Protein 5BU6 (pdb70)

Secondary structure (DSSP, 8-state):
----SSS-BEEEEEEETTS----SSS-PPP-TTPPPEEHHHHHHHHHHTT-EE--HHHHHHHHTTSSPPPSSEEEEEEES-BTHIIIIIHHHHHHHT--EEEEE-HHHHTPPTT-PEEEETTEEE-GGGB--HHHHHHHHHTSSEEEEE--SS-SSEEE-SSS--EEETTTS--EETTTTEE--HHHHHHHHHHHHHHHHHHHHHHH-----EEE-GGG---HHHHHHHHHTT--EEE-S--S-B-TTS-GGGB--EEEEEE--/----SSS-BEEEEEEETT-----TT-------S--PEEHHHHHHHHHHHT-EE--HHHHHHHHTTSSPPPSSEEEEEEES-BTHIIIIIHHHHHHHT--EEEEE-HHHHTPPTT--EESSSS-EE-GGGB--HHHHHHHHHTTSEEEEE--SS-SSEEE-STT--EEETTTSPPEETTTTEE--HHHHHHHHHHHHHHHHHHHHHHHS----EEE-GGG---HHHHHHHHHTT--EEE-S--S-B-TTS-GGGB--EEEEEE--

Sequence (528 aa):
PDPDDGLTFRVLSMHDVRDNLRASFADMPDQFAIETRTLTDLFEWIRVKGFNPISMQQIIDSRAGVRPLPPRPILLTFDDGYASTYTKVFPLLAAFNYPAVVAVVTSWTDAPAGTKIRLSPKIEVPHDFFMTWAQLREMAQSGLVELASHSHNLHRGVLANPQGNEQPAASSRQYLPASGRYENDAEYRARVRQDLKTSAHLIRHHTGVTIRSIVWPYGAHNRDTDQVAAEVGLNIGLTLQPGPNTPDVALTQIRRSLVDYEVNPDPDDGLTFRVLSMHDVRDNLRASFADMPDQFAIETRTLTDLFEWIRVKGFNPISMQQIIDSRAGVRPLPPRPILLTFDDGYASTYTKVFPLLAAFNYPAVVAVVTSWTDAPAGTKIRLSPKIEVPHDFFMTWAQLREMAQSGLVELASHSHNLHRGVLANPQGNEQPAASSRQYLPASGRYENDAEYRARVRQDLKTSAHLIRHHTGVTIRSIVWPYGAHNRDTDQVAAEVGLNIGLTLQPGPNTPDVALTQIRRSLVDYEVN

Radius of gyration: 25.49 Å; Cα contacts (8 Å, |Δi|>4): 1047; chains: 2; bounding box: 59×56×74 Å

Foldseek 3Di:
DDDFDLQKAAEEEEAACVVVDDDPQFDADDCPPPDAAAPLVVLVVCVVVPAAEDEVVSNVCVLVVNGGHDGNYYEYEYEAAFPCCQVPVLVVCVVSVHAYEYAYQACLQVPDPPDWDDQAPPDTHDSNRGDHLVSVLVSVVVVRYAYHHQWNPQQHWAAQDDPRRTHGSLAHQHADPVVRGTHDLVRNLVVLLVRRLVRQVSNCVRRVDRHQAYEYHSQHDDPSNLVSCVVSRNQAYEGDAADMCDSVHGRNYHYHHYGYYHYD/DPDFPLQKAAEEEEAAVVPVDDDPQFPPDDCPPVDFAAPVVVVVVCVVVPEAADDPVSNVCVLVVNGGHDGNYYEYEYEAAFPCCQVPVLVVCVVVVHAYEYAYQACLQVPDPPDWADQAPVDTHRSNRGDHLVSVLVSVVVVRYAYAYQWNPQLYWAAQAPVRDTHGLLQGQHQDVVVRGTHDLVSNLVVLLVRRLVRQVVNCVRRVDRHQAYEYRSLHHDPSNCVSSVVNRNQAYEGDAADMPDSVHGSNYHYHHYGYHHDD

CATH classification: 3.20.20.370

Solvent-accessible surface area: 24322 Å² total; per-residue (Å²): 189,61,75,105,63,15,55,6,2,26,2,2,1,8,52,12,61,81,37,122,64,78,23,117,47,11,137,71,41,47,55,39,25,44,121,48,25,47,5,72,82,18,0,80,34,0,132,119,114,23,37,50,19,0,28,0,75,71,0,42,38,4,72,77,66,106,175,108,10,41,60,123,14,0,0,0,0,3,30,18,0,23,35,26,9,47,80,83,0,27,68,33,1,56,79,30,110,20,20,2,0,0,0,0,0,0,29,15,10,51,14,94,96,82,59,119,8,130,15,28,107,95,71,83,18,43,62,113,101,8,3,73,34,76,52,0,101,86,0,20,118,53,72,31,13,31,2,0,0,6,0,43,58,3,24,78,20,8,55,15,31,78,142,34,89,65,81,16,0,1,32,12,112,32,44,42,102,108,63,53,114,107,12,60,86,74,63,1,50,48,48,1,66,107,14,0,104,39,0,25,110,22,0,152,130,57,3,54,37,100,8,78,0,1,0,1,1,27,17,11,49,48,187,36,1,32,68,0,4,46,91,34,39,6,82,11,3,0,4,18,95,58,7,37,0,32,70,127,10,52,31,49,60,1,56,9,16,35,17,29,7,90,48,152,184,57,67,93,63,15,52,4,3,37,2,0,2,7,55,11,48,184,33,139,58,95,26,123,39,21,143,90,59,43,43,36,28,35,118,52,34,39,5,80,73,13,0,82,52,0,130,122,109,33,24,53,19,0,29,1,78,61,1,45,28,6,75,73,68,96,143,100,13,40,76,119,11,0,0,0,0,4,27,15,1,26,27,33,9,51,70,100,1,22,67,36,2,55,79,35,110,19,20,2,0,0,0,0,0,0,30,10,7,49,13,95,98,84,57,129,7,169,15,31,117,193,72,82,16,42,51,118,100,7,2,73,32,75,48,0,100,85,1,18,123,53,68,32,9,34,2,0,0,6,0,42,61,3,20,87,12,5,58,20,36,87,146,36,87,68,83,12,0,1,40,16,104,34,31,43,93,113,69,47,106,105,11,80,53,61,62,4,61,45,46,1,49,109,14,0,108,37,0,24,113,22,0,153,132,59,3,59,37,98,9,76,0,1,0,2,1,37,16,13,44,50,196,26,1,30,85,1,3,51,100,32,36,5,85,10,3,0,8,31,100,60,14,40,0,33,65,125,12,51,31,50,65,1,55,11,7,34,9,26,7,67,37,149

B-factor: mean 54.0, std 21.5, range [24.78, 143.11]

Nearest PDB structures (foldseek):
  5bu6-assembly1_A  TM=1.004E+00  e=1.771E-57  Bordetella bronchiseptica RB50
  4f9j-assembly2_B  TM=9.039E-01  e=3.811E-25  Escherichia coli K-12
  4u10-assembly2_B  TM=8.903E-01  e=1.182E-24  Aggregatibacter actinomycetemcomitans
  4f9d-assembly1_A  TM=9.017E-01  e=2.720E-24  Escherichia coli K-12
  3vus-assembly2_B  TM=9.115E-01  e=6.262E-24  Escherichia coli K-12

Structure (mmCIF, N/CA/C/O backbone):
data_5BU6
#
_entry.id   5BU6
#
_cell.length_a   47.947
_cell.length_b   77.785
_cell.length_c   76.861
_cell.angle_alpha   90.00
_cell.angle_beta   108.00
_cell.angle_gamma   90.00
#
_symmetry.space_group_name_H-M   'P 1 21 1'
#
loop_
_entity.id
_entity.type
_entity.pdbx_description
1 polymer 'BpsB (PgaB), Poly-beta-1,6-N-acetyl-D-glucosamine N-deacetylase'
2 non-polymer 'NICKEL (II) ION'
3 non-polymer 'THIOCYANATE ION'
4 non-polymer 1,2-ETHANEDIOL
5 water water
#
loop_
_atom_site.group_PDB
_atom_site.id
_atom_site.type_symbol
_atom_site.label_atom_id
_atom_site.label_alt_id
_atom_site.label_comp_id
_atom_site.label_asym_id
_atom_site.label_entity_id
_atom_site.label_seq_id
_atom_site.pdbx_PDB_ins_code
_atom_site.Cartn_x
_atom_site.Cartn_y
_atom_site.Cartn_z
_atom_site.occupancy
_atom_site.B_iso_or_equiv
_atom_site.auth_seq_id
_atom_site.auth_comp_id
_atom_site.auth_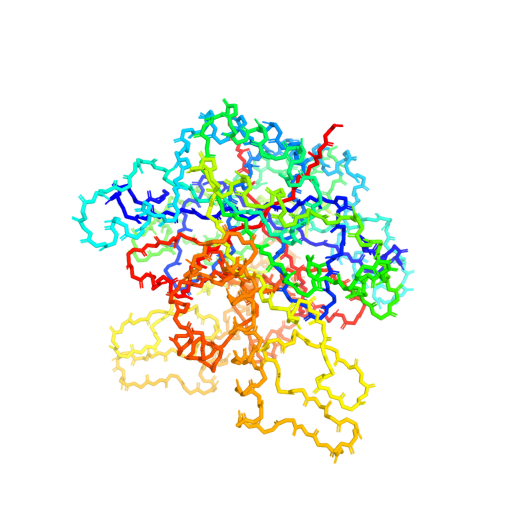asym_id
_atom_site.auth_atom_id
_atom_site.pdbx_PDB_model_num
ATOM 1 N N . PRO A 1 5 ? 112.609 -26.461 170.712 1.00 98.40 35 PRO A N 1
ATOM 2 C CA . PRO A 1 5 ? 112.565 -26.022 169.311 1.00 91.56 35 PRO A CA 1
ATOM 3 C C . PRO A 1 5 ? 112.423 -27.179 168.307 1.00 89.08 35 PRO A C 1
ATOM 4 O O . PRO A 1 5 ? 112.053 -28.287 168.704 1.00 90.80 35 PRO A O 1
ATOM 8 N N . ASP A 1 6 ? 112.702 -26.911 167.030 1.00 85.84 36 ASP A N 1
ATOM 9 C CA . ASP A 1 6 ? 112.473 -27.876 165.947 1.00 79.28 36 ASP A CA 1
ATOM 10 C C . ASP A 1 6 ? 113.172 -29.219 166.178 1.00 89.42 36 ASP A C 1
ATOM 11 O O . ASP A 1 6 ? 114.304 -29.258 166.659 1.00 98.67 36 ASP A O 1
ATOM 16 N N . PRO A 1 7 ? 112.496 -30.328 165.825 1.00 89.88 37 PRO A N 1
ATOM 17 C CA . PRO A 1 7 ? 113.081 -31.670 165.957 1.00 92.07 37 PRO A CA 1
ATOM 18 C C . PRO A 1 7 ? 114.208 -31.890 164.950 1.00 90.19 37 PRO A C 1
ATOM 19 O O . PRO A 1 7 ? 114.056 -31.512 163.788 1.00 82.72 37 PRO A O 1
ATOM 23 N N . ASP A 1 8 ? 115.322 -32.478 165.381 1.00 89.94 38 ASP A N 1
ATOM 24 C CA . ASP A 1 8 ? 116.447 -32.688 164.470 1.00 85.96 38 ASP A CA 1
ATOM 25 C C . ASP A 1 8 ? 116.427 -34.102 163.909 1.00 72.09 38 ASP A C 1
ATOM 26 O O . ASP A 1 8 ? 116.991 -35.027 164.483 1.00 72.45 38 ASP A O 1
ATOM 31 N N . ASP A 1 9 ? 115.786 -34.239 162.757 1.00 65.36 39 ASP A N 1
ATOM 32 C CA . ASP A 1 9 ? 115.358 -35.529 162.237 1.00 61.71 39 ASP A CA 1
ATOM 33 C C . ASP A 1 9 ? 115.819 -35.749 160.801 1.00 52.91 39 ASP A C 1
ATOM 34 O O . ASP A 1 9 ? 115.375 -36.680 160.139 1.00 51.63 39 ASP A O 1
ATOM 39 N N . GLY A 1 10 ? 116.682 -34.863 160.316 1.00 44.23 40 GLY A N 1
ATOM 40 C CA . GLY A 1 10 ? 117.150 -34.920 158.938 1.00 41.84 40 GLY A CA 1
ATOM 41 C C . GLY A 1 10 ? 116.083 -34.622 157.894 1.00 44.13 40 GLY A C 1
ATOM 42 O O . GLY A 1 10 ? 116.322 -34.811 156.702 1.00 43.70 40 GLY A O 1
ATOM 43 N N . LEU A 1 11 ? 114.916 -34.156 158.338 1.00 45.65 41 LEU A N 1
ATOM 44 C CA . LEU A 1 11 ? 113.783 -33.869 157.445 1.00 41.75 41 LEU A CA 1
ATOM 45 C C . LEU A 1 11 ? 113.147 -32.486 157.623 1.00 41.96 41 LEU A C 1
ATOM 46 O O . LEU A 1 11 ? 112.690 -31.886 156.655 1.00 40.68 41 LEU A O 1
ATOM 51 N N . THR A 1 12 ? 113.072 -32.015 158.867 1.00 42.32 42 THR A N 1
ATOM 52 C CA . THR A 1 12 ? 112.372 -30.769 159.162 1.00 42.75 42 THR A CA 1
ATOM 53 C C . THR A 1 12 ? 113.276 -29.599 158.825 1.00 39.53 42 THR A C 1
ATOM 54 O O . THR A 1 12 ? 114.433 -29.582 159.211 1.00 41.38 42 THR A O 1
ATOM 58 N N . PHE A 1 13 ? 112.758 -28.631 158.073 1.00 34.79 43 PHE A N 1
ATOM 59 C CA . PHE A 1 13 ? 113.579 -27.484 157.690 1.00 33.36 43 PHE A CA 1
ATOM 60 C C . PHE A 1 13 ? 112.836 -26.147 157.801 1.00 36.42 43 PHE A C 1
ATOM 61 O O . PHE A 1 13 ? 111.594 -26.101 157.823 1.00 35.61 43 PHE A O 1
ATOM 69 N N . ARG A 1 14 ? 113.605 -25.071 157.912 1.00 35.18 44 ARG A N 1
ATOM 70 C CA . ARG A 1 14 ? 113.037 -23.725 157.884 1.00 33.96 44 ARG A CA 1
ATOM 71 C C . ARG A 1 14 ? 113.349 -23.071 156.535 1.00 31.80 44 ARG A C 1
ATOM 72 O O . ARG A 1 14 ? 114.274 -23.486 155.843 1.00 35.82 44 ARG A O 1
ATOM 80 N N . VAL A 1 15 ? 112.540 -22.089 156.138 1.00 36.30 45 VAL A N 1
ATOM 81 C CA . VAL A 1 15 ? 112.780 -21.326 154.905 1.00 31.89 45 VAL A CA 1
ATOM 82 C C . VAL A 1 15 ? 112.753 -19.844 155.277 1.00 42.25 45 VAL A C 1
ATOM 83 O O . VAL A 1 15 ? 111.880 -19.394 156.028 1.00 37.05 45 VAL A O 1
ATOM 87 N N . LEU A 1 16 ? 113.718 -19.100 154.754 1.00 34.75 46 LEU A N 1
ATOM 88 C CA . LEU A 1 16 ? 113.875 -17.702 155.089 1.00 38.89 46 LEU A CA 1
ATOM 89 C C . LEU A 1 16 ? 113.841 -16.906 153.801 1.00 42.05 46 LEU A C 1
ATOM 90 O O . LEU A 1 16 ? 114.722 -17.038 152.960 1.00 46.85 46 LEU A O 1
ATOM 95 N N . SER A 1 17 ? 112.800 -16.106 153.627 1.00 36.09 47 SER A N 1
ATOM 96 C CA . SER A 1 17 ? 112.646 -15.314 152.418 1.00 40.96 47 SER A CA 1
ATOM 97 C C . SER A 1 17 ? 113.187 -13.898 152.688 1.00 43.83 47 SER A C 1
ATOM 98 O O . SER A 1 17 ? 112.780 -13.251 153.640 1.00 43.44 47 SER A O 1
ATOM 101 N N . MET A 1 18 ? 114.139 -13.448 151.879 1.00 37.67 48 MET A N 1
ATOM 102 C CA . MET A 1 18 ? 114.864 -12.215 152.159 1.00 43.00 48 MET A CA 1
ATOM 103 C C . MET A 1 18 ? 114.422 -11.104 151.220 1.00 37.54 48 MET A C 1
ATOM 104 O O . MET A 1 18 ? 114.383 -11.289 150.013 1.00 44.10 48 MET A O 1
ATOM 109 N N . HIS A 1 19 ? 114.127 -9.943 151.785 1.00 40.84 49 HIS A N 1
ATOM 110 C CA . HIS A 1 19 ? 113.604 -8.822 151.004 1.00 48.53 49 HIS A CA 1
ATOM 111 C C . HIS A 1 19 ? 114.485 -7.598 151.264 1.00 44.91 49 HIS A C 1
ATOM 112 O O . HIS A 1 19 ? 114.729 -7.241 152.415 1.00 42.71 49 HIS A O 1
ATOM 119 N N . ASP A 1 20 ? 114.995 -6.989 150.205 1.00 45.25 50 ASP A N 1
ATOM 120 C CA . ASP A 1 20 ? 115.791 -5.770 150.333 1.00 47.26 50 ASP A CA 1
ATOM 121 C C . ASP A 1 20 ? 114.840 -4.613 150.620 1.00 49.55 50 ASP A C 1
ATOM 122 O O . ASP A 1 20 ? 113.931 -4.341 149.839 1.00 51.58 50 ASP A O 1
ATOM 127 N N . VAL A 1 21 ? 115.050 -3.939 151.741 1.00 49.63 51 VAL A N 1
ATOM 128 C CA . VAL A 1 21 ? 114.140 -2.882 152.176 1.00 51.87 51 VAL A CA 1
ATOM 129 C C . VAL A 1 21 ? 114.078 -1.725 151.161 1.00 57.40 51 VAL A C 1
ATOM 130 O O . VAL A 1 21 ? 113.069 -1.030 151.064 1.00 63.60 51 VAL A O 1
ATOM 134 N N . ARG A 1 22 ? 115.140 -1.542 150.382 1.00 56.72 52 ARG A N 1
ATOM 135 C CA . ARG A 1 22 ? 115.184 -0.463 149.394 1.00 68.45 52 ARG A CA 1
ATOM 136 C C . ARG A 1 22 ? 114.295 -0.749 148.182 1.00 79.07 52 ARG A C 1
ATOM 137 O O . ARG A 1 22 ? 114.125 0.102 147.310 1.00 81.90 52 ARG A O 1
ATOM 139 N N . ASP A 1 23 ? 113.732 -1.950 148.127 1.00 84.75 53 ASP A N 1
ATOM 140 C CA . ASP A 1 23 ? 112.749 -2.286 147.102 1.00 97.50 53 ASP A CA 1
ATOM 141 C C . ASP A 1 23 ? 111.369 -2.312 147.756 1.00 109.38 53 ASP A C 1
ATOM 142 O O . ASP A 1 23 ? 110.657 -3.323 147.738 1.00 104.13 53 ASP A O 1
ATOM 147 N N . ASN A 1 24 ? 111.008 -1.151 148.301 1.00 119.90 54 ASN A N 1
ATOM 148 C CA . ASN A 1 24 ? 109.954 -0.996 149.304 1.00 120.45 54 ASN A CA 1
ATOM 149 C C . ASN A 1 24 ? 108.521 -1.222 148.843 1.00 125.17 54 ASN A C 1
ATOM 150 O O . ASN A 1 24 ? 107.583 -0.887 149.569 1.00 125.93 54 ASN A O 1
ATOM 155 N N . LEU A 1 25 ? 108.330 -1.778 147.654 1.00 124.24 55 LEU A N 1
ATOM 156 C CA . LEU A 1 25 ? 106.969 -2.012 147.207 1.00 115.45 55 LEU A CA 1
ATOM 157 C C . LEU A 1 25 ? 106.357 -3.187 147.967 1.00 108.86 55 LEU A C 1
ATOM 158 O O . LEU A 1 25 ? 106.554 -4.352 147.613 1.00 104.06 55 LEU A O 1
ATOM 163 N N . ARG A 1 26 ? 105.645 -2.855 149.040 1.00 105.76 56 ARG A N 1
ATOM 164 C CA . ARG A 1 26 ? 104.751 -3.784 149.717 1.00 99.18 56 ARG A CA 1
ATOM 165 C C . ARG A 1 26 ? 103.331 -3.392 149.324 1.00 96.78 56 ARG A C 1
ATOM 166 O O . ARG A 1 26 ? 103.100 -2.264 148.889 1.00 98.65 56 ARG A O 1
ATOM 168 N N . ALA A 1 27 ? 102.380 -4.309 149.473 1.00 95.32 57 ALA A N 1
ATOM 169 C CA . ALA A 1 27 ? 101.065 -4.112 148.869 1.00 95.91 57 ALA A CA 1
ATOM 170 C C . ALA A 1 27 ? 99.920 -3.923 149.861 1.00 92.80 57 ALA A C 1
ATOM 171 O O . ALA A 1 27 ? 99.872 -4.563 150.912 1.00 94.21 57 ALA A O 1
ATOM 173 N N . SER A 1 28 ? 98.992 -3.043 149.498 1.00 96.67 58 SER A N 1
ATOM 174 C CA . SER A 1 28 ? 97.750 -2.868 150.242 1.00 100.43 58 SER A CA 1
ATOM 175 C C . SER A 1 28 ? 96.923 -4.146 150.209 1.00 109.19 58 SER A C 1
ATOM 176 O O . SER A 1 28 ? 96.644 -4.745 151.249 1.00 109.38 58 SER A O 1
ATOM 179 N N . PHE A 1 29 ? 96.553 -4.559 148.999 1.00 117.29 59 PHE A N 1
ATOM 180 C CA . PHE A 1 29 ? 95.715 -5.738 148.777 1.00 120.20 59 PHE A CA 1
ATOM 181 C C . PHE A 1 29 ? 96.266 -7.017 149.397 1.00 117.04 59 PHE A C 1
ATOM 182 O O . PHE A 1 29 ? 95.506 -7.907 149.780 1.00 121.74 59 PHE A O 1
ATOM 190 N N . ALA A 1 30 ? 97.586 -7.115 149.483 1.00 109.86 60 ALA A N 1
ATOM 191 C CA . ALA A 1 30 ? 98.206 -8.299 150.051 1.00 107.44 60 ALA A CA 1
ATOM 192 C C . ALA A 1 30 ? 98.043 -8.299 151.561 1.00 109.98 60 ALA A C 1
ATOM 193 O O . ALA A 1 30 ? 97.899 -7.242 152.182 1.00 108.87 60 ALA A O 1
ATOM 195 N N . ASP A 1 31 ? 98.058 -9.492 152.144 1.00 110.53 61 ASP A N 1
ATOM 196 C CA . ASP A 1 31 ? 97.993 -9.641 153.588 1.00 108.93 61 ASP A CA 1
ATOM 197 C C . ASP A 1 31 ? 99.302 -10.245 154.077 1.00 95.92 61 ASP A C 1
ATOM 198 O O . ASP A 1 31 ? 99.384 -11.440 154.367 1.00 94.51 61 ASP A O 1
ATOM 203 N N . MET A 1 32 ? 100.332 -9.410 154.150 1.00 87.91 62 MET A N 1
ATOM 204 C CA . MET A 1 32 ? 101.669 -9.879 154.480 1.00 79.24 62 MET A CA 1
ATOM 205 C C . MET A 1 32 ? 101.773 -10.239 155.955 1.00 77.31 62 MET A C 1
ATOM 206 O O . MET A 1 32 ? 100.953 -9.799 156.760 1.00 77.39 62 MET A O 1
ATOM 211 N N . PRO A 1 33 ? 102.766 -11.073 156.305 1.00 75.19 63 PRO A N 1
ATOM 212 C CA . PRO A 1 33 ? 103.121 -11.324 157.708 1.00 72.98 63 PRO A CA 1
ATOM 213 C C . PRO A 1 33 ? 103.655 -10.072 158.407 1.00 72.58 63 PRO A C 1
ATOM 214 O O . PRO A 1 33 ? 104.302 -9.228 157.785 1.00 70.63 63 PRO A O 1
ATOM 218 N N . ASP A 1 34 ? 103.381 -9.975 159.702 1.00 74.04 64 ASP A N 1
ATOM 219 C CA . ASP A 1 34 ? 103.763 -8.821 160.511 1.00 74.22 64 ASP A CA 1
ATOM 220 C C . ASP A 1 34 ? 105.280 -8.577 160.552 1.00 69.51 64 ASP A C 1
ATOM 221 O O . ASP A 1 34 ? 106.059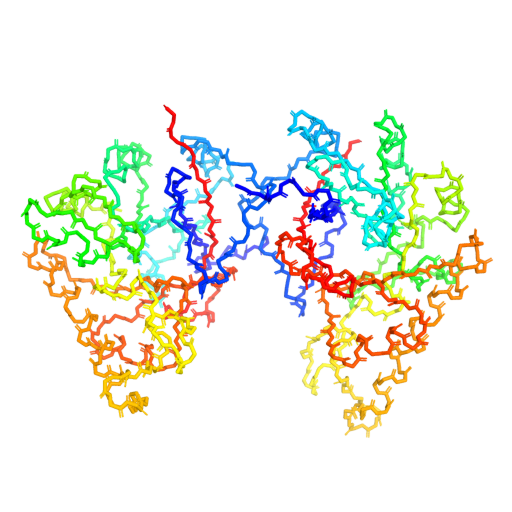 -9.501 160.780 1.00 71.96 64 ASP A O 1
ATOM 226 N N . GLN A 1 35 ? 105.689 -7.329 160.340 1.00 63.21 65 GLN A N 1
ATOM 227 C CA . GLN A 1 35 ? 107.107 -6.971 160.347 1.00 65.11 65 GLN A CA 1
ATOM 228 C C . GLN A 1 35 ? 107.445 -6.014 161.487 1.00 65.15 65 GLN A C 1
ATOM 229 O O . GLN A 1 35 ? 108.610 -5.691 161.719 1.00 61.63 65 GLN A O 1
ATOM 235 N N . PHE A 1 36 ? 106.414 -5.550 162.181 1.00 65.83 66 PHE A N 1
ATOM 236 C CA . PHE A 1 36 ? 106.570 -4.536 163.212 1.00 66.72 66 PHE A CA 1
ATOM 237 C C . PHE A 1 36 ? 107.504 -5.013 164.324 1.00 70.07 66 PHE A C 1
ATOM 238 O O . PHE A 1 36 ? 107.478 -6.180 164.710 1.00 72.83 66 PHE A O 1
ATOM 246 N N . ALA A 1 37 ? 108.345 -4.104 164.809 1.00 79.09 67 ALA A N 1
ATOM 247 C CA . ALA A 1 37 ? 109.271 -4.380 165.914 1.00 86.87 67 ALA A CA 1
ATOM 248 C C . ALA A 1 37 ? 110.261 -5.503 165.596 1.00 88.25 67 ALA A C 1
ATOM 249 O O . ALA A 1 37 ? 110.842 -6.104 166.506 1.00 89.98 67 ALA A O 1
ATOM 251 N N . ILE A 1 38 ? 110.443 -5.781 164.305 1.00 82.48 68 ILE A N 1
ATOM 252 C CA . ILE A 1 38 ? 111.521 -6.651 163.844 1.00 79.23 68 ILE A CA 1
ATOM 253 C C . ILE A 1 38 ? 112.652 -5.805 163.275 1.00 86.38 68 ILE A C 1
ATOM 254 O O . ILE A 1 38 ? 112.440 -4.975 162.387 1.00 80.03 68 ILE A O 1
ATOM 259 N N . GLU A 1 39 ? 113.855 -6.019 163.795 1.00 91.49 69 GLU A N 1
ATOM 260 C CA . GLU A 1 39 ? 115.015 -5.247 163.384 1.00 92.12 69 GLU A CA 1
ATOM 261 C C . GLU A 1 39 ? 115.480 -5.613 161.974 1.00 88.69 69 GLU A C 1
ATOM 262 O O . GLU A 1 39 ? 115.549 -6.790 161.611 1.00 89.63 69 GLU A O 1
ATOM 268 N N . THR A 1 40 ? 115.779 -4.589 161.180 1.00 83.20 70 THR A N 1
ATOM 269 C CA . THR A 1 40 ? 116.378 -4.776 159.864 1.00 71.65 70 THR A CA 1
ATOM 270 C C . THR A 1 40 ? 117.898 -4.769 160.004 1.00 61.98 70 THR A C 1
ATOM 271 O O . THR A 1 40 ? 118.481 -3.785 160.470 1.00 60.16 70 THR A O 1
ATOM 275 N N . ARG A 1 41 ? 118.531 -5.874 159.630 1.00 52.19 71 ARG A N 1
ATOM 276 C CA . ARG A 1 41 ? 119.987 -5.977 159.675 1.00 58.69 71 ARG A CA 1
ATOM 277 C C . ARG A 1 41 ? 120.557 -5.920 158.259 1.00 50.52 71 ARG A C 1
ATOM 278 O O . ARG A 1 41 ? 119.807 -5.978 157.298 1.00 44.25 71 ARG A O 1
ATOM 280 N N . THR A 1 42 ? 121.876 -5.793 158.138 1.00 45.81 72 THR A N 1
ATOM 281 C CA . THR A 1 42 ? 122.543 -5.862 156.844 1.00 46.95 72 THR A CA 1
ATOM 282 C C . THR A 1 42 ? 122.626 -7.302 156.381 1.00 48.18 72 THR A C 1
ATOM 283 O O . THR A 1 42 ? 122.571 -8.211 157.200 1.00 45.03 72 THR A O 1
ATOM 287 N N . LEU A 1 43 ? 122.747 -7.511 155.071 1.00 45.38 73 LEU A N 1
ATOM 288 C CA . LEU A 1 43 ? 122.808 -8.855 154.515 1.00 46.21 73 LEU A CA 1
ATOM 289 C C . LEU A 1 43 ? 124.027 -9.616 155.040 1.00 46.23 73 LEU A C 1
ATOM 290 O O . LEU A 1 43 ? 123.933 -10.795 155.366 1.00 43.81 73 LEU A O 1
ATOM 295 N N . THR A 1 44 ? 125.165 -8.934 155.134 1.00 44.66 74 THR A N 1
ATOM 296 C CA . THR A 1 44 ? 126.369 -9.579 155.633 1.00 52.82 74 THR A CA 1
ATOM 297 C C . THR A 1 44 ? 126.157 -10.052 157.063 1.00 52.92 74 THR A C 1
ATOM 298 O O . THR A 1 44 ? 126.493 -11.187 157.410 1.00 48.25 74 THR A O 1
ATOM 302 N N . ASP A 1 45 ? 125.574 -9.182 157.877 1.00 46.59 75 ASP A N 1
ATOM 303 C CA . ASP A 1 45 ? 125.264 -9.513 159.260 1.00 50.94 75 ASP A CA 1
ATOM 304 C C . ASP A 1 45 ? 124.282 -10.691 159.333 1.00 41.78 75 ASP A C 1
ATOM 305 O O . ASP A 1 45 ? 124.416 -11.558 160.197 1.00 45.13 75 ASP A O 1
ATOM 310 N N . LEU A 1 46 ? 123.313 -10.737 158.424 1.00 39.54 76 LEU A N 1
ATOM 311 C CA . LEU A 1 46 ? 122.397 -11.877 158.371 1.00 48.24 76 LEU A CA 1
ATOM 312 C C . LEU A 1 46 ? 123.140 -13.176 158.084 1.00 39.98 76 LEU A C 1
ATOM 313 O O . LEU A 1 46 ? 122.859 -14.200 158.702 1.00 44.67 76 LEU A O 1
ATOM 318 N N . PHE A 1 47 ? 124.089 -13.133 157.153 1.00 42.85 77 PHE A N 1
ATOM 319 C CA . PHE A 1 47 ? 124.838 -14.337 156.804 1.00 44.84 77 PHE A CA 1
ATOM 320 C C . PHE A 1 47 ? 125.727 -14.772 157.958 1.00 46.44 77 PHE A C 1
ATOM 321 O O . PHE A 1 47 ? 125.965 -15.960 158.150 1.00 40.98 77 PHE A O 1
ATOM 329 N N . GLU A 1 48 ? 126.207 -13.803 158.726 1.00 38.94 78 GLU A N 1
ATOM 330 C CA . GLU A 1 48 ? 126.998 -14.098 159.921 1.00 38.42 78 GLU A CA 1
ATOM 331 C C . GLU A 1 48 ? 126.148 -14.661 161.061 1.00 44.04 78 GLU A C 1
ATOM 332 O O . GLU A 1 48 ? 126.603 -15.534 161.803 1.00 42.80 78 GLU A O 1
ATOM 338 N N . TRP A 1 49 ? 124.924 -14.164 161.215 1.00 44.81 79 TRP A N 1
ATOM 339 C CA . TRP A 1 49 ? 123.992 -14.715 162.211 1.00 45.60 79 TRP A CA 1
ATOM 340 C C . TRP A 1 49 ? 123.698 -16.180 161.898 1.00 41.64 79 TRP A C 1
ATOM 341 O O . TRP A 1 49 ? 123.746 -17.039 162.782 1.00 50.70 79 TRP A O 1
ATOM 352 N N . ILE A 1 50 ? 123.410 -16.444 160.630 1.00 41.90 80 ILE A N 1
ATOM 353 C CA . ILE A 1 50 ? 123.106 -17.799 160.170 1.00 40.55 80 ILE A CA 1
ATOM 354 C C . ILE A 1 50 ? 124.239 -18.732 160.582 1.00 40.98 80 ILE A C 1
ATOM 355 O O . ILE A 1 50 ? 124.008 -19.752 161.216 1.00 40.96 80 ILE A O 1
ATOM 360 N N . ARG A 1 51 ? 125.461 -18.337 160.246 1.00 39.29 81 ARG A N 1
ATOM 361 C CA . ARG A 1 51 ? 126.650 -19.106 160.565 1.00 39.32 81 ARG A CA 1
ATOM 362 C C . ARG A 1 51 ? 126.821 -19.343 162.060 1.00 44.41 81 ARG A C 1
ATOM 363 O O . ARG A 1 51 ? 126.931 -20.487 162.496 1.00 42.24 81 ARG A O 1
ATOM 371 N N . VAL A 1 52 ? 126.841 -18.264 162.847 1.00 41.43 82 VAL A N 1
ATOM 372 C CA . VAL A 1 52 ? 127.149 -18.373 164.264 1.00 44.07 82 VAL A CA 1
ATOM 373 C C . VAL A 1 52 ? 126.078 -19.140 165.050 1.00 43.31 82 VAL A C 1
ATOM 374 O O . VAL A 1 52 ? 126.401 -19.793 166.035 1.00 45.18 82 VAL A O 1
ATOM 378 N N . LYS A 1 53 ? 124.819 -19.085 164.607 1.00 42.34 83 LYS A N 1
ATOM 379 C CA . LYS A 1 53 ? 123.733 -19.798 165.296 1.00 46.75 83 LYS A CA 1
ATOM 380 C C . LYS A 1 53 ? 123.703 -21.276 164.902 1.00 52.02 83 LYS A C 1
ATOM 381 O O . LYS A 1 53 ? 122.880 -22.043 165.385 1.00 53.30 83 LYS A O 1
ATOM 387 N N . GLY A 1 54 ? 124.595 -21.664 164.006 1.00 48.35 84 GLY A N 1
ATOM 388 C CA . GLY A 1 54 ? 124.703 -23.053 163.621 1.00 43.15 84 GLY A CA 1
ATOM 389 C C . GLY A 1 54 ? 123.733 -23.519 162.551 1.00 45.44 84 GLY A C 1
ATOM 390 O O . GLY A 1 54 ? 123.558 -24.731 162.388 1.00 42.82 84 GLY A O 1
ATOM 391 N N . PHE A 1 55 ? 123.104 -22.597 161.813 1.00 37.02 85 PHE A N 1
ATOM 392 C CA . PHE A 1 55 ? 122.198 -23.024 160.758 1.00 37.17 85 PHE A CA 1
ATOM 393 C C . PHE A 1 55 ? 123.023 -23.567 159.619 1.00 41.95 85 PHE A C 1
ATOM 394 O O . PHE A 1 55 ? 124.166 -23.158 159.433 1.00 41.36 85 PHE A O 1
ATOM 402 N N . ASN A 1 56 ? 122.446 -24.508 158.875 1.00 36.76 86 ASN A N 1
ATOM 403 C CA . ASN A 1 56 ? 123.082 -25.068 157.690 1.00 37.17 86 ASN A CA 1
ATOM 404 C C . ASN A 1 56 ? 122.221 -24.839 156.462 1.00 34.57 86 ASN A C 1
ATOM 405 O O . ASN A 1 56 ? 121.272 -25.576 156.227 1.00 37.11 86 ASN A O 1
ATOM 410 N N . PRO A 1 57 ? 122.525 -23.789 155.687 1.00 32.16 87 PRO A N 1
ATOM 411 C CA . PRO A 1 57 ? 121.754 -23.541 154.470 1.00 32.24 87 PRO A CA 1
ATOM 412 C C . PRO A 1 57 ? 121.817 -24.719 153.492 1.00 38.17 87 PRO A C 1
ATOM 413 O O . PRO A 1 57 ? 122.883 -25.267 153.240 1.00 32.84 87 PRO A O 1
ATOM 417 N N . ILE A 1 58 ? 120.654 -25.096 152.978 1.00 31.45 88 ILE A N 1
ATOM 418 C CA . ILE A 1 58 ? 120.488 -26.245 152.073 1.00 33.08 88 ILE A CA 1
ATOM 419 C C . ILE A 1 58 ? 119.945 -25.792 150.705 1.00 34.19 88 ILE A C 1
ATOM 420 O O . ILE A 1 58 ? 119.438 -24.671 150.560 1.00 32.85 88 ILE A O 1
ATOM 425 N N . SER A 1 59 ? 120.044 -26.654 149.694 1.00 33.72 89 SER A N 1
ATOM 426 C CA . SER A 1 59 ? 119.428 -26.348 148.395 1.00 30.04 89 SER A CA 1
ATOM 427 C C . SER A 1 59 ? 118.054 -27.002 148.295 1.00 34.00 89 SER A C 1
ATOM 428 O O . SER A 1 59 ? 117.721 -27.888 149.076 1.00 28.99 89 SER A O 1
ATOM 431 N N . MET A 1 60 ? 117.276 -26.613 147.290 1.00 29.37 90 MET A N 1
ATOM 432 C CA . MET A 1 60 ? 116.020 -27.312 147.017 1.00 32.18 90 MET A CA 1
ATOM 433 C C . MET A 1 60 ? 116.254 -28.772 146.620 1.00 33.16 90 MET A C 1
ATOM 434 O O . MET A 1 60 ? 115.449 -29.653 146.931 1.00 38.87 90 MET A O 1
ATOM 439 N N . GLN A 1 61 ? 117.350 -29.027 145.912 1.00 34.05 91 GLN A N 1
ATOM 440 C CA . GLN A 1 61 ? 117.690 -30.402 145.561 1.00 38.45 91 GLN A CA 1
ATOM 441 C C . GLN A 1 61 ? 117.882 -31.257 146.826 1.00 35.41 91 GLN A C 1
ATOM 442 O O . GLN A 1 61 ? 117.521 -32.444 146.871 1.00 33.59 91 GLN A O 1
ATOM 448 N N . GLN A 1 62 ? 118.487 -30.659 147.850 1.00 29.80 92 GLN A N 1
ATOM 449 C CA . GLN A 1 62 ? 118.678 -31.362 149.114 1.00 32.42 92 GLN A CA 1
ATOM 450 C C . GLN A 1 62 ? 117.343 -31.663 149.787 1.00 31.18 92 GLN A C 1
ATOM 451 O O . GLN A 1 62 ? 117.159 -32.752 150.355 1.00 31.91 92 GLN A O 1
ATOM 457 N N . ILE A 1 63 ? 116.402 -30.725 149.708 1.00 29.21 93 ILE A N 1
ATOM 458 C CA . ILE A 1 63 ? 115.073 -30.974 150.276 1.00 29.73 93 ILE A CA 1
ATOM 459 C C . ILE A 1 63 ? 114.420 -32.166 149.571 1.00 35.10 93 ILE A C 1
ATOM 460 O O . ILE A 1 63 ? 113.914 -33.079 150.210 1.00 35.24 93 ILE A O 1
ATOM 465 N N . ILE A 1 64 ? 114.432 -32.132 148.247 1.00 34.25 94 ILE A N 1
ATOM 466 C CA . ILE A 1 64 ? 113.828 -33.188 147.447 1.00 39.84 94 ILE A CA 1
ATOM 467 C C . ILE A 1 64 ? 114.450 -34.543 147.773 1.00 37.49 94 ILE A C 1
ATOM 468 O O . ILE A 1 64 ? 113.749 -35.525 147.959 1.00 40.19 94 ILE A O 1
ATOM 473 N N . ASP A 1 65 ? 115.774 -34.567 147.899 1.00 39.31 95 ASP A N 1
ATOM 474 C CA . ASP A 1 65 ? 116.509 -35.795 148.218 1.00 38.17 95 ASP A CA 1
ATOM 475 C C . ASP A 1 65 ? 116.191 -36.319 149.614 1.00 39.29 95 ASP A C 1
ATOM 476 O O . ASP A 1 65 ? 116.146 -37.529 149.823 1.00 42.11 95 ASP A O 1
ATOM 481 N N . SER A 1 66 ? 115.969 -35.426 150.578 1.00 35.61 96 SER A N 1
ATOM 482 C CA . SER A 1 66 ? 115.672 -35.898 151.935 1.00 36.75 96 SER A CA 1
ATOM 483 C C . SER A 1 66 ? 114.289 -36.524 151.976 1.00 37.96 96 SER A C 1
ATOM 484 O O . SER A 1 66 ? 114.067 -37.518 152.670 1.00 42.41 96 SER A O 1
ATOM 487 N N . ARG A 1 67 ? 113.363 -35.949 151.216 1.00 41.16 97 ARG A N 1
ATOM 488 C CA . ARG A 1 67 ? 111.990 -36.460 151.180 1.00 45.69 97 ARG A CA 1
ATOM 489 C C . ARG A 1 67 ? 111.954 -37.829 150.505 1.00 47.32 97 ARG A C 1
ATOM 490 O O . ARG A 1 67 ? 111.223 -38.729 150.945 1.00 49.95 97 ARG A O 1
ATOM 498 N N . ALA A 1 68 ? 112.753 -37.993 149.451 1.00 46.22 98 ALA A N 1
ATOM 499 C CA . ALA A 1 68 ? 112.852 -39.281 148.751 1.00 51.85 98 ALA A CA 1
ATOM 500 C C . ALA A 1 68 ? 113.643 -40.314 149.564 1.00 53.25 98 ALA A C 1
ATOM 501 O O . ALA A 1 68 ? 113.720 -41.485 149.194 1.00 57.49 98 ALA A O 1
ATOM 503 N N . GLY A 1 69 ? 114.226 -39.873 150.675 1.00 51.59 99 GLY A N 1
ATOM 504 C CA . GLY A 1 69 ? 114.906 -40.768 151.597 1.00 45.22 99 GLY A CA 1
ATOM 505 C C . GLY A 1 69 ? 116.288 -41.217 151.150 1.00 53.86 99 GLY A C 1
ATOM 506 O O . GLY A 1 69 ? 116.789 -42.264 151.588 1.00 54.39 99 GLY A O 1
ATOM 507 N N . VAL A 1 70 ? 116.901 -40.422 150.281 1.00 49.16 100 VAL A N 1
ATOM 508 C CA . VAL A 1 70 ? 118.223 -40.713 149.726 1.00 47.73 100 VAL A CA 1
ATOM 509 C C . VAL A 1 70 ? 119.349 -40.147 150.607 1.00 45.21 100 VAL A C 1
ATOM 510 O O . VAL A 1 70 ? 120.346 -40.8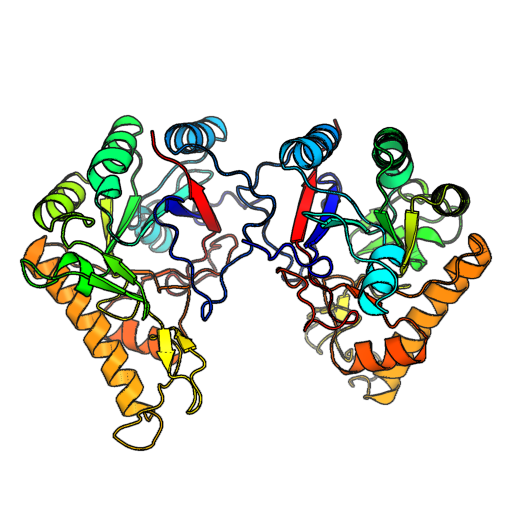04 150.866 1.00 52.85 100 VAL A O 1
ATOM 514 N N . ARG A 1 71 ? 119.171 -38.914 151.063 1.00 41.82 101 ARG A N 1
ATOM 515 C CA . ARG A 1 71 ? 120.155 -38.229 151.895 1.00 41.13 101 ARG A CA 1
ATOM 516 C C . ARG A 1 71 ? 119.432 -37.331 152.879 1.00 39.71 101 ARG A C 1
ATOM 517 O O . ARG A 1 71 ? 118.705 -36.445 152.460 1.00 40.97 101 ARG A O 1
ATOM 525 N N . PRO A 1 72 ? 119.621 -37.553 154.186 1.00 40.69 102 PRO A N 1
ATOM 526 C CA . PRO A 1 72 ? 119.027 -36.649 155.173 1.00 39.63 102 PRO A CA 1
ATOM 527 C C . PRO A 1 72 ? 119.621 -35.228 155.132 1.00 43.15 102 PRO A C 1
ATOM 528 O O . PRO A 1 72 ? 120.769 -35.034 154.720 1.00 39.05 102 PRO A O 1
ATOM 532 N N . LEU A 1 73 ? 118.822 -34.257 155.554 1.00 36.44 103 LEU A N 1
ATOM 533 C CA . LEU A 1 73 ? 119.281 -32.878 155.726 1.00 43.04 103 LEU A CA 1
ATOM 534 C C . LEU A 1 73 ? 120.306 -32.773 156.852 1.00 38.45 103 LEU A C 1
ATOM 535 O O . LEU A 1 73 ? 120.251 -33.555 157.787 1.00 37.96 103 LEU A O 1
ATOM 540 N N . PRO A 1 74 ? 121.223 -31.785 156.785 1.00 36.97 104 PRO A N 1
ATOM 541 C CA . PRO A 1 74 ? 122.085 -31.557 157.958 1.00 43.56 104 PRO A CA 1
ATOM 542 C C . PRO A 1 74 ? 121.276 -30.966 159.113 1.00 46.00 104 PRO A C 1
ATOM 543 O O . PRO A 1 74 ? 120.129 -30.555 158.887 1.00 44.27 104 PRO A O 1
ATOM 547 N N . PRO A 1 75 ? 121.855 -30.901 160.323 1.00 47.39 105 PRO A N 1
ATOM 548 C CA . PRO A 1 75 ? 121.154 -30.254 161.439 1.00 47.10 105 PRO A CA 1
ATOM 549 C C . PRO A 1 75 ? 120.855 -28.772 161.180 1.00 42.77 105 PRO A C 1
ATOM 550 O O . PRO A 1 75 ? 121.562 -28.125 160.400 1.00 43.50 105 PRO A O 1
ATOM 554 N N . ARG A 1 76 ? 119.805 -28.267 161.827 1.00 40.12 106 ARG A N 1
ATOM 555 C CA . ARG A 1 76 ? 119.339 -26.882 161.661 1.00 37.26 106 ARG A CA 1
ATOM 556 C C . ARG A 1 76 ? 119.331 -26.420 160.210 1.00 33.58 106 ARG A C 1
ATOM 557 O O . ARG A 1 76 ? 119.933 -25.388 159.879 1.00 40.78 106 ARG A O 1
ATOM 565 N N . PRO A 1 77 ? 118.638 -27.172 159.329 1.00 36.40 107 PRO A N 1
ATOM 566 C CA . PRO A 1 77 ? 118.695 -26.863 157.901 1.00 37.79 107 PRO A CA 1
ATOM 567 C C . PRO A 1 77 ? 117.825 -25.669 157.579 1.00 39.53 107 PRO A C 1
ATOM 568 O O . PRO A 1 77 ? 116.717 -25.543 158.122 1.00 39.07 107 PRO A O 1
ATOM 572 N N . ILE A 1 78 ? 118.319 -24.796 156.713 1.00 30.90 108 ILE A N 1
ATOM 573 C CA . ILE A 1 78 ? 117.527 -23.644 156.304 1.00 30.78 108 ILE A CA 1
ATOM 574 C C . ILE A 1 78 ? 117.657 -23.403 154.800 1.00 29.97 108 ILE A C 1
ATOM 575 O O . ILE A 1 78 ? 118.722 -23.581 154.230 1.00 31.60 108 ILE A O 1
ATOM 580 N N . LEU A 1 79 ? 116.545 -23.036 154.165 1.00 27.27 109 LEU A N 1
ATOM 581 C CA . LEU A 1 79 ? 116.505 -22.686 152.753 1.00 29.97 109 LEU A CA 1
ATOM 582 C C . LEU A 1 79 ? 116.427 -21.157 152.645 1.00 32.67 109 LEU A C 1
ATOM 583 O O . LEU A 1 79 ? 115.522 -20.540 153.217 1.00 33.30 109 LEU A O 1
ATOM 588 N N . LEU A 1 80 ? 117.375 -20.558 151.933 1.00 28.21 110 LEU A N 1
ATOM 589 C CA . LEU A 1 80 ? 117.369 -19.105 151.722 1.00 26.05 110 LEU A CA 1
ATOM 590 C C . LEU A 1 80 ? 116.755 -18.816 150.360 1.00 28.28 110 LEU A C 1
ATOM 591 O O . LEU A 1 80 ? 117.114 -19.477 149.361 1.00 29.74 110 LEU A O 1
ATOM 596 N N . THR A 1 81 ? 115.825 -17.860 150.305 1.00 29.36 111 THR A N 1
ATOM 597 C CA . THR A 1 81 ? 115.194 -17.510 149.047 1.00 25.69 111 THR A CA 1
ATOM 598 C C . THR A 1 81 ? 115.220 -15.986 148.845 1.00 31.15 111 THR A C 1
ATOM 599 O O . THR A 1 81 ? 115.114 -15.221 149.814 1.00 34.14 111 THR A O 1
ATOM 603 N N . PHE A 1 82 ? 115.425 -15.592 147.594 1.00 28.26 112 PHE A N 1
ATOM 604 C CA . PHE A 1 82 ? 115.522 -14.195 147.165 1.00 40.28 112 PHE A CA 1
ATOM 605 C C . PHE A 1 82 ? 114.612 -13.992 145.945 1.00 41.19 112 PHE A C 1
ATOM 606 O O . PHE A 1 82 ? 114.942 -14.450 144.854 1.00 45.62 112 PHE A O 1
ATOM 614 N N . ASP A 1 83 ? 113.467 -13.338 146.115 1.00 33.24 113 ASP A N 1
ATOM 615 C CA . ASP A 1 83 ? 112.531 -13.207 144.989 1.00 40.25 113 ASP A CA 1
ATOM 616 C C . ASP A 1 83 ? 112.556 -11.808 144.368 1.00 42.14 113 ASP A C 1
ATOM 617 O O . ASP A 1 83 ? 113.072 -10.876 144.971 1.00 43.36 113 ASP A O 1
ATOM 622 N N . ASP A 1 84 ? 112.012 -11.717 143.150 1.00 33.10 114 ASP A N 1
ATOM 623 C CA . ASP A 1 84 ? 111.656 -10.485 142.422 1.00 38.14 114 ASP A CA 1
ATOM 624 C C . ASP A 1 84 ? 112.699 -10.154 141.365 1.00 34.61 114 ASP A C 1
ATOM 625 O O . ASP A 1 84 ? 112.409 -9.430 140.419 1.00 37.87 114 ASP A O 1
ATOM 630 N N . GLY A 1 85 ? 113.907 -10.685 141.514 1.00 32.23 115 GLY A N 1
ATOM 631 C CA . GLY A 1 85 ? 114.890 -10.604 140.448 1.00 33.13 115 GLY A CA 1
ATOM 632 C C . GLY A 1 85 ? 115.491 -9.223 140.214 1.00 34.41 115 GLY A C 1
ATOM 633 O O . GLY A 1 85 ? 115.931 -8.909 139.105 1.00 34.92 115 GLY A O 1
ATOM 63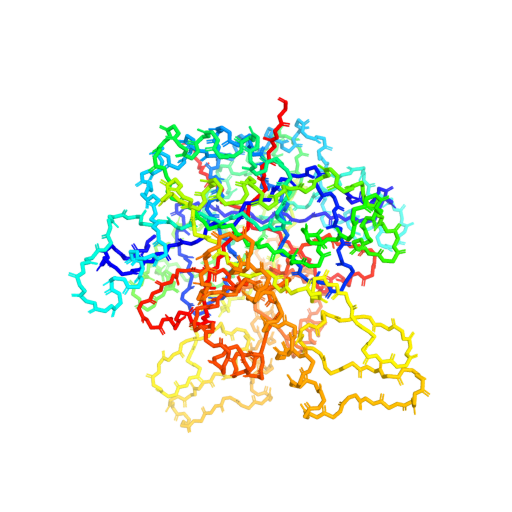4 N N . TYR A 1 86 ? 115.519 -8.393 141.247 1.00 26.31 116 TYR A N 1
ATOM 635 C CA . TYR A 1 86 ? 116.197 -7.100 141.132 1.00 29.21 116 TYR A CA 1
ATOM 636 C C . TYR A 1 86 ? 117.713 -7.261 140.916 1.00 33.10 116 TYR A C 1
ATOM 637 O O . TYR A 1 86 ? 118.272 -8.310 141.215 1.00 35.04 116 TYR A O 1
ATOM 646 N N . ALA A 1 87 ? 118.370 -6.210 140.404 1.00 37.31 117 ALA A N 1
ATOM 647 C CA . ALA A 1 87 ? 119.778 -6.295 140.006 1.00 35.91 117 ALA A CA 1
ATOM 648 C C . ALA A 1 87 ? 120.710 -6.622 141.161 1.00 33.22 117 ALA A C 1
ATOM 649 O O . ALA A 1 87 ? 121.724 -7.302 140.973 1.00 39.20 117 ALA A O 1
ATOM 651 N N . SER A 1 88 ? 120.376 -6.138 142.357 1.00 28.17 118 SER A N 1
ATOM 652 C CA . SER A 1 88 ? 121.236 -6.335 143.515 1.00 33.60 118 SER A CA 1
ATOM 653 C C . SER A 1 88 ? 121.337 -7.817 143.905 1.00 35.00 118 SER A C 1
ATOM 654 O O . SER A 1 88 ? 122.274 -8.226 144.591 1.00 36.94 118 SER A O 1
ATOM 657 N N . THR A 1 89 ? 120.378 -8.620 143.465 1.00 33.76 119 THR A N 1
ATOM 658 C CA . THR A 1 89 ? 120.469 -10.066 143.672 1.00 36.63 119 THR A CA 1
ATOM 659 C C . THR A 1 89 ? 121.752 -10.613 143.050 1.00 39.44 119 THR A C 1
ATOM 660 O O . THR A 1 89 ? 122.390 -11.508 143.601 1.00 37.38 119 THR A O 1
ATOM 664 N N . TYR A 1 90 ? 122.157 -10.044 141.925 1.00 34.72 120 TYR A N 1
ATOM 665 C CA . TYR A 1 90 ? 123.359 -10.514 141.239 1.00 29.16 120 TYR A CA 1
ATOM 666 C C . TYR A 1 90 ? 124.633 -9.838 141.754 1.00 32.81 120 TYR A C 1
ATOM 667 O O . TYR A 1 90 ? 125.676 -10.468 141.926 1.00 31.81 120 TYR A O 1
ATOM 676 N N . THR A 1 91 ? 124.581 -8.533 141.972 1.00 34.94 121 THR A N 1
ATOM 677 C CA . THR A 1 91 ? 125.802 -7.834 142.322 1.00 31.98 121 THR A CA 1
ATOM 678 C C . THR A 1 91 ? 126.108 -7.895 143.797 1.00 36.85 121 THR A C 1
ATOM 679 O O . THR A 1 91 ? 127.265 -7.741 144.192 1.00 42.25 121 THR A O 1
ATOM 683 N N . LYS A 1 92 ? 125.097 -8.111 144.637 1.00 40.28 122 LYS A N 1
ATOM 684 C CA . LYS A 1 92 ? 125.368 -8.089 146.077 1.00 45.86 122 LYS A CA 1
ATOM 685 C C . LYS A 1 92 ? 125.141 -9.435 146.768 1.00 43.63 122 LYS A C 1
ATOM 686 O O . LYS A 1 92 ? 125.968 -9.862 147.581 1.00 39.16 122 LYS A O 1
ATOM 692 N N . VAL A 1 93 ? 124.028 -10.093 146.459 1.00 43.32 123 VAL A N 1
ATOM 693 C CA . VAL A 1 93 ? 123.689 -11.335 147.138 1.00 33.12 123 VAL A CA 1
ATOM 694 C C . VAL A 1 93 ? 124.544 -12.487 146.625 1.00 36.35 123 VAL A C 1
ATOM 695 O O . VAL A 1 93 ? 125.123 -13.231 147.410 1.00 36.72 123 VAL A O 1
ATOM 699 N N . PHE A 1 94 ? 124.632 -12.607 145.303 1.00 32.86 124 PHE A N 1
ATOM 700 C CA . PHE A 1 94 ? 125.356 -13.702 144.648 1.00 34.50 124 PHE A CA 1
ATOM 701 C C . PHE A 1 94 ? 126.813 -13.865 145.159 1.00 36.61 124 PHE A C 1
ATOM 702 O O . PHE A 1 94 ? 127.210 -14.970 145.527 1.00 34.99 124 PHE A O 1
ATOM 710 N N . PRO A 1 95 ? 127.600 -12.770 145.227 1.00 38.65 125 PRO A N 1
ATOM 711 C CA . PRO A 1 95 ? 128.971 -12.982 145.718 1.00 35.58 125 PRO A CA 1
ATOM 712 C C . PRO A 1 95 ? 129.040 -13.308 147.205 1.00 41.14 125 PRO A C 1
ATOM 713 O O . PRO A 1 95 ? 130.021 -13.900 147.633 1.00 39.10 125 PRO A O 1
ATOM 717 N N . LEU A 1 96 ? 128.023 -12.955 147.982 1.00 38.11 126 LEU A N 1
ATOM 718 C CA . LEU A 1 96 ? 127.989 -13.390 149.368 1.00 39.90 126 LEU A CA 1
ATOM 719 C C . LEU A 1 96 ? 127.648 -14.878 149.448 1.00 35.33 126 LEU A C 1
ATOM 720 O O . LEU A 1 96 ? 128.213 -15.608 150.254 1.00 41.26 126 LEU A O 1
ATOM 725 N N . LEU A 1 97 ? 126.712 -15.327 148.625 1.00 35.43 127 LEU A N 1
ATOM 726 C CA . LEU A 1 97 ? 126.410 -16.749 148.564 1.00 37.25 127 LEU A CA 1
ATOM 727 C C . LEU A 1 97 ? 127.671 -17.542 148.239 1.00 39.39 127 LEU A C 1
ATOM 728 O O . LEU A 1 97 ? 127.948 -18.566 148.856 1.00 38.81 127 LEU A O 1
ATOM 733 N N . ALA A 1 98 ? 128.445 -17.050 147.279 1.00 40.34 128 ALA A N 1
ATOM 734 C CA . ALA A 1 98 ? 129.696 -17.704 146.901 1.00 43.60 128 ALA A CA 1
ATOM 735 C C . ALA A 1 98 ? 130.705 -17.708 148.043 1.00 45.90 128 ALA A C 1
ATOM 736 O O . ALA A 1 98 ? 131.337 -18.727 148.321 1.00 43.42 128 ALA A O 1
ATOM 738 N N . ALA A 1 99 ? 130.859 -16.564 148.704 1.00 39.81 129 ALA A N 1
ATOM 739 C CA . ALA A 1 99 ? 131.840 -16.420 149.767 1.00 43.06 129 ALA A CA 1
ATOM 740 C C . ALA A 1 99 ? 131.535 -17.311 150.973 1.00 42.35 129 ALA A C 1
ATOM 741 O O . ALA A 1 99 ? 132.446 -17.834 151.596 1.00 43.06 129 ALA A O 1
ATOM 743 N N . PHE A 1 100 ? 130.257 -17.478 151.298 1.00 42.34 130 PHE A N 1
ATOM 744 C CA . PHE A 1 100 ? 129.861 -18.335 152.418 1.00 42.14 130 PHE A CA 1
ATOM 745 C C . PHE A 1 100 ? 129.598 -19.774 151.973 1.00 47.76 130 PHE A C 1
ATOM 746 O O . PHE A 1 100 ? 129.398 -20.655 152.806 1.00 41.04 130 PHE A O 1
ATOM 754 N N . ASN A 1 101 ? 129.590 -19.986 150.655 1.00 42.02 131 ASN A N 1
ATOM 755 C CA . ASN A 1 101 ? 129.210 -21.248 150.028 1.00 46.98 131 ASN A CA 1
ATOM 756 C C . ASN A 1 101 ? 127.813 -21.711 150.424 1.00 40.98 131 ASN A C 1
ATOM 757 O O . ASN A 1 101 ? 127.593 -22.882 150.698 1.00 41.70 131 ASN A O 1
ATOM 762 N N . TYR A 1 102 ? 126.867 -20.778 150.452 1.00 33.62 132 TYR A N 1
ATOM 763 C CA . TYR A 1 102 ? 125.472 -21.092 150.731 1.00 32.96 132 TYR A CA 1
ATOM 764 C C . TYR A 1 102 ? 124.654 -21.194 149.443 1.00 38.26 132 TYR A C 1
ATOM 765 O O . TYR A 1 102 ? 124.721 -20.290 148.609 1.00 36.42 132 TYR A O 1
ATOM 774 N N . PRO A 1 103 ? 123.849 -22.259 149.296 1.00 32.44 133 PRO A N 1
ATOM 775 C CA . PRO A 1 103 ? 122.880 -22.263 148.193 1.00 32.16 133 PRO A CA 1
ATOM 776 C C . PRO A 1 103 ? 121.706 -21.321 148.453 1.00 33.59 133 PRO A C 1
ATOM 777 O O . PRO A 1 103 ? 121.478 -20.918 149.589 1.00 28.19 133 PRO A O 1
ATOM 781 N N . ALA A 1 104 ? 120.947 -21.016 147.406 1.00 32.61 134 ALA A N 1
ATOM 782 C CA . ALA A 1 104 ? 119.740 -20.215 147.533 1.00 34.15 134 ALA A CA 1
ATOM 783 C C . ALA A 1 104 ? 118.761 -20.512 146.398 1.00 34.66 134 ALA A C 1
ATOM 784 O O . ALA A 1 104 ? 119.132 -21.114 145.398 1.00 34.46 134 ALA A O 1
ATOM 786 N N . VAL A 1 105 ? 117.512 -20.097 146.585 1.00 31.71 135 VAL A N 1
ATOM 787 C CA . VAL A 1 105 ? 116.498 -20.067 145.533 1.00 29.25 135 VAL A CA 1
ATOM 788 C C . VAL A 1 105 ? 116.341 -18.614 145.073 1.00 27.64 135 VAL A C 1
ATOM 789 O O . VAL A 1 105 ? 116.233 -17.723 145.913 1.00 29.29 135 VAL A O 1
ATOM 793 N N . VAL A 1 106 ? 116.329 -18.385 143.766 1.00 27.36 136 VAL A N 1
ATOM 794 C CA . VAL A 1 106 ? 116.010 -17.064 143.226 1.00 33.26 136 VAL A CA 1
ATOM 795 C C . VAL A 1 106 ? 114.730 -17.199 142.398 1.00 33.26 136 VAL A C 1
ATOM 796 O O . VAL A 1 106 ? 114.684 -17.999 141.479 1.00 30.90 136 VAL A O 1
ATOM 800 N N . ALA A 1 107 ? 113.694 -16.447 142.741 1.00 31.57 137 ALA A N 1
ATOM 801 C CA . ALA A 1 107 ? 112.400 -16.586 142.074 1.00 31.74 137 ALA A CA 1
ATOM 802 C C . ALA A 1 107 ? 112.184 -15.363 141.183 1.00 32.06 137 ALA A C 1
ATOM 803 O O . ALA A 1 107 ? 112.283 -14.212 141.648 1.00 31.67 137 ALA A O 1
ATOM 805 N N . VAL A 1 108 ? 111.919 -15.636 139.911 1.00 32.51 138 VAL A N 1
ATOM 806 C CA . VAL A 1 108 ? 111.900 -14.644 138.840 1.00 32.29 138 VAL A CA 1
ATOM 807 C C . VAL A 1 108 ? 110.477 -14.270 138.443 1.00 30.75 138 VAL A C 1
ATOM 808 O O . VAL A 1 108 ? 109.695 -15.157 138.173 1.00 27.72 138 VAL A O 1
ATOM 812 N N . VAL A 1 109 ? 110.124 -12.983 138.418 1.00 33.79 139 VAL A N 1
ATOM 813 C CA . VAL A 1 109 ? 108.847 -12.577 137.819 1.00 30.10 139 VAL A CA 1
ATOM 814 C C . VAL A 1 109 ? 109.127 -12.365 136.338 1.00 31.81 139 VAL A C 1
ATOM 815 O O . VAL A 1 109 ? 109.788 -11.397 135.964 1.00 30.16 139 VAL A O 1
ATOM 819 N N . THR A 1 110 ? 108.682 -13.272 135.487 1.00 28.51 140 THR A N 1
ATOM 820 C CA . THR A 1 110 ? 109.265 -13.287 134.149 1.00 31.25 140 THR A CA 1
ATOM 821 C C . THR A 1 110 ? 108.746 -12.146 133.263 1.00 32.40 140 THR A C 1
ATOM 822 O O . THR A 1 110 ? 109.400 -11.775 132.302 1.00 37.45 140 THR A O 1
ATOM 826 N N . SER A 1 111 ? 107.599 -11.562 133.579 1.00 28.15 141 SER A N 1
ATOM 827 C CA . SER A 1 111 ? 107.165 -10.427 132.769 1.00 32.46 141 SER A CA 1
ATOM 828 C C . SER A 1 111 ? 108.020 -9.178 133.069 1.00 36.26 141 SER A C 1
ATOM 829 O O . SER A 1 111 ? 108.028 -8.230 132.284 1.00 36.67 141 SER A O 1
ATOM 832 N N . TRP A 1 112 ? 108.733 -9.193 134.193 1.00 31.76 142 TRP A N 1
ATOM 833 C CA . TRP A 1 112 ? 109.637 -8.115 134.565 1.00 34.39 142 TRP A CA 1
ATOM 834 C C . TRP A 1 112 ? 111.009 -8.321 133.938 1.00 33.15 142 TRP A C 1
ATOM 835 O O . TRP A 1 112 ? 111.533 -7.458 133.261 1.00 32.87 142 TRP A O 1
ATOM 846 N N . THR A 1 113 ? 111.593 -9.482 134.211 1.00 29.38 143 THR A N 1
ATOM 847 C CA . THR A 1 113 ? 112.861 -9.895 133.628 1.00 34.28 143 THR A CA 1
ATOM 848 C C . THR A 1 113 ? 112.795 -9.891 132.101 1.00 34.81 143 THR A C 1
ATOM 849 O O . THR A 1 113 ? 113.734 -9.469 131.428 1.00 36.61 143 THR A O 1
ATOM 853 N N . ASP A 1 114 ? 111.673 -10.340 131.553 1.00 34.01 144 ASP A N 1
ATOM 854 C CA . ASP A 1 114 ? 111.543 -10.435 130.103 1.00 31.73 144 ASP A CA 1
ATOM 855 C C . ASP A 1 114 ? 110.801 -9.254 129.467 1.00 33.36 144 ASP A C 1
ATOM 856 O O . ASP A 1 114 ? 110.267 -9.382 128.381 1.00 31.94 144 ASP A O 1
ATOM 861 N N . ALA A 1 115 ? 110.723 -8.120 130.155 1.00 30.25 145 ALA A N 1
ATOM 862 C CA . ALA A 1 115 ? 110.017 -6.987 129.567 1.00 32.90 145 ALA A CA 1
ATOM 863 C C . ALA A 1 115 ? 110.690 -6.541 128.273 1.00 31.42 145 ALA A C 1
ATOM 864 O O . ALA A 1 115 ? 111.911 -6.645 128.131 1.00 36.08 145 ALA A O 1
ATOM 866 N N . PRO A 1 116 ? 109.893 -6.043 127.327 1.00 33.01 146 PRO A N 1
ATOM 867 C CA . PRO A 1 116 ? 110.411 -5.539 126.045 1.00 36.46 146 PRO A CA 1
ATOM 868 C C . PRO A 1 116 ? 111.532 -4.521 126.246 1.00 40.68 146 PRO A C 1
ATOM 869 O O . PRO A 1 116 ? 111.445 -3.719 127.179 1.00 41.53 146 PRO A O 1
ATOM 873 N N . ALA A 1 117 ? 112.553 -4.542 125.396 1.00 41.78 147 ALA A N 1
ATOM 874 C CA . ALA A 1 117 ? 113.674 -3.600 125.523 1.00 47.49 147 ALA A CA 1
ATOM 875 C C . ALA A 1 117 ? 113.191 -2.157 125.482 1.00 47.62 147 ALA A C 1
ATOM 876 O O . ALA A 1 117 ? 112.286 -1.820 124.718 1.00 42.96 147 ALA A O 1
ATOM 878 N N . GLY A 1 118 ? 113.792 -1.317 126.320 1.00 47.87 148 GLY A N 1
ATOM 879 C CA . GLY A 1 118 ? 113.450 0.088 126.362 1.00 52.51 148 GLY A CA 1
ATOM 880 C C . GLY A 1 118 ? 112.145 0.429 127.062 1.00 46.04 148 GLY A C 1
ATOM 881 O O . GLY A 1 118 ? 111.796 1.586 127.130 1.00 46.68 148 GLY A O 1
ATOM 882 N N . THR A 1 119 ? 111.410 -0.548 127.578 1.00 37.35 149 THR A N 1
ATOM 883 C CA . THR A 1 119 ? 110.158 -0.211 128.241 1.00 42.64 149 THR A CA 1
ATOM 884 C C . THR A 1 119 ? 110.282 -0.309 129.767 1.00 50.06 149 THR A C 1
ATOM 885 O O . THR A 1 119 ? 111.114 -1.041 130.293 1.00 50.96 149 THR A O 1
ATOM 889 N N . LYS A 1 120 ? 109.449 0.454 130.462 1.00 47.44 150 LYS A N 1
ATOM 890 C CA . LYS A 1 120 ? 109.434 0.476 131.912 1.00 44.33 150 LYS A CA 1
ATOM 891 C C . LYS A 1 120 ? 108.499 -0.598 132.427 1.00 43.23 150 LYS A C 1
ATOM 892 O O . LYS A 1 120 ? 107.527 -0.948 131.770 1.00 45.89 150 LYS A O 1
ATOM 898 N N . ILE A 1 121 ? 108.807 -1.125 133.601 1.00 40.96 151 ILE A N 1
ATOM 899 C CA . ILE A 1 121 ? 107.972 -2.132 134.242 1.00 44.14 151 ILE A CA 1
ATOM 900 C C . ILE A 1 121 ? 106.971 -1.411 135.129 1.00 46.56 151 ILE A C 1
ATOM 901 O O . ILE A 1 121 ? 107.369 -0.635 135.990 1.00 42.61 151 ILE A O 1
ATOM 906 N N . ARG A 1 122 ? 105.679 -1.632 134.908 1.00 46.74 152 ARG A N 1
ATOM 907 C CA . ARG A 1 122 ? 104.679 -1.088 135.821 1.00 56.16 152 ARG A CA 1
ATOM 908 C C . ARG A 1 122 ? 104.503 -2.017 137.009 1.00 54.26 152 ARG A C 1
ATOM 909 O O . ARG A 1 122 ? 104.176 -3.194 136.846 1.00 56.48 152 ARG A O 1
ATOM 917 N N . LEU A 1 123 ? 104.729 -1.485 138.203 1.00 49.51 153 LEU A N 1
ATOM 918 C CA . LEU A 1 123 ? 104.603 -2.265 139.426 1.00 49.43 153 LEU A CA 1
ATOM 919 C C . LEU A 1 123 ? 103.232 -2.059 140.054 1.00 61.65 153 LEU A C 1
ATOM 920 O O . LEU A 1 123 ? 102.556 -3.013 140.430 1.00 71.54 153 LEU A O 1
ATOM 925 N N . SER A 1 124 ? 102.834 -0.798 140.164 1.00 60.00 154 SER A N 1
ATOM 926 C CA . SER A 1 124 ? 101.539 -0.436 140.715 1.00 59.44 154 SER A CA 1
ATOM 927 C C . SER A 1 124 ? 100.931 0.619 139.805 1.00 65.17 154 SER A C 1
ATOM 928 O O . SER A 1 124 ? 101.636 1.176 138.964 1.00 65.50 154 SER A O 1
ATOM 931 N N . PRO A 1 125 ? 99.621 0.885 139.945 1.00 78.51 155 PRO A N 1
ATOM 932 C CA . PRO A 1 125 ? 98.959 1.932 139.155 1.00 84.59 155 PRO A CA 1
ATOM 933 C C . PRO A 1 125 ? 99.694 3.275 139.123 1.00 85.18 155 PRO A C 1
ATOM 934 O O . PRO A 1 125 ? 99.571 4.004 138.136 1.00 90.77 155 PRO A O 1
ATOM 938 N N . LYS A 1 126 ? 100.447 3.594 140.172 1.00 75.99 156 LYS A N 1
ATOM 939 C CA . LYS A 1 126 ? 101.163 4.865 140.216 1.00 73.09 156 LYS A CA 1
ATOM 940 C C . LYS A 1 126 ? 102.687 4.714 140.268 1.00 72.13 156 LYS A C 1
ATOM 941 O O . LYS A 1 126 ? 103.391 5.676 140.572 1.00 77.27 156 LYS A O 1
ATOM 943 N N . ILE A 1 127 ? 103.199 3.518 139.975 1.00 62.89 157 ILE A N 1
ATOM 944 C CA . ILE A 1 127 ? 104.643 3.286 140.027 1.00 54.24 157 ILE A CA 1
ATOM 945 C C . ILE A 1 127 ? 105.195 2.449 138.861 1.00 51.37 157 ILE A C 1
ATOM 946 O O . ILE A 1 127 ? 104.834 1.273 138.683 1.00 49.65 157 ILE A O 1
ATOM 951 N N . GLU A 1 128 ? 106.088 3.065 138.087 1.00 48.00 158 GLU A N 1
ATOM 952 C CA . GLU A 1 128 ? 106.838 2.382 137.031 1.00 52.88 158 GLU A CA 1
ATOM 953 C C . GLU A 1 128 ? 108.336 2.418 137.332 1.00 49.12 158 GLU A C 1
ATOM 954 O O . GLU A 1 128 ? 108.831 3.402 137.885 1.00 53.36 158 GLU A O 1
ATOM 960 N N . VAL A 1 129 ? 109.060 1.363 136.963 1.00 47.56 159 VAL A N 1
ATOM 961 C CA . VAL A 1 129 ? 110.507 1.364 137.150 1.00 46.27 159 VAL A CA 1
ATOM 962 C C . VAL A 1 129 ? 111.259 1.002 135.874 1.00 46.47 159 VAL A C 1
ATOM 963 O O . VAL A 1 129 ? 110.743 0.292 135.008 1.00 40.03 159 VAL A O 1
ATOM 967 N N . PRO A 1 130 ? 112.496 1.495 135.757 1.00 47.35 160 PRO A N 1
ATOM 968 C CA . PRO A 1 130 ? 113.329 1.191 134.597 1.00 42.25 160 PRO A CA 1
ATOM 969 C C . PRO A 1 130 ? 113.576 -0.294 134.413 1.00 44.03 160 PRO A C 1
ATOM 970 O O . PRO A 1 130 ? 113.714 -1.037 135.393 1.00 37.18 160 PRO A O 1
ATOM 974 N N . HIS A 1 131 ? 113.613 -0.709 133.149 1.00 42.31 161 HIS A N 1
ATOM 975 C CA . HIS A 1 131 ? 113.953 -2.067 132.762 1.00 37.73 161 HIS A CA 1
ATOM 976 C C . HIS A 1 131 ? 115.245 -2.551 133.435 1.00 35.48 161 HIS A C 1
ATOM 977 O O . HIS A 1 131 ? 115.322 -3.697 133.878 1.00 34.20 161 HIS A O 1
ATOM 984 N N . ASP A 1 132 ? 116.246 -1.677 133.564 1.00 35.74 162 ASP A N 1
ATOM 985 C CA . ASP A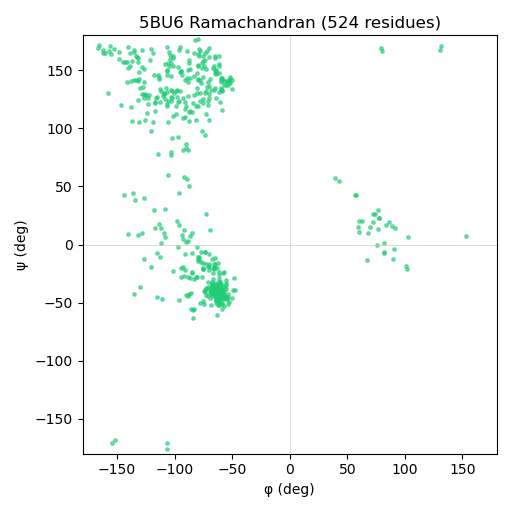 1 132 ? 117.538 -2.142 134.070 1.00 35.56 162 ASP A CA 1
ATOM 986 C C . ASP A 1 132 ? 117.626 -2.171 135.601 1.00 34.53 162 ASP A C 1
ATOM 987 O O . ASP A 1 132 ? 118.700 -2.404 136.166 1.00 35.53 162 ASP A O 1
ATOM 992 N N . PHE A 1 133 ? 116.499 -1.985 136.283 1.00 33.90 163 PHE A N 1
ATOM 993 C CA . PHE A 1 133 ? 116.456 -2.286 137.717 1.00 32.15 163 PHE A CA 1
ATOM 994 C C . PHE A 1 133 ? 116.528 -3.785 137.986 1.00 32.50 163 PHE A C 1
ATOM 995 O O . PHE A 1 133 ? 116.789 -4.211 139.113 1.00 30.22 163 PHE A O 1
ATOM 1003 N N . PHE A 1 134 ? 116.278 -4.585 136.958 1.00 30.71 164 PHE A N 1
ATOM 1004 C CA . PHE A 1 134 ? 116.255 -6.043 137.118 1.00 28.83 164 PHE A CA 1
ATOM 1005 C C . PHE A 1 134 ? 117.481 -6.739 136.517 1.00 31.70 164 PHE A C 1
ATOM 1006 O O . PHE A 1 134 ? 118.039 -6.283 135.528 1.00 33.67 164 PHE A O 1
ATOM 1014 N N . MET A 1 135 ? 117.865 -7.860 137.126 1.00 30.17 165 MET A N 1
ATOM 1015 C CA . MET A 1 135 ? 118.866 -8.767 136.587 1.00 37.30 165 MET A CA 1
ATOM 1016 C C . MET A 1 135 ? 118.568 -9.157 135.157 1.00 31.82 165 MET A C 1
ATOM 1017 O O . MET A 1 135 ? 117.404 -9.350 134.776 1.00 33.99 165 MET A O 1
ATOM 1022 N N . THR A 1 136 ? 119.621 -9.308 134.366 1.00 32.36 166 THR A N 1
ATOM 1023 C CA . THR A 1 136 ? 119.434 -9.782 133.002 1.00 34.37 166 THR A CA 1
ATOM 1024 C C . THR A 1 136 ? 119.333 -11.297 132.964 1.00 29.82 166 THR A C 1
ATOM 1025 O O . THR A 1 136 ? 119.646 -11.985 133.938 1.00 30.90 166 THR A O 1
ATOM 1029 N N . TRP A 1 137 ? 118.852 -11.816 131.843 1.00 30.22 167 TRP A N 1
ATOM 1030 C CA . TRP A 1 137 ? 118.773 -13.255 131.667 1.00 32.20 167 TRP A CA 1
ATOM 1031 C C . TRP A 1 137 ? 120.157 -13.876 131.748 1.00 32.58 167 TRP A C 1
ATOM 1032 O O . TRP A 1 137 ? 120.318 -14.968 132.290 1.00 33.74 167 TRP A O 1
ATOM 1043 N N . ALA A 1 138 ? 121.146 -13.193 131.182 1.00 35.18 168 ALA A N 1
ATOM 1044 C CA . ALA A 1 138 ? 122.526 -13.687 131.192 1.00 34.54 168 ALA A CA 1
ATOM 1045 C C . ALA A 1 138 ? 123.032 -13.820 132.617 1.00 36.71 168 ALA A C 1
ATOM 1046 O O . ALA A 1 138 ? 123.690 -14.809 132.976 1.00 33.17 168 ALA A O 1
ATOM 1048 N N . GLN A 1 139 ? 122.717 -12.824 133.438 1.00 30.23 169 GLN A N 1
ATOM 1049 C CA . GLN A 1 139 ? 123.072 -12.873 134.855 1.00 32.22 169 GLN A CA 1
ATOM 1050 C C . GLN A 1 139 ? 122.375 -14.042 135.584 1.00 37.72 169 GLN A C 1
ATOM 1051 O O . GLN A 1 139 ? 123.007 -14.763 136.355 1.00 34.53 169 GLN A O 1
ATOM 1057 N N . LEU A 1 140 ? 121.088 -14.244 135.334 1.00 32.70 170 LEU A N 1
ATOM 1058 C CA . LEU A 1 140 ? 120.391 -15.383 135.935 1.00 33.88 170 LEU A CA 1
ATOM 1059 C C . LEU A 1 140 ? 120.975 -16.723 135.517 1.00 35.07 170 LEU A C 1
ATOM 1060 O O . LEU A 1 140 ? 121.101 -17.643 136.342 1.00 39.30 170 LEU A O 1
ATOM 1065 N N . ARG A 1 141 ? 121.314 -16.847 134.237 1.00 30.62 171 ARG A N 1
ATOM 1066 C CA . ARG A 1 141 ? 121.890 -18.080 133.738 1.00 34.06 171 ARG A CA 1
ATOM 1067 C C . ARG A 1 141 ? 123.230 -18.342 134.418 1.00 37.78 171 ARG A C 1
ATOM 1068 O O . ARG A 1 141 ? 123.551 -19.483 134.748 1.00 38.84 171 ARG A O 1
ATOM 1076 N N . GLU A 1 142 ? 124.010 -17.288 134.646 1.00 37.03 172 GLU A N 1
ATOM 1077 C CA . GLU A 1 142 ? 125.289 -17.460 135.320 1.00 36.76 172 GLU A CA 1
ATOM 1078 C C . GLU A 1 142 ? 125.117 -17.994 136.749 1.00 33.85 172 GLU A C 1
ATOM 1079 O O . GLU A 1 142 ? 125.862 -18.878 137.182 1.00 38.59 172 GLU A O 1
ATOM 1085 N N . MET A 1 143 ? 124.133 -17.463 137.469 1.00 34.09 173 MET A N 1
ATOM 1086 C CA . MET A 1 143 ? 123.850 -17.917 138.825 1.00 31.12 173 MET A CA 1
ATOM 1087 C C . MET A 1 143 ? 123.419 -19.377 138.830 1.00 37.44 173 MET A C 1
ATOM 1088 O O . MET A 1 143 ? 123.847 -20.173 139.668 1.00 34.19 173 MET A O 1
ATOM 1093 N N . ALA A 1 144 ? 122.542 -19.710 137.897 1.00 34.02 174 ALA A N 1
ATOM 1094 C CA . ALA A 1 144 ? 122.091 -21.080 137.735 1.00 41.26 174 ALA A CA 1
ATOM 1095 C C . ALA A 1 144 ? 123.266 -21.997 137.448 1.00 41.21 174 ALA A C 1
ATOM 1096 O O . ALA A 1 144 ? 123.340 -23.098 137.969 1.00 45.37 174 ALA A O 1
ATOM 1098 N N . GLN A 1 145 ? 124.205 -21.543 136.628 1.00 36.59 175 GLN A N 1
ATOM 1099 C CA . GLN A 1 145 ? 125.320 -22.402 136.261 1.00 37.50 175 GLN A CA 1
ATOM 1100 C C . GLN A 1 145 ? 126.399 -22.487 137.338 1.00 41.63 175 GLN A C 1
ATOM 1101 O O . GLN A 1 145 ? 127.288 -23.325 137.247 1.00 42.68 175 GLN A O 1
ATOM 1107 N N . SER A 1 146 ? 126.314 -21.635 138.357 1.00 38.26 176 SER A N 1
ATOM 1108 C CA . SER A 1 146 ? 127.286 -21.652 139.455 1.00 44.54 176 SER A CA 1
ATOM 1109 C C . SER A 1 146 ? 127.133 -22.882 140.368 1.00 46.26 176 SER A C 1
ATOM 1110 O O . SER A 1 146 ? 128.036 -23.232 141.116 1.00 43.03 176 SER A O 1
ATOM 1113 N N . GLY A 1 147 ? 125.973 -23.523 140.314 1.00 41.03 177 GLY A N 1
ATOM 1114 C CA . GLY A 1 147 ? 125.683 -24.650 141.183 1.00 41.75 177 GLY A CA 1
ATOM 1115 C C . GLY A 1 147 ? 125.054 -24.233 142.502 1.00 45.30 177 GLY A C 1
ATOM 1116 O O . GLY A 1 147 ? 124.536 -25.071 143.230 1.00 43.45 177 GLY A O 1
ATOM 1117 N N . LEU A 1 148 ? 125.089 -22.937 142.811 1.00 37.97 178 LEU A N 1
ATOM 1118 C CA . LEU A 1 148 ? 124.625 -22.468 144.108 1.00 36.80 178 LEU A CA 1
ATOM 1119 C C . LEU A 1 148 ? 123.157 -22.066 144.092 1.00 35.49 178 LEU A C 1
ATOM 1120 O O . LEU A 1 148 ? 122.539 -21.981 145.133 1.00 39.27 178 LEU A O 1
ATOM 1125 N N . VAL A 1 149 ? 122.602 -21.806 142.914 1.00 34.56 179 VAL A N 1
ATOM 1126 C CA . VAL A 1 149 ? 121.306 -21.144 142.849 1.00 30.40 179 VAL A CA 1
ATOM 1127 C C . VAL A 1 149 ? 120.272 -21.973 142.095 1.00 33.20 179 VAL A C 1
ATOM 1128 O O . VAL A 1 149 ? 120.516 -22.397 140.981 1.00 36.96 179 VAL A O 1
ATOM 1132 N N . GLU A 1 150 ? 119.114 -22.171 142.707 1.00 33.40 180 GLU A N 1
ATOM 1133 C CA . GLU A 1 150 ? 117.963 -22.817 142.062 1.00 33.89 180 GLU A CA 1
ATOM 1134 C C . GLU A 1 150 ? 117.041 -21.714 141.571 1.00 36.59 180 GLU A C 1
ATOM 1135 O O . GLU A 1 150 ? 116.659 -20.832 142.341 1.00 35.45 180 GLU A O 1
ATOM 1141 N N . LEU A 1 151 ? 116.688 -21.748 140.296 1.00 32.95 181 LEU A N 1
ATOM 1142 C CA . LEU A 1 151 ? 115.753 -20.762 139.762 1.00 29.56 181 LEU A CA 1
ATOM 1143 C C . LEU A 1 151 ? 114.333 -21.278 139.940 1.00 27.46 181 LEU A C 1
ATOM 1144 O O . LEU A 1 151 ? 114.046 -22.473 139.752 1.00 31.04 181 LEU A O 1
ATOM 1149 N N . ALA A 1 152 ? 113.447 -20.371 140.312 1.00 27.95 182 ALA A N 1
ATOM 1150 C CA . ALA A 1 152 ? 112.049 -20.688 140.511 1.00 28.94 182 ALA A CA 1
ATOM 1151 C C . ALA A 1 152 ? 111.198 -19.648 139.803 1.00 29.05 182 ALA A C 1
ATOM 1152 O O . ALA A 1 152 ? 111.679 -18.568 139.489 1.00 32.04 182 ALA A O 1
ATOM 1154 N N . SER A 1 153 ? 109.938 -19.975 139.561 1.00 31.62 183 SER A N 1
ATOM 1155 C CA . SER A 1 153 ? 108.981 -18.991 139.075 1.00 30.60 183 SER A CA 1
ATOM 1156 C C . SER A 1 153 ? 108.459 -18.145 140.230 1.00 32.66 183 SER A C 1
ATOM 1157 O O . SER A 1 153 ? 108.101 -18.679 141.282 1.00 26.77 183 SER A O 1
ATOM 1160 N N . HIS A 1 154 ? 108.412 -16.830 140.016 1.00 28.92 184 HIS A N 1
ATOM 1161 C CA . HIS A 1 154 ? 107.646 -15.921 140.882 1.00 32.12 184 HIS A CA 1
ATOM 1162 C C . HIS A 1 154 ? 106.417 -15.440 140.115 1.00 34.67 184 HIS A C 1
ATOM 1163 O O . HIS A 1 154 ? 105.937 -14.334 140.344 1.00 35.80 184 HIS A O 1
ATOM 1170 N N . SER A 1 155 ? 105.931 -16.311 139.225 1.00 33.82 185 SER A N 1
ATOM 1171 C CA . SER A 1 155 ? 104.844 -16.091 138.243 1.00 33.47 185 SER A CA 1
ATOM 1172 C C . SER A 1 155 ? 105.368 -15.322 137.024 1.00 34.41 185 SER A C 1
ATOM 1173 O O . SER A 1 155 ? 106.486 -14.833 137.027 1.00 34.05 185 SER A O 1
ATOM 1176 N N . HIS A 1 156 ? 104.561 -15.260 135.974 1.00 35.41 186 HIS A N 1
ATOM 1177 C CA . HIS A 1 156 ? 104.849 -14.393 134.829 1.00 36.83 186 HIS A CA 1
ATOM 1178 C C . HIS A 1 156 ? 104.332 -12.996 135.143 1.00 33.52 186 HIS A C 1
ATOM 1179 O O . HIS A 1 156 ? 105.098 -12.066 135.255 1.00 31.17 186 HIS A O 1
ATOM 1186 N N . ASN A 1 157 ? 103.028 -12.871 135.314 1.00 32.31 187 ASN A N 1
ATOM 1187 C CA . ASN A 1 157 ? 102.424 -11.574 135.585 1.00 37.91 187 ASN A CA 1
ATOM 1188 C C . ASN A 1 157 ? 101.369 -11.654 136.688 1.00 35.24 187 ASN A C 1
ATOM 1189 O O . ASN A 1 157 ? 100.294 -11.106 136.567 1.00 41.45 187 ASN A O 1
ATOM 1194 N N . LEU A 1 158 ? 101.666 -12.365 137.769 1.00 33.26 188 LEU A N 1
ATOM 1195 C CA . LEU A 1 158 ? 100.712 -12.421 138.880 1.00 34.59 188 LEU A CA 1
ATOM 1196 C C . LEU A 1 158 ? 101.208 -11.622 140.073 1.00 31.55 188 LEU A C 1
ATOM 1197 O O . LEU A 1 158 ? 100.603 -11.665 141.142 1.00 36.86 188 LEU A O 1
ATOM 1202 N N . HIS A 1 159 ? 102.317 -10.912 139.897 1.00 31.62 189 HIS A N 1
ATOM 1203 C CA . HIS A 1 159 ? 102.912 -10.168 141.011 1.00 32.13 189 HIS A CA 1
ATOM 1204 C C . HIS A 1 159 ? 102.319 -8.756 141.063 1.00 40.89 189 HIS A C 1
ATOM 1205 O O . HIS A 1 159 ? 103.038 -7.755 140.997 1.00 36.58 189 HIS A O 1
ATOM 1212 N N . ARG A 1 160 ? 100.993 -8.684 141.168 1.00 34.26 190 ARG A N 1
ATOM 1213 C CA . ARG A 1 160 ? 100.301 -7.408 141.150 1.00 36.53 190 ARG A CA 1
ATOM 1214 C C . ARG A 1 160 ? 98.884 -7.591 141.638 1.00 41.04 190 ARG A C 1
ATOM 1215 O O . ARG A 1 160 ? 98.424 -8.723 141.826 1.00 40.81 190 ARG A O 1
ATOM 1223 N N . GLY A 1 161 ? 98.196 -6.477 141.827 1.00 60.95 191 GLY A N 1
ATOM 1224 C CA . GLY A 1 161 ? 96.807 -6.507 142.228 1.00 61.00 191 GLY A CA 1
ATOM 1225 C C . GLY A 1 161 ? 95.903 -6.426 141.021 1.00 60.91 191 GLY A C 1
ATOM 1226 O O . GLY A 1 161 ? 96.265 -5.824 140.012 1.00 61.64 191 GLY A O 1
ATOM 1227 N N . VAL A 1 162 ? 94.732 -7.048 141.128 1.00 60.37 192 VAL A N 1
ATOM 1228 C CA . VAL A 1 162 ? 93.695 -6.957 140.109 1.00 60.72 192 VAL A CA 1
ATOM 1229 C C . VAL A 1 162 ? 92.388 -6.559 140.761 1.00 68.45 192 VAL A C 1
ATOM 1230 O O . VAL A 1 162 ? 92.263 -6.603 141.982 1.00 62.21 192 VAL A O 1
ATOM 1234 N N . LEU A 1 163 ? 91.407 -6.189 139.947 1.00 66.70 193 LEU A N 1
ATOM 1235 C CA . LEU A 1 163 ? 90.128 -5.756 140.488 1.00 72.96 193 LEU A CA 1
ATOM 1236 C C . LEU A 1 163 ? 89.336 -6.917 141.079 1.00 67.56 193 LEU A C 1
ATOM 1237 O O . LEU A 1 163 ? 89.015 -7.885 140.394 1.00 62.80 193 LEU A O 1
ATOM 1242 N N . ALA A 1 164 ? 89.038 -6.800 142.368 1.00 64.54 194 ALA A N 1
ATOM 1243 C CA . ALA A 1 164 ? 88.218 -7.768 143.083 1.00 68.84 194 ALA A CA 1
ATOM 1244 C C . ALA A 1 164 ? 86.718 -7.460 143.018 1.00 68.35 194 ALA A C 1
ATOM 1245 O O . ALA A 1 164 ? 85.893 -8.367 143.122 1.00 67.02 194 ALA A O 1
ATOM 1247 N N . ASN A 1 165 ? 86.374 -6.182 142.874 1.00 70.52 195 ASN A N 1
ATOM 1248 C CA . ASN A 1 165 ? 84.976 -5.756 142.832 1.00 70.70 195 ASN A CA 1
ATOM 1249 C C . ASN A 1 165 ? 84.791 -4.515 141.940 1.00 79.29 195 ASN A C 1
ATOM 1250 O O . ASN A 1 165 ? 85.774 -3.872 141.570 1.00 71.60 195 ASN A O 1
ATOM 1255 N N . PRO A 1 166 ? 83.537 -4.185 141.577 1.00 74.17 196 PRO A N 1
ATOM 1256 C CA . PRO A 1 166 ? 83.316 -3.046 140.678 1.00 75.85 196 PRO A CA 1
ATOM 1257 C C . PRO A 1 166 ? 83.912 -1.716 141.143 1.00 77.37 196 PRO A C 1
ATOM 1258 O O . PRO A 1 166 ? 84.354 -0.953 140.283 1.00 77.91 196 PRO A O 1
ATOM 1262 N N . GLN A 1 167 ? 83.927 -1.436 142.445 1.00 79.96 197 GLN A N 1
ATOM 1263 C CA . GLN A 1 167 ? 84.356 -0.114 142.911 1.00 89.36 197 GLN A CA 1
ATOM 1264 C C . GLN A 1 167 ? 85.847 0.126 142.680 1.00 94.19 197 GLN A C 1
ATOM 1265 O O . GLN A 1 167 ? 86.227 1.138 142.086 1.00 103.92 197 GLN A O 1
ATOM 1271 N N . GLY A 1 168 ? 86.689 -0.793 143.139 1.00 82.43 198 GLY A N 1
ATOM 1272 C CA . GLY A 1 168 ? 88.116 -0.661 142.903 1.00 78.39 198 GLY A CA 1
ATOM 1273 C C . GLY A 1 168 ? 89.028 -1.316 143.923 1.00 73.97 198 GLY A C 1
ATOM 1274 O O . GLY A 1 168 ? 90.243 -1.129 143.870 1.00 73.38 198 GLY A O 1
ATOM 1275 N N . ASN A 1 169 ? 88.453 -2.073 144.853 1.00 73.79 199 ASN A N 1
ATOM 1276 C CA . ASN A 1 169 ? 89.250 -2.789 145.839 1.00 75.05 199 ASN A CA 1
ATOM 1277 C C . ASN A 1 169 ? 90.078 -3.859 145.140 1.00 73.45 199 ASN A C 1
ATOM 1278 O O . ASN A 1 169 ? 89.561 -4.601 144.306 1.00 69.39 199 ASN A O 1
ATOM 1283 N N . GLU A 1 170 ? 91.363 -3.924 145.472 1.00 73.07 200 GLU A N 1
ATOM 1284 C CA . GLU A 1 170 ? 92.273 -4.842 144.797 1.00 72.20 200 GLU A CA 1
ATOM 1285 C C . GLU A 1 170 ? 92.563 -6.093 145.625 1.00 67.70 200 GLU A C 1
ATOM 1286 O O . GLU A 1 170 ? 92.478 -6.081 146.851 1.00 66.29 200 GLU A O 1
ATOM 1292 N N . GLN A 1 171 ? 92.892 -7.175 144.934 1.00 62.84 201 GLN A N 1
ATOM 1293 C CA . GLN A 1 171 ? 93.307 -8.413 145.568 1.00 61.76 201 GLN A CA 1
ATOM 1294 C C . GLN A 1 171 ? 94.469 -8.984 144.755 1.00 59.97 201 GLN A C 1
ATOM 1295 O O . GLN A 1 171 ? 94.714 -8.528 143.647 1.00 59.62 201 GLN A O 1
ATOM 1301 N N . PRO A 1 172 ? 95.212 -9.956 145.314 1.00 59.22 202 PRO A N 1
ATOM 1302 C CA . PRO A 1 172 ? 96.298 -10.552 144.516 1.00 57.82 202 PRO A CA 1
ATOM 1303 C C . PRO A 1 172 ? 95.791 -11.181 143.213 1.00 56.75 202 PRO A C 1
ATOM 1304 O O . PRO A 1 172 ? 94.722 -11.787 143.207 1.00 56.75 202 PRO A O 1
ATOM 1308 N N . ALA A 1 173 ? 96.562 -11.048 142.139 1.00 56.25 203 ALA A N 1
ATOM 1309 C CA . ALA A 1 173 ? 96.155 -11.526 140.814 1.00 55.75 203 ALA A CA 1
ATOM 1310 C C . ALA A 1 173 ? 95.921 -13.031 140.740 1.00 55.01 203 ALA A C 1
ATOM 1311 O O . ALA A 1 173 ? 95.112 -13.489 139.935 1.00 55.09 203 ALA A O 1
ATOM 1313 N N . ALA A 1 174 ? 96.635 -13.801 141.559 1.00 54.65 204 ALA A N 1
ATOM 1314 C CA . ALA A 1 174 ? 96.550 -15.260 141.455 1.00 54.33 204 ALA A CA 1
ATOM 1315 C C . ALA A 1 174 ? 95.378 -15.840 142.230 1.00 54.88 204 ALA A C 1
ATOM 1316 O O . ALA A 1 174 ? 94.883 -16.923 141.911 1.00 55.10 204 ALA A O 1
ATOM 1318 N N . SER A 1 175 ? 94.930 -15.123 143.248 1.00 57.39 205 SER A N 1
ATOM 1319 C CA . SER A 1 175 ? 93.961 -15.680 144.182 1.00 70.60 205 SER A CA 1
ATOM 1320 C C . SER A 1 175 ? 92.528 -15.415 143.752 1.00 77.61 205 SER A C 1
ATOM 1321 O O . SER A 1 175 ? 91.674 -16.297 143.805 1.00 81.87 205 SER A O 1
ATOM 1324 N N . SER A 1 176 ? 92.271 -14.192 143.319 1.00 81.52 206 SER A N 1
ATOM 1325 C CA . SER A 1 176 ? 90.907 -13.755 143.092 1.00 87.25 206 SER A CA 1
ATOM 1326 C C . SER A 1 176 ? 90.411 -14.049 141.685 1.00 89.70 206 SER A C 1
ATOM 1327 O O . SER A 1 176 ? 91.167 -13.971 140.716 1.00 86.08 206 SER A O 1
ATOM 1330 N N . ARG A 1 177 ? 89.132 -14.396 141.584 1.00 85.37 207 ARG A N 1
ATOM 1331 C CA . ARG A 1 177 ? 88.446 -14.326 140.306 1.00 79.60 207 ARG A CA 1
ATOM 1332 C C . ARG A 1 177 ? 88.219 -12.848 140.010 1.00 75.92 207 ARG A C 1
ATOM 1333 O O . ARG A 1 177 ? 87.459 -12.170 140.709 1.00 73.14 207 ARG A O 1
ATOM 1341 N N . GLN A 1 178 ? 88.900 -12.344 138.987 1.00 59.88 208 GLN A N 1
ATOM 1342 C CA . GLN A 1 178 ? 88.930 -10.907 138.758 1.00 67.96 208 GLN A CA 1
ATOM 1343 C C . GLN A 1 178 ? 87.675 -10.387 138.053 1.00 74.55 208 GLN A C 1
ATOM 1344 O O . GLN A 1 178 ? 87.056 -11.072 137.232 1.00 69.92 208 GLN A O 1
ATOM 1350 N N . TYR A 1 179 ? 87.310 -9.158 138.394 1.00 74.46 209 TYR A N 1
ATOM 1351 C CA . TYR A 1 179 ? 86.157 -8.501 137.805 1.00 75.58 209 TYR A CA 1
ATOM 1352 C C . TYR A 1 179 ? 86.529 -7.867 136.455 1.00 80.19 209 TYR A C 1
ATOM 1353 O O . TYR A 1 179 ? 87.510 -7.129 136.359 1.00 80.00 209 TYR A O 1
ATOM 1362 N N . LEU A 1 180 ? 85.752 -8.171 135.416 1.00 80.79 210 LEU A N 1
ATOM 1363 C CA . LEU A 1 180 ? 86.045 -7.694 134.062 1.00 79.95 210 LEU A CA 1
ATOM 1364 C C . LEU A 1 180 ? 85.108 -6.577 133.616 1.00 82.11 210 LEU A C 1
ATOM 1365 O O . LEU A 1 180 ? 83.950 -6.829 133.282 1.00 83.97 210 LEU A O 1
ATOM 1370 N N . PRO A 1 181 ? 85.619 -5.337 133.600 1.00 85.97 211 PRO A N 1
ATOM 1371 C CA . PRO A 1 181 ? 84.852 -4.147 133.205 1.00 95.01 211 PRO A CA 1
ATOM 1372 C C . PRO A 1 181 ? 84.314 -4.233 131.776 1.00 102.40 211 PRO A C 1
ATOM 1373 O O . PRO A 1 181 ? 83.225 -3.728 131.502 1.00 106.82 211 PRO A O 1
ATOM 1377 N N . ALA A 1 182 ? 85.071 -4.868 130.884 1.00 101.94 212 ALA A N 1
ATOM 1378 C CA . ALA A 1 182 ? 84.674 -5.000 129.485 1.00 101.35 212 ALA A CA 1
ATOM 1379 C C . ALA A 1 182 ? 83.545 -6.014 129.318 1.00 99.66 212 ALA A C 1
ATOM 1380 O O . ALA A 1 182 ? 82.630 -5.822 128.514 1.00 101.02 212 ALA A O 1
ATOM 1382 N N . SER A 1 183 ? 83.621 -7.096 130.082 1.00 98.68 213 SER A N 1
ATOM 1383 C CA . SER A 1 183 ? 82.607 -8.138 130.037 1.00 102.28 213 SER A CA 1
ATOM 1384 C C . SER A 1 183 ? 81.391 -7.748 130.881 1.00 99.19 213 SER A C 1
ATOM 1385 O O . SER A 1 183 ? 80.262 -8.168 130.607 1.00 92.77 213 SER A O 1
ATOM 1388 N N . GLY A 1 184 ? 81.635 -6.937 131.906 1.00 97.31 214 GLY A N 1
ATOM 1389 C CA . GLY A 1 184 ? 80.608 -6.583 132.867 1.00 94.68 214 GLY A CA 1
ATOM 1390 C C . GLY A 1 184 ? 80.353 -7.723 133.837 1.00 89.82 214 GLY A C 1
ATOM 1391 O O . GLY A 1 184 ? 79.243 -7.881 134.358 1.00 81.58 214 GLY A O 1
ATOM 1392 N N . ARG A 1 185 ? 81.389 -8.520 134.084 1.00 88.96 215 ARG A N 1
ATOM 1393 C CA . ARG A 1 185 ? 81.240 -9.727 134.888 1.00 85.23 215 ARG A CA 1
ATOM 1394 C C . ARG A 1 185 ? 82.563 -10.186 135.519 1.00 73.46 215 ARG A C 1
ATOM 1395 O O . ARG A 1 185 ? 83.631 -9.695 135.162 1.00 75.20 215 ARG A O 1
ATOM 1403 N N . TYR A 1 186 ? 82.482 -11.109 136.476 1.00 69.55 216 TYR A N 1
ATOM 1404 C CA . TYR A 1 186 ? 83.675 -11.755 137.025 1.00 67.22 216 TYR A CA 1
ATOM 1405 C C . TYR A 1 186 ? 84.146 -12.850 136.068 1.00 66.60 216 TYR A C 1
ATOM 1406 O O . TYR A 1 186 ? 83.364 -13.373 135.281 1.00 68.18 216 TYR A O 1
ATOM 1415 N N . GLU A 1 187 ? 85.435 -13.172 136.118 1.00 64.66 217 GLU A N 1
ATOM 1416 C CA . GLU A 1 187 ? 85.942 -14.393 135.499 1.00 64.22 217 GLU A CA 1
ATOM 1417 C C . GLU A 1 187 ? 85.221 -15.605 136.055 1.00 65.08 217 GLU A C 1
ATOM 1418 O O . GLU A 1 187 ? 85.027 -15.696 137.261 1.00 64.90 217 GLU A O 1
ATOM 1424 N N . ASN A 1 188 ? 84.850 -16.546 135.196 1.00 66.38 218 ASN A N 1
ATOM 1425 C CA . ASN A 1 188 ? 84.337 -17.820 135.681 1.00 67.48 218 ASN A CA 1
ATOM 1426 C C . ASN A 1 188 ? 85.503 -18.742 136.034 1.00 66.71 218 ASN A C 1
ATOM 1427 O O . ASN A 1 188 ? 86.668 -18.394 135.819 1.00 64.26 218 ASN A O 1
ATOM 1432 N N . ASP A 1 189 ? 85.189 -19.917 136.566 1.00 58.04 219 ASP A N 1
ATOM 1433 C CA . ASP A 1 189 ? 86.213 -20.843 137.037 1.00 59.00 219 ASP A CA 1
ATOM 1434 C C . ASP A 1 189 ? 87.137 -21.309 135.915 1.00 50.90 219 ASP A C 1
ATOM 1435 O O . ASP A 1 189 ? 88.348 -21.352 136.091 1.00 48.48 219 ASP A O 1
ATOM 1440 N N . ALA A 1 190 ? 86.566 -21.630 134.760 1.00 54.98 220 ALA A N 1
ATOM 1441 C CA . ALA A 1 190 ? 87.366 -22.036 133.609 1.00 56.58 220 ALA A CA 1
ATOM 1442 C C . ALA A 1 190 ? 88.307 -20.922 133.152 1.00 56.41 220 ALA A C 1
ATOM 1443 O O . ALA A 1 190 ? 89.485 -21.167 132.930 1.00 51.74 220 ALA A O 1
ATOM 1445 N N . GLU A 1 191 ? 87.785 -19.705 133.012 1.00 58.83 221 GLU A N 1
ATOM 1446 C CA . GLU A 1 191 ? 88.603 -18.546 132.631 1.00 58.49 221 GLU A CA 1
ATOM 1447 C C . GLU A 1 191 ? 89.723 -18.286 133.634 1.00 54.90 221 GLU A C 1
ATOM 1448 O O . GLU A 1 191 ? 90.882 -18.036 133.263 1.00 48.48 221 GLU A O 1
ATOM 1454 N N . TYR A 1 192 ? 89.373 -18.343 134.913 1.00 45.52 222 TYR A N 1
ATOM 1455 C CA . TYR A 1 192 ? 90.337 -18.113 135.983 1.00 42.89 222 TYR A CA 1
ATOM 1456 C C . TYR A 1 192 ? 91.470 -19.137 135.963 1.00 49.51 222 TYR A C 1
ATOM 1457 O O . TYR A 1 192 ? 92.648 -18.775 135.989 1.00 39.78 222 TYR A O 1
ATOM 1466 N N . ARG A 1 193 ? 91.109 -20.415 135.898 1.00 46.10 223 ARG A N 1
ATOM 1467 C CA . ARG A 1 193 ? 92.104 -21.486 135.843 1.00 40.33 223 ARG A CA 1
ATOM 1468 C C . ARG A 1 193 ? 93.017 -21.314 134.643 1.00 39.25 223 ARG A C 1
ATOM 1469 O O . ARG A 1 193 ? 94.239 -21.438 134.763 1.00 42.80 223 ARG A O 1
ATOM 1477 N N . ALA A 1 194 ? 92.415 -21.026 133.492 1.00 45.06 224 ALA A N 1
ATOM 1478 C CA . ALA A 1 194 ? 93.163 -20.823 132.246 1.00 48.56 224 ALA A CA 1
ATOM 1479 C C . ALA A 1 194 ? 94.187 -19.688 132.367 1.00 50.58 224 ALA A C 1
ATOM 1480 O O . ALA A 1 194 ? 95.340 -19.829 131.942 1.00 41.42 224 ALA A O 1
ATOM 1482 N N . ARG A 1 195 ? 93.772 -18.563 132.945 1.00 46.39 225 ARG A N 1
ATOM 1483 C CA . ARG A 1 195 ? 94.686 -17.436 133.109 1.00 40.37 225 ARG A CA 1
ATOM 1484 C C . ARG A 1 195 ? 95.873 -17.825 133.985 1.00 37.74 225 ARG A C 1
ATOM 1485 O O . ARG A 1 195 ? 97.029 -17.601 133.605 1.00 39.94 225 ARG A O 1
ATOM 1493 N N . VAL A 1 196 ? 95.613 -18.419 135.148 1.00 40.15 226 VAL A N 1
ATOM 1494 C CA . VAL A 1 196 ? 96.711 -18.804 136.028 1.00 39.55 226 VAL A CA 1
ATOM 1495 C C . VAL A 1 196 ? 97.593 -19.884 135.390 1.00 35.95 226 VAL A C 1
ATOM 1496 O O . VAL A 1 196 ? 98.819 -19.819 135.488 1.00 38.86 226 VAL A O 1
ATOM 1500 N N . ARG A 1 197 ? 96.981 -20.871 134.731 1.00 37.65 227 ARG A N 1
ATOM 1501 C CA . ARG A 1 197 ? 97.774 -21.904 134.050 1.00 37.09 227 ARG A CA 1
ATOM 1502 C C . ARG A 1 197 ? 98.722 -21.353 132.991 1.00 39.72 227 ARG A C 1
ATOM 1503 O O . ARG A 1 197 ? 99.904 -21.677 132.984 1.00 37.05 227 ARG A O 1
ATOM 1511 N N . GLN A 1 198 ? 98.190 -20.529 132.094 1.00 36.89 228 GLN A N 1
ATOM 1512 C CA . GLN A 1 198 ? 98.995 -19.922 131.043 1.00 43.90 228 GLN A CA 1
ATOM 1513 C C . GLN A 1 198 ? 100.117 -19.081 131.629 1.00 42.03 228 GLN A C 1
ATOM 1514 O O . GLN A 1 198 ? 101.237 -19.110 131.127 1.00 41.36 228 GLN A O 1
ATOM 1520 N N . ASP A 1 199 ? 99.822 -18.353 132.704 1.00 41.82 229 ASP A N 1
ATOM 1521 C CA . ASP A 1 199 ? 100.848 -17.579 133.397 1.00 37.52 229 ASP A CA 1
ATOM 1522 C C . ASP A 1 199 ? 102.006 -18.458 133.867 1.00 40.91 229 ASP A C 1
ATOM 1523 O O . ASP A 1 199 ? 103.161 -18.167 133.581 1.00 42.37 229 ASP A O 1
ATOM 1528 N N . LEU A 1 200 ? 101.700 -19.532 134.593 1.00 33.82 230 LEU A N 1
ATOM 1529 C CA . LEU A 1 200 ? 102.767 -20.383 135.111 1.00 30.24 230 LEU A CA 1
ATOM 1530 C C . LEU A 1 200 ? 103.537 -21.046 133.971 1.00 34.54 230 LEU A C 1
ATOM 1531 O O . LEU A 1 200 ? 104.768 -21.147 134.023 1.00 38.36 230 LEU A O 1
ATOM 1536 N N . LYS A 1 201 ? 102.809 -21.517 132.958 1.00 35.21 231 LYS A N 1
ATOM 1537 C CA . LYS A 1 201 ? 103.423 -22.175 131.808 1.00 33.51 231 LYS A CA 1
ATOM 1538 C C . LYS A 1 201 ? 104.382 -21.218 131.093 1.00 35.47 231 LYS A C 1
ATOM 1539 O O . LYS A 1 201 ? 105.505 -21.581 130.748 1.00 32.23 231 LYS A O 1
ATOM 1545 N N . THR A 1 202 ? 103.926 -19.993 130.868 1.00 34.08 232 THR A N 1
ATOM 1546 C CA . THR A 1 202 ? 104.778 -18.976 130.267 1.00 33.82 232 THR A CA 1
ATOM 1547 C C . THR A 1 202 ? 106.060 -18.719 131.073 1.00 31.40 232 THR A C 1
ATOM 1548 O O . THR A 1 202 ? 107.149 -18.664 130.491 1.00 33.23 232 THR A O 1
ATOM 1552 N N . SER A 1 203 ? 105.955 -18.574 132.395 1.00 32.21 233 SER A N 1
ATOM 1553 C CA . SER A 1 203 ? 107.155 -18.303 133.192 1.00 30.78 233 SER A CA 1
ATOM 1554 C C . SER A 1 203 ? 108.149 -19.461 133.122 1.00 33.52 233 SER A C 1
ATOM 1555 O O . SER A 1 203 ? 109.360 -19.242 133.020 1.00 31.69 233 SER A O 1
ATOM 1558 N N . ALA A 1 204 ? 107.655 -20.698 133.139 1.00 31.66 234 ALA A N 1
ATOM 1559 C CA . ALA A 1 204 ? 108.561 -21.849 133.021 1.00 30.68 234 ALA A CA 1
ATOM 1560 C C . ALA A 1 204 ? 109.209 -21.928 131.620 1.00 30.13 234 ALA A C 1
ATOM 1561 O O . ALA A 1 204 ? 110.405 -22.213 131.484 1.00 33.49 234 ALA A O 1
ATOM 1563 N N . HIS A 1 205 ? 108.438 -21.653 130.582 1.00 31.93 235 HIS A N 1
ATOM 1564 C CA . HIS A 1 205 ? 109.024 -21.648 129.248 1.00 37.00 235 HIS A CA 1
ATOM 1565 C C . HIS A 1 205 ? 110.082 -20.542 129.099 1.00 35.64 235 HIS A C 1
ATOM 1566 O O . HIS A 1 205 ? 111.164 -20.784 128.563 1.00 33.46 235 HIS A O 1
ATOM 1573 N N . LEU A 1 206 ? 109.777 -19.338 129.574 1.00 33.47 236 LEU A N 1
ATOM 1574 C CA . LEU A 1 206 ? 110.730 -18.238 129.428 1.00 32.89 236 LEU A CA 1
ATOM 1575 C C . LEU A 1 206 ? 112.037 -18.549 130.155 1.00 29.77 236 LEU A C 1
ATOM 1576 O O . LEU A 1 206 ? 113.117 -18.286 129.627 1.00 32.53 236 LEU A O 1
ATOM 1581 N N . ILE A 1 207 ? 111.934 -19.110 131.362 1.00 26.82 237 ILE A N 1
ATOM 1582 C CA . ILE A 1 207 ? 113.128 -19.445 132.125 1.00 27.13 237 ILE A CA 1
ATOM 1583 C C . ILE A 1 207 ? 113.957 -20.513 131.434 1.00 30.59 237 ILE A C 1
ATOM 1584 O O . ILE A 1 207 ? 115.172 -20.349 131.258 1.00 32.95 237 ILE A O 1
ATOM 1589 N N . ARG A 1 208 ? 113.315 -21.591 130.993 1.00 31.86 238 ARG A N 1
ATOM 1590 C CA . ARG A 1 208 ? 114.050 -22.588 130.225 1.00 29.10 238 ARG A CA 1
ATOM 1591 C C . ARG A 1 208 ? 114.658 -22.038 128.938 1.00 30.58 238 ARG A C 1
ATOM 1592 O O . ARG A 1 208 ? 115.800 -22.357 128.619 1.00 31.88 238 ARG A O 1
ATOM 1600 N N . HIS A 1 209 ? 113.906 -21.224 128.191 1.00 29.30 239 HIS A N 1
ATOM 1601 C CA . HIS A 1 209 ? 114.416 -20.715 126.919 1.00 32.88 239 HIS A CA 1
ATOM 1602 C C . HIS A 1 209 ? 115.696 -19.898 127.107 1.00 36.24 239 HIS A C 1
ATOM 1603 O O . HIS A 1 209 ? 116.659 -20.050 126.343 1.00 36.52 239 HIS A O 1
ATOM 1610 N N . HIS A 1 210 ? 115.697 -19.038 128.124 1.00 31.76 240 HIS A N 1
ATOM 1611 C CA . HIS A 1 210 ? 116.798 -18.093 128.359 1.00 32.69 240 HIS A CA 1
ATOM 1612 C C . HIS A 1 210 ? 117.925 -18.556 129.260 1.00 34.17 240 HIS A C 1
ATOM 1613 O O . HIS A 1 210 ? 119.026 -18.002 129.191 1.00 38.63 240 HIS A O 1
ATOM 1620 N N . THR A 1 211 ? 117.673 -19.547 130.113 1.00 29.67 241 THR A N 1
ATOM 1621 C CA . THR A 1 211 ? 118.715 -20.005 131.043 1.00 35.11 241 THR A CA 1
ATOM 1622 C C . THR A 1 211 ? 119.070 -21.484 130.879 1.00 38.53 241 THR A C 1
ATOM 1623 O O . THR A 1 211 ? 120.125 -21.912 131.330 1.00 36.34 241 THR A O 1
ATOM 1627 N N . GLY A 1 212 ? 118.189 -22.262 130.254 1.00 37.99 242 GLY A N 1
ATOM 1628 C CA . GLY A 1 212 ? 118.432 -23.690 130.079 1.00 36.67 242 GLY A CA 1
ATOM 1629 C C . GLY A 1 212 ? 117.884 -24.509 131.233 1.00 36.43 242 GLY A C 1
ATOM 1630 O O . GLY A 1 212 ? 117.913 -25.741 131.203 1.00 40.35 242 GLY A O 1
ATOM 1631 N N . VAL A 1 213 ? 117.355 -23.811 132.232 1.00 32.78 243 VAL A N 1
ATOM 1632 C CA . VAL A 1 213 ? 116.858 -24.412 133.456 1.00 35.78 243 VAL A CA 1
ATOM 1633 C C . VAL A 1 213 ? 115.391 -24.836 133.364 1.00 38.98 243 VAL A C 1
ATOM 1634 O O . VAL A 1 213 ? 114.545 -24.048 132.975 1.00 35.34 243 VAL A O 1
ATOM 1638 N N . THR A 1 214 ? 115.103 -26.091 133.707 1.00 36.07 244 THR A N 1
ATOM 1639 C CA . THR A 1 214 ? 113.722 -26.547 133.856 1.00 35.67 244 THR A CA 1
ATOM 1640 C C . THR A 1 214 ? 113.294 -26.353 135.310 1.00 34.89 244 THR A C 1
ATOM 1641 O O . THR A 1 214 ? 113.765 -27.072 136.183 1.00 38.85 244 THR A O 1
ATOM 1645 N N . ILE A 1 215 ? 112.407 -25.401 135.576 1.00 33.55 245 ILE A N 1
ATOM 1646 C CA . ILE A 1 215 ? 112.069 -25.100 136.961 1.00 31.44 245 ILE A CA 1
ATOM 1647 C C . ILE A 1 215 ? 111.09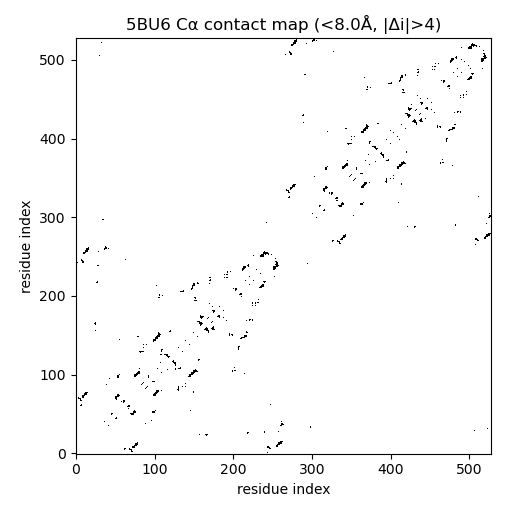0 -26.151 137.472 1.00 33.09 245 ILE A C 1
ATOM 1648 O O . ILE A 1 215 ? 110.456 -26.857 136.683 1.00 36.00 245 ILE A O 1
ATOM 1653 N N . ARG A 1 216 ? 110.966 -26.240 138.791 1.00 32.62 246 ARG A N 1
ATOM 1654 C CA . ARG A 1 216 ? 110.064 -27.210 139.380 1.00 43.33 246 ARG A CA 1
ATOM 1655 C C . ARG A 1 216 ? 109.339 -26.627 140.576 1.00 36.92 246 ARG A C 1
ATOM 1656 O O . ARG A 1 216 ? 108.651 -27.343 141.290 1.00 35.93 246 ARG A O 1
ATOM 1664 N N . SER A 1 217 ? 109.479 -25.319 140.783 1.00 30.13 247 SER A N 1
ATOM 1665 C CA . SER A 1 217 ? 108.884 -24.695 141.948 1.00 34.17 247 SER A CA 1
ATOM 1666 C C . SER A 1 217 ? 108.291 -23.322 141.625 1.00 31.83 247 SER A C 1
ATOM 1667 O O . SER A 1 217 ? 108.753 -22.645 140.694 1.00 26.79 247 SER A O 1
ATOM 1670 N N . ILE A 1 218 ? 107.262 -22.940 142.382 1.00 30.98 248 ILE A N 1
ATOM 1671 C CA . ILE A 1 218 ? 106.634 -21.617 142.284 1.00 30.64 248 ILE A CA 1
ATOM 1672 C C . ILE A 1 218 ? 106.628 -20.961 143.643 1.00 34.88 248 ILE A C 1
ATOM 1673 O O . ILE A 1 218 ? 106.243 -21.581 144.656 1.00 37.89 248 ILE A O 1
ATOM 1678 N N . VAL A 1 219 ? 107.098 -19.722 143.692 1.00 30.54 249 VAL A N 1
ATOM 1679 C CA . VAL A 1 219 ? 106.978 -18.905 144.890 1.00 27.92 249 VAL A CA 1
ATOM 1680 C C . VAL A 1 219 ? 105.822 -17.963 144.648 1.00 30.69 249 VAL A C 1
ATOM 1681 O O . VAL A 1 219 ? 105.929 -17.077 143.810 1.00 28.02 249 VAL A O 1
ATOM 1685 N N . TRP A 1 220 ? 104.721 -18.162 145.358 1.00 29.11 250 TRP A N 1
ATOM 1686 C CA . TRP A 1 220 ? 103.508 -17.408 145.101 1.00 27.73 250 TRP A CA 1
ATOM 1687 C C . TRP A 1 220 ? 103.680 -15.952 145.548 1.00 26.30 250 TRP A C 1
ATOM 1688 O O . TRP A 1 220 ? 103.963 -15.710 146.704 1.00 31.36 250 TRP A O 1
ATOM 1699 N N . PRO A 1 221 ? 103.479 -14.986 144.631 1.00 31.93 251 PRO A N 1
ATOM 1700 C CA . PRO A 1 221 ? 103.467 -13.584 145.071 1.00 31.61 251 PRO A CA 1
ATOM 1701 C C . PRO A 1 221 ? 102.487 -13.350 146.200 1.00 39.18 251 PRO A C 1
ATOM 1702 O O . PRO A 1 221 ? 101.368 -13.876 146.153 1.00 33.26 251 PRO A O 1
ATOM 1706 N N . TYR A 1 222 ? 102.922 -12.578 147.200 1.00 35.96 252 TYR A N 1
ATOM 1707 C CA . TYR A 1 222 ? 102.094 -12.210 148.327 1.00 35.25 252 TYR A CA 1
ATOM 1708 C C . TYR A 1 222 ? 101.590 -13.436 149.098 1.00 37.46 252 TYR A C 1
ATOM 1709 O O . TYR A 1 222 ? 100.683 -13.313 149.905 1.00 39.22 252 TYR A O 1
ATOM 1718 N N . GLY A 1 223 ? 102.195 -14.598 148.862 1.00 34.57 253 GLY A N 1
ATOM 1719 C CA . GLY A 1 223 ? 101.731 -15.841 149.464 1.00 39.96 253 GLY A CA 1
ATOM 1720 C C . GLY A 1 223 ? 100.322 -16.236 149.042 1.00 41.24 253 GLY A C 1
ATOM 1721 O O . GLY A 1 223 ? 99.656 -17.029 149.719 1.00 39.31 253 GLY A O 1
ATOM 1722 N N . ALA A 1 224 ? 99.853 -15.684 147.922 1.00 38.38 254 ALA A N 1
ATOM 1723 C CA . ALA A 1 224 ? 98.458 -15.874 147.524 1.00 36.79 254 ALA A CA 1
ATOM 1724 C C . ALA A 1 224 ? 98.274 -17.089 146.621 1.00 38.48 254 ALA A C 1
ATOM 1725 O O . ALA A 1 224 ? 98.796 -17.152 145.506 1.00 36.29 254 ALA A O 1
ATOM 1727 N N . HIS A 1 225 ? 97.516 -18.056 147.123 1.00 39.72 255 HIS A N 1
ATOM 1728 C CA . HIS A 1 225 ? 97.273 -19.283 146.385 1.00 39.11 255 HIS A CA 1
ATOM 1729 C C . HIS A 1 225 ? 96.057 -19.962 146.989 1.00 41.53 255 HIS A C 1
ATOM 1730 O O . HIS A 1 225 ? 95.613 -19.609 148.090 1.00 40.74 255 HIS A O 1
ATOM 1737 N N . ASN A 1 226 ? 95.494 -20.917 146.264 1.00 41.61 256 ASN A N 1
ATOM 1738 C CA . ASN A 1 226 ? 94.347 -21.656 146.770 1.00 41.36 256 ASN A CA 1
ATOM 1739 C C . ASN A 1 226 ? 94.294 -23.027 146.124 1.00 45.85 256 ASN A C 1
ATOM 1740 O O . ASN A 1 226 ? 95.234 -23.432 145.442 1.00 41.43 256 ASN A O 1
ATOM 1745 N N . ARG A 1 227 ? 93.197 -23.735 146.347 1.00 52.75 257 ARG A N 1
ATOM 1746 C CA . ARG A 1 227 ? 93.002 -25.064 145.789 1.00 53.86 257 ARG A CA 1
ATOM 1747 C C . ARG A 1 227 ? 93.179 -25.070 144.272 1.00 50.63 257 ARG A C 1
ATOM 1748 O O . ARG A 1 227 ? 93.856 -25.939 143.715 1.00 53.23 257 ARG A O 1
ATOM 1756 N N . ASP A 1 228 ? 92.563 -24.098 143.608 1.00 46.25 258 ASP A N 1
ATOM 1757 C CA . ASP A 1 228 ? 92.610 -24.028 142.148 1.00 44.25 258 ASP A CA 1
ATOM 1758 C C . ASP A 1 228 ? 94.023 -23.747 141.626 1.00 40.69 258 ASP A C 1
ATOM 1759 O O . ASP A 1 228 ? 94.453 -24.353 140.648 1.00 43.08 258 ASP A O 1
ATOM 1764 N N . THR A 1 229 ? 94.750 -22.833 142.268 1.00 39.35 259 THR A N 1
ATOM 1765 C CA . THR A 1 229 ? 96.080 -22.520 141.778 1.00 36.00 259 THR A CA 1
ATOM 1766 C C . THR A 1 229 ? 97.046 -23.673 142.040 1.00 34.95 259 THR A C 1
ATOM 1767 O O . THR A 1 229 ? 97.960 -23.889 141.256 1.00 39.59 259 THR A O 1
ATOM 1771 N N . ASP A 1 230 ? 96.853 -24.408 143.130 1.00 40.47 260 ASP A N 1
ATOM 1772 C CA . ASP A 1 230 ? 97.747 -25.526 143.426 1.00 39.71 260 ASP A CA 1
ATOM 1773 C C . ASP A 1 230 ? 97.537 -26.645 142.412 1.00 43.52 260 ASP A C 1
ATOM 1774 O O . ASP A 1 230 ? 98.488 -27.285 141.968 1.00 41.84 260 ASP A O 1
ATOM 1779 N N . GLN A 1 231 ? 96.289 -26.852 142.024 1.00 41.84 261 GLN A N 1
ATOM 1780 C CA . GLN A 1 231 ? 95.957 -27.888 141.051 1.00 40.87 261 GLN A CA 1
ATOM 1781 C C . GLN A 1 231 ? 96.533 -27.544 139.681 1.00 44.28 261 GLN A C 1
ATOM 1782 O O . GLN A 1 231 ? 97.078 -28.388 138.980 1.00 45.08 261 GLN A O 1
ATOM 1788 N N . VAL A 1 232 ? 96.416 -26.278 139.315 1.00 36.99 262 VAL A N 1
ATOM 1789 C CA . VAL A 1 232 ? 96.916 -25.794 138.049 1.00 40.83 262 VAL A CA 1
ATOM 1790 C C . VAL A 1 232 ? 98.454 -25.813 138.009 1.00 38.88 262 VAL A C 1
ATOM 1791 O O . VAL A 1 232 ? 99.050 -26.156 136.996 1.00 43.69 262 VAL A O 1
ATOM 1795 N N . ALA A 1 233 ? 99.095 -25.449 139.114 1.00 41.67 263 ALA A N 1
ATOM 1796 C CA . ALA A 1 233 ? 100.555 -25.532 139.203 1.00 36.11 263 ALA A CA 1
ATOM 1797 C C . ALA A 1 233 ? 101.012 -26.976 138.967 1.00 39.84 263 ALA A C 1
ATOM 1798 O O . ALA A 1 233 ? 101.998 -27.221 138.276 1.00 41.29 263 ALA A O 1
ATOM 1800 N N . ALA A 1 234 ? 100.290 -27.921 139.550 1.00 42.33 264 ALA A N 1
ATOM 1801 C CA . ALA A 1 234 ? 100.582 -29.345 139.364 1.00 49.73 264 ALA A CA 1
ATOM 1802 C C . ALA A 1 234 ? 100.470 -29.767 137.897 1.00 53.46 264 ALA A C 1
ATOM 1803 O O . ALA A 1 234 ? 101.270 -30.567 137.414 1.00 52.23 264 ALA A O 1
ATOM 1805 N N . GLU A 1 235 ? 99.485 -29.216 137.192 1.00 54.85 265 GLU A N 1
ATOM 1806 C CA . GLU A 1 235 ? 99.279 -29.553 135.783 1.00 57.92 265 GLU A CA 1
ATOM 1807 C C . GLU A 1 235 ? 100.459 -29.114 134.932 1.00 55.49 265 GLU A C 1
ATOM 1808 O O . GLU A 1 235 ? 100.804 -29.788 133.967 1.00 64.81 265 GLU A O 1
ATOM 1814 N N . VAL A 1 236 ? 101.084 -27.991 135.279 1.00 46.25 266 VAL A N 1
ATOM 1815 C CA . VAL A 1 236 ? 102.217 -27.533 134.481 1.00 50.05 266 VAL A CA 1
ATOM 1816 C C . VAL A 1 236 ? 103.547 -28.039 135.044 1.00 48.42 266 VAL A C 1
ATOM 1817 O O . VAL A 1 236 ? 104.607 -27.635 134.575 1.00 46.33 266 VAL A O 1
ATOM 1821 N N . GLY A 1 237 ? 103.484 -28.930 136.033 1.00 51.10 267 GLY A N 1
ATOM 1822 C CA . GLY A 1 237 ? 104.683 -29.579 136.557 1.00 55.66 267 GLY A CA 1
ATOM 1823 C C . GLY A 1 237 ? 105.436 -28.843 137.658 1.00 51.89 267 GLY A C 1
ATOM 1824 O O . GLY A 1 237 ? 106.613 -29.114 137.919 1.00 50.00 267 GLY A O 1
ATOM 1825 N N . LEU A 1 238 ? 104.767 -27.904 138.313 1.00 41.90 268 LEU A N 1
ATOM 1826 C CA . LEU A 1 238 ? 105.385 -27.169 139.405 1.00 38.96 268 LEU A CA 1
ATOM 1827 C C . LEU A 1 238 ? 104.869 -27.696 140.733 1.00 44.57 268 LEU A C 1
ATOM 1828 O O . LEU A 1 238 ? 104.011 -27.070 141.355 1.00 47.96 268 LEU A O 1
ATOM 1833 N N . ASN A 1 239 ? 105.377 -28.857 141.151 1.00 43.33 269 ASN A N 1
ATOM 1834 C CA . ASN A 1 239 ? 104.882 -29.545 142.346 1.00 44.78 269 ASN A CA 1
ATOM 1835 C C . ASN A 1 239 ? 105.530 -29.097 143.655 1.00 41.95 269 ASN A C 1
ATOM 1836 O O . ASN A 1 239 ? 105.320 -29.707 144.697 1.00 42.02 269 ASN A O 1
ATOM 1841 N N . ILE A 1 240 ? 106.344 -28.056 143.590 1.00 39.63 270 ILE A N 1
ATOM 1842 C CA . ILE A 1 240 ? 106.927 -27.475 144.791 1.00 37.50 270 ILE A CA 1
ATOM 1843 C C . ILE A 1 240 ? 106.417 -26.053 144.886 1.00 31.48 270 ILE A C 1
ATOM 1844 O O . ILE A 1 240 ? 106.568 -25.287 143.944 1.00 34.57 270 ILE A O 1
ATOM 1849 N N . GLY A 1 241 ? 105.766 -25.709 145.990 1.00 33.09 271 GLY A N 1
ATOM 1850 C CA . GLY A 1 241 ? 105.207 -24.370 146.108 1.00 28.38 271 GLY A CA 1
ATOM 1851 C C . GLY A 1 241 ? 105.581 -23.741 147.433 1.00 33.61 271 GLY A C 1
ATOM 1852 O O . GLY A 1 241 ? 105.607 -24.401 148.466 1.00 33.31 271 GLY A O 1
ATOM 1853 N N . LEU A 1 242 ? 105.875 -22.452 147.398 1.00 28.27 272 LEU A N 1
ATOM 1854 C CA . LEU A 1 242 ? 106.267 -21.738 148.600 1.00 28.08 272 LEU A CA 1
ATOM 1855 C C . LEU A 1 242 ? 105.263 -20.657 148.959 1.00 33.95 272 LEU A C 1
ATOM 1856 O O . LEU A 1 242 ? 104.956 -19.785 148.137 1.00 32.93 272 LEU A O 1
ATOM 1861 N N . THR A 1 243 ? 104.794 -20.720 150.204 1.00 36.28 273 THR A N 1
ATOM 1862 C CA . THR A 1 243 ? 103.714 -19.892 150.718 1.00 35.32 273 THR A CA 1
ATOM 1863 C C . THR A 1 243 ? 104.295 -18.838 151.663 1.00 41.64 273 THR A C 1
ATOM 1864 O O . THR A 1 243 ? 105.501 -18.751 151.819 1.00 40.88 273 THR A O 1
ATOM 1868 N N . LEU A 1 244 ? 103.441 -18.047 152.292 1.00 39.03 274 LEU A N 1
ATOM 1869 C CA . LEU A 1 244 ? 103.889 -17.120 153.341 1.00 44.77 274 LEU A CA 1
ATOM 1870 C C . LEU A 1 244 ? 103.371 -17.522 154.722 1.00 44.56 274 LEU A C 1
ATOM 1871 O O . LEU A 1 244 ? 103.416 -16.737 155.669 1.00 50.89 274 LEU A O 1
ATOM 1876 N N . GLN A 1 245 ? 102.866 -18.742 154.828 1.00 45.01 275 GLN A N 1
ATOM 1877 C CA . GLN A 1 245 ? 102.531 -19.304 156.133 1.00 48.01 275 GLN A CA 1
ATOM 1878 C C . GLN A 1 245 ? 103.852 -19.567 156.844 1.00 41.68 275 GLN A C 1
ATOM 1879 O O . GLN A 1 245 ? 104.749 -20.147 156.254 1.00 41.78 275 GLN A O 1
ATOM 1885 N N . PRO A 1 246 ? 104.002 -19.102 158.092 1.00 54.02 276 PRO A N 1
ATOM 1886 C CA . PRO A 1 246 ? 105.265 -19.383 158.779 1.00 51.73 276 PRO A CA 1
ATOM 1887 C C . PRO A 1 246 ? 105.214 -20.708 159.537 1.00 45.08 276 PRO A C 1
ATOM 1888 O O . PRO A 1 246 ? 104.153 -21.287 159.722 1.00 43.10 276 PRO A O 1
ATOM 1892 N N . GLY A 1 247 ? 106.362 -21.195 159.967 1.00 43.02 277 GLY A N 1
ATOM 1893 C CA . GLY A 1 247 ? 106.375 -22.396 160.769 1.00 39.67 277 GLY A CA 1
ATOM 1894 C C . GLY A 1 247 ? 107.391 -23.374 160.248 1.00 34.04 277 GLY A C 1
ATOM 1895 O O . GLY A 1 247 ? 107.969 -23.165 159.184 1.00 35.46 277 GLY A O 1
ATOM 1896 N N . PRO A 1 248 ? 107.630 -24.446 161.009 1.00 44.73 278 PRO A N 1
ATOM 1897 C CA . PRO A 1 248 ? 108.587 -25.452 160.560 1.00 46.07 278 PRO A CA 1
ATOM 1898 C C . PRO A 1 248 ? 107.980 -26.294 159.456 1.00 39.49 278 PRO A C 1
ATOM 1899 O O . PRO A 1 248 ? 106.782 -26.561 159.470 1.00 43.90 278 PRO A O 1
ATOM 1903 N N . ASN A 1 249 ? 108.795 -26.694 158.496 1.00 35.54 279 ASN A N 1
ATOM 1904 C CA . ASN A 1 249 ? 108.335 -27.650 157.504 1.00 34.59 279 ASN A CA 1
ATOM 1905 C C . ASN A 1 249 ? 108.636 -29.045 157.989 1.00 38.75 279 ASN A C 1
ATOM 1906 O O . ASN A 1 249 ? 109.686 -29.611 157.679 1.00 44.02 279 ASN A O 1
ATOM 1911 N N . THR A 1 250 ? 107.705 -29.577 158.763 1.00 40.83 280 THR A N 1
ATOM 1912 C CA . THR A 1 250 ? 107.829 -30.910 159.317 1.00 42.54 280 THR A CA 1
ATOM 1913 C C . THR A 1 250 ? 107.467 -31.915 158.216 1.00 40.62 280 THR A C 1
ATOM 1914 O O . THR A 1 250 ? 106.968 -31.519 157.165 1.00 41.62 280 THR A O 1
ATOM 1918 N N . PRO A 1 251 ? 107.746 -33.213 158.434 1.00 47.30 281 PRO A N 1
ATOM 1919 C CA . PRO A 1 251 ? 107.494 -34.194 157.369 1.00 50.56 281 PRO A CA 1
ATOM 1920 C C . PRO A 1 251 ? 106.048 -34.272 156.869 1.00 53.27 281 PRO A C 1
ATOM 1921 O O . PRO A 1 251 ? 105.846 -34.715 155.746 1.00 56.10 281 PRO A O 1
ATOM 1925 N N . ASP A 1 252 ? 105.068 -33.876 157.680 1.00 54.72 282 ASP A N 1
ATOM 1926 C CA . ASP A 1 252 ? 103.672 -33.919 157.247 1.00 57.69 282 ASP A CA 1
ATOM 1927 C C . ASP A 1 252 ? 103.270 -32.741 156.340 1.00 51.50 282 ASP A C 1
ATOM 1928 O O . ASP A 1 252 ? 102.191 -32.751 155.752 1.00 54.33 282 ASP A O 1
ATOM 1933 N N . VAL A 1 253 ? 104.131 -31.731 156.229 1.00 43.15 283 VAL A N 1
ATOM 1934 C CA . VAL A 1 253 ? 103.878 -30.614 155.320 1.00 38.64 283 VAL A CA 1
ATOM 1935 C C . VAL A 1 253 ? 104.229 -31.002 153.888 1.00 45.80 283 VAL A C 1
ATOM 1936 O O . VAL A 1 253 ? 105.381 -31.330 153.606 1.00 42.90 283 VAL A O 1
ATOM 1940 N N . ALA A 1 254 ? 103.251 -30.962 152.987 1.00 44.59 284 ALA A N 1
ATOM 1941 C CA . ALA A 1 254 ? 103.515 -31.245 151.566 1.00 46.49 284 ALA A CA 1
ATOM 1942 C C . ALA A 1 254 ? 104.439 -30.208 150.967 1.00 42.28 284 ALA A C 1
ATOM 1943 O O . ALA A 1 254 ? 104.382 -29.039 151.356 1.00 37.34 284 ALA A O 1
ATOM 1945 N N . LEU A 1 255 ? 105.265 -30.606 149.993 1.00 38.83 285 LEU A N 1
ATOM 1946 C CA . LEU A 1 255 ? 106.183 -29.650 149.377 1.00 35.64 285 LEU A CA 1
ATOM 1947 C C . LEU A 1 255 ? 105.434 -28.632 148.524 1.00 34.71 285 LEU A C 1
ATOM 1948 O O . LEU A 1 255 ? 106.019 -27.661 148.074 1.00 36.31 285 LEU A O 1
ATOM 1953 N N . THR A 1 256 ? 104.135 -28.843 148.322 1.00 36.00 286 THR A N 1
ATOM 1954 C CA . THR A 1 256 ? 103.310 -27.860 147.622 1.00 35.01 286 THR A CA 1
ATOM 1955 C C . THR A 1 256 ? 102.916 -26.707 148.539 1.00 36.42 286 THR A C 1
ATOM 1956 O O . THR A 1 256 ? 102.426 -25.681 148.072 1.00 39.93 286 THR A O 1
ATOM 1960 N N . GLN A 1 257 ? 103.111 -26.891 149.844 1.00 36.17 287 GLN A N 1
ATOM 1961 C CA . GLN A 1 257 ? 102.665 -25.921 150.845 1.00 33.00 287 GLN A CA 1
ATOM 1962 C C . GLN A 1 257 ? 103.790 -25.485 151.778 1.00 36.49 287 GLN A C 1
ATOM 1963 O O . GLN A 1 257 ? 103.570 -25.294 152.982 1.00 37.92 287 GLN A O 1
ATOM 1969 N N . ILE A 1 258 ? 104.979 -25.296 151.226 1.00 36.68 288 ILE A N 1
ATOM 1970 C CA . ILE A 1 258 ? 106.154 -24.961 152.029 1.00 30.13 288 ILE A CA 1
ATOM 1971 C C . ILE A 1 258 ? 105.989 -23.624 152.783 1.00 33.17 288 ILE A C 1
ATOM 1972 O O . ILE A 1 258 ? 105.574 -22.612 152.210 1.00 34.34 288 ILE A O 1
ATOM 1977 N N . ARG A 1 259 ? 106.297 -23.663 154.075 1.00 32.81 289 ARG A N 1
ATOM 1978 C CA . ARG A 1 259 ? 106.210 -22.520 154.973 1.00 30.58 289 ARG A CA 1
ATOM 1979 C C . ARG A 1 259 ? 107.485 -21.683 154.951 1.00 34.88 289 ARG A C 1
ATOM 1980 O O . ARG A 1 259 ? 108.576 -22.229 154.876 1.00 36.11 289 ARG A O 1
ATOM 1988 N N . ARG A 1 260 ? 107.362 -20.364 155.045 1.00 34.48 290 ARG A N 1
ATOM 1989 C CA . ARG A 1 260 ? 108.565 -19.559 155.188 1.00 33.44 290 ARG A CA 1
ATOM 1990 C C . ARG A 1 260 ? 108.338 -18.308 156.006 1.00 38.49 290 ARG A C 1
ATOM 1991 O O . ARG A 1 260 ? 107.201 -17.856 156.180 1.00 38.48 290 ARG A O 1
ATOM 1999 N N . SER A 1 261 ? 109.438 -17.779 156.518 1.00 37.84 291 SER A N 1
ATOM 2000 C CA . SER A 1 261 ? 109.430 -16.549 157.297 1.00 38.66 291 SER A CA 1
ATOM 2001 C C . SER A 1 261 ? 110.015 -15.476 156.415 1.00 40.25 291 SER A C 1
ATOM 2002 O O . SER A 1 261 ? 110.841 -15.762 155.561 1.00 43.02 291 SER A O 1
ATOM 2005 N N . LEU A 1 262 ? 109.575 -14.246 156.615 1.00 43.38 292 LEU A N 1
ATOM 2006 C CA . LEU A 1 262 ? 109.995 -13.152 155.771 1.00 47.24 292 LEU A CA 1
ATOM 2007 C C . LEU A 1 262 ? 110.906 -12.258 156.591 1.00 45.91 292 LEU A C 1
ATOM 2008 O O . LEU A 1 262 ? 110.575 -11.916 157.720 1.00 45.60 292 LEU A O 1
ATOM 2013 N N . VAL A 1 263 ? 112.070 -11.902 156.064 1.00 39.68 293 VAL A N 1
ATOM 2014 C CA . VAL A 1 263 ? 112.904 -10.943 156.789 1.00 42.03 293 VAL A CA 1
ATOM 2015 C C . VAL A 1 263 ? 113.474 -9.870 155.847 1.00 44.32 293 VAL A C 1
ATOM 2016 O O . VAL A 1 263 ? 113.827 -10.151 154.716 1.00 38.44 293 VAL A O 1
ATOM 2020 N N . ASP A 1 264 ? 113.540 -8.630 156.318 1.00 51.61 294 ASP A N 1
ATOM 2021 C CA . ASP A 1 264 ? 114.069 -7.535 155.510 1.00 56.02 294 ASP A CA 1
ATOM 2022 C C . ASP A 1 264 ? 115.552 -7.319 155.780 1.00 49.39 294 ASP A C 1
ATOM 2023 O O . ASP A 1 264 ? 116.009 -7.503 156.904 1.00 54.30 294 ASP A O 1
ATOM 2028 N N . TYR A 1 265 ? 116.304 -6.929 154.756 1.00 43.29 295 TYR A N 1
ATOM 2029 C CA . TYR A 1 265 ? 117.702 -6.563 154.962 1.00 45.69 295 TYR A CA 1
ATOM 2030 C C . TYR A 1 265 ? 118.086 -5.276 154.223 1.00 43.71 295 TYR A C 1
ATOM 2031 O O . TYR A 1 265 ? 117.360 -4.802 153.352 1.00 46.14 295 TYR A O 1
ATOM 2040 N N . GLU A 1 266 ? 119.252 -4.751 154.574 1.00 48.62 296 GLU A N 1
ATOM 2041 C CA . GLU A 1 266 ? 119.880 -3.626 153.898 1.00 58.88 296 GLU A CA 1
ATOM 2042 C C . GLU A 1 266 ? 121.170 -4.078 153.227 1.00 62.60 296 GLU A C 1
ATOM 2043 O O . GLU A 1 266 ? 121.869 -4.946 153.741 1.00 62.88 296 GLU A O 1
ATOM 2049 N N . VAL A 1 267 ? 121.493 -3.484 152.087 1.00 59.49 297 VAL A N 1
ATOM 2050 C CA . VAL A 1 267 ? 122.776 -3.736 151.450 1.00 64.09 297 VAL A CA 1
ATOM 2051 C C . VAL A 1 267 ? 123.679 -2.540 151.669 1.00 76.95 297 VAL A C 1
ATOM 2052 O O . VAL A 1 267 ? 123.215 -1.481 152.088 1.00 86.13 297 VAL A O 1
ATOM 2056 N N . ASN A 1 268 ? 124.972 -2.709 151.410 1.00 83.26 298 ASN A N 1
ATOM 2057 C CA . ASN A 1 268 ? 125.921 -1.608 151.557 1.00 86.46 298 ASN A CA 1
ATOM 2058 C C . ASN A 1 268 ? 126.769 -1.405 150.309 1.00 90.82 298 ASN A C 1
ATOM 2059 O O . ASN A 1 268 ? 126.780 -0.320 149.730 1.00 97.61 298 ASN A O 1
ATOM 2064 N N . PRO B 1 5 ? 105.233 3.406 158.030 1.00 99.10 35 PRO B N 1
ATOM 2065 C CA . PRO B 1 5 ? 104.398 4.377 157.312 1.00 95.37 35 PRO B CA 1
ATOM 2066 C C . PRO B 1 5 ? 103.033 4.591 157.970 1.00 82.73 35 PRO B C 1
ATOM 2067 O O . PRO B 1 5 ? 102.098 5.028 157.299 1.00 82.08 35 PRO B O 1
ATOM 2071 N N . ASP B 1 6 ? 102.920 4.276 159.260 1.00 77.71 36 ASP B N 1
ATOM 2072 C CA . ASP B 1 6 ? 101.711 4.602 160.012 1.00 66.90 36 ASP B CA 1
ATOM 2073 C C . ASP B 1 6 ? 101.476 6.113 159.987 1.00 68.60 36 ASP B C 1
ATOM 2074 O O . ASP B 1 6 ? 102.404 6.889 160.194 1.00 69.62 36 ASP B O 1
ATOM 2079 N N . PRO B 1 7 ? 100.236 6.536 159.730 1.00 71.62 37 PRO B N 1
ATOM 2080 C CA . PRO B 1 7 ? 99.960 7.975 159.707 1.00 79.43 37 PRO B CA 1
ATOM 2081 C C . PRO B 1 7 ? 100.068 8.589 161.103 1.00 78.65 37 PRO B C 1
ATOM 2082 O O . PRO B 1 7 ? 99.539 8.020 162.053 1.00 60.48 37 PRO B O 1
ATOM 2086 N N . ASP B 1 8 ? 100.756 9.719 161.234 1.00 84.81 38 ASP B N 1
ATOM 2087 C CA . ASP B 1 8 ? 100.815 10.392 162.528 1.00 84.11 38 ASP B CA 1
ATOM 2088 C C . ASP B 1 8 ? 99.635 11.345 162.644 1.00 79.82 38 ASP B C 1
ATOM 2089 O O . ASP B 1 8 ? 99.760 12.548 162.415 1.00 82.74 38 ASP B O 1
ATOM 2094 N N . ASP B 1 9 ? 98.489 10.781 163.010 1.00 75.44 39 ASP B N 1
ATOM 2095 C CA . ASP B 1 9 ? 97.215 11.491 162.999 1.00 73.06 39 ASP B CA 1
ATOM 2096 C C . ASP B 1 9 ? 96.637 11.739 164.399 1.00 75.92 39 ASP B C 1
ATOM 2097 O O . ASP B 1 9 ? 95.553 12.299 164.539 1.00 72.52 39 ASP B O 1
ATOM 2102 N N . GLY B 1 10 ? 97.355 11.312 165.432 1.00 74.80 40 GLY B N 1
ATOM 2103 C CA . GLY B 1 10 ? 96.883 11.480 166.795 1.00 75.18 40 GLY B CA 1
ATOM 2104 C C . GLY B 1 10 ? 95.798 10.486 167.171 1.00 63.33 40 GLY B C 1
ATOM 2105 O O . GLY B 1 10 ? 95.127 10.640 168.191 1.00 66.83 40 GLY B O 1
ATOM 2106 N N . LEU B 1 11 ? 95.625 9.465 166.340 1.00 51.04 41 LEU B N 1
ATOM 2107 C CA . LEU B 1 11 ? 94.615 8.436 166.576 1.00 52.09 41 LEU B CA 1
ATOM 2108 C C . LEU B 1 11 ? 95.148 7.029 166.352 1.00 46.02 41 LEU B C 1
ATOM 2109 O O . LEU B 1 11 ? 94.845 6.119 167.112 1.00 52.06 41 LEU B O 1
ATOM 2114 N N . THR B 1 12 ? 95.917 6.851 165.284 1.00 47.00 42 THR B N 1
ATOM 2115 C CA . THR B 1 12 ? 96.431 5.534 164.930 1.00 46.94 42 THR B CA 1
ATOM 2116 C C . THR B 1 12 ? 97.522 5.129 165.913 1.00 50.11 42 THR B C 1
ATOM 2117 O O . THR B 1 12 ? 98.423 5.915 166.213 1.00 46.42 42 THR B O 1
ATOM 2121 N N . PHE B 1 13 ? 97.440 3.906 166.427 1.00 42.86 43 PHE B N 1
ATOM 2122 C CA . PHE B 1 13 ? 98.407 3.469 167.433 1.00 43.25 43 PHE B CA 1
ATOM 2123 C C . PHE B 1 13 ? 98.781 2.012 167.213 1.00 39.52 43 PHE B C 1
ATOM 2124 O O . PHE B 1 13 ? 98.052 1.263 166.580 1.00 43.21 43 PHE B O 1
ATOM 2132 N N . ARG B 1 14 ? 99.947 1.635 167.719 1.00 40.23 44 ARG B N 1
ATOM 2133 C CA . ARG B 1 14 ? 100.380 0.249 167.660 1.00 39.73 44 ARG B CA 1
ATOM 2134 C C . ARG B 1 14 ? 100.311 -0.378 169.064 1.00 37.59 44 ARG B C 1
ATOM 2135 O O . ARG B 1 14 ? 100.353 0.328 170.068 1.00 37.76 44 ARG B O 1
ATOM 2143 N N . VAL B 1 15 ? 100.183 -1.696 169.120 1.00 40.00 45 VAL B N 1
ATOM 2144 C CA . VAL B 1 15 ? 100.175 -2.407 170.404 1.00 38.10 45 VAL B CA 1
ATOM 2145 C C . VAL B 1 15 ? 101.190 -3.534 170.368 1.00 36.26 45 VAL B C 1
ATOM 2146 O O . VAL B 1 15 ? 101.183 -4.347 169.446 1.00 40.63 45 VAL B O 1
ATOM 2150 N N . LEU B 1 16 ? 102.037 -3.582 171.385 1.00 36.80 46 LEU B N 1
ATOM 2151 C CA . LEU B 1 16 ? 103.091 -4.576 171.478 1.00 44.05 46 LEU B CA 1
ATOM 2152 C C . LEU B 1 16 ? 102.863 -5.454 172.703 1.00 38.77 46 LEU B C 1
ATOM 2153 O O . LEU B 1 16 ? 102.906 -4.976 173.831 1.00 45.48 46 LEU B O 1
ATOM 2158 N N . SER B 1 17 ? 102.594 -6.733 172.472 1.00 40.20 47 SER B N 1
ATOM 2159 C CA . SER B 1 17 ? 102.443 -7.683 173.575 1.00 46.49 47 SER B CA 1
ATOM 2160 C C . SER B 1 17 ? 103.738 -8.462 173.832 1.00 44.24 47 SER B C 1
ATOM 2161 O O . SER B 1 17 ? 104.253 -9.138 172.941 1.00 47.25 47 SER B O 1
ATOM 2164 N N . MET B 1 18 ? 104.250 -8.368 175.056 1.00 41.03 48 MET B N 1
ATOM 2165 C CA . MET B 1 18 ? 105.565 -8.881 175.392 1.00 42.69 48 MET B CA 1
ATOM 2166 C C . MET B 1 18 ? 105.475 -10.122 176.237 1.00 47.26 48 MET B C 1
ATOM 2167 O O . MET B 1 18 ? 104.735 -10.158 177.218 1.00 44.50 48 MET B O 1
ATOM 2172 N N . HIS B 1 19 ? 106.281 -11.108 175.868 1.00 53.54 49 HIS B N 1
ATOM 2173 C CA . HIS B 1 19 ? 106.209 -12.453 176.409 1.00 52.20 49 HIS B CA 1
ATOM 2174 C C . HIS B 1 19 ? 107.606 -12.916 176.814 1.00 54.23 49 HIS B C 1
ATOM 2175 O O . HIS B 1 19 ? 108.527 -12.896 176.002 1.00 51.14 49 HIS B O 1
ATOM 2182 N N . ASP B 1 20 ? 107.771 -13.309 178.071 1.00 49.32 50 ASP B N 1
ATOM 2183 C CA . ASP B 1 20 ? 109.064 -13.804 178.545 1.00 60.93 50 ASP B CA 1
ATOM 2184 C C . ASP B 1 20 ? 109.297 -15.205 177.983 1.00 64.03 50 ASP B C 1
ATOM 2185 O O . ASP B 1 20 ? 108.424 -16.064 178.091 1.00 64.84 50 ASP B O 1
ATOM 2190 N N . VAL B 1 21 ? 110.464 -15.440 177.387 1.00 62.49 51 VAL B N 1
ATOM 2191 C CA . VAL B 1 21 ? 110.744 -16.733 176.755 1.00 64.81 51 VAL B CA 1
ATOM 2192 C C . VAL B 1 21 ? 110.809 -17.909 177.742 1.00 68.44 51 VAL B C 1
ATOM 2193 O O . VAL B 1 21 ? 110.632 -19.059 177.341 1.00 69.68 51 VAL B O 1
ATOM 2197 N N . ARG B 1 22 ? 111.050 -17.626 179.021 1.00 70.49 52 ARG B N 1
ATOM 2198 C CA . ARG B 1 22 ? 111.158 -18.679 180.034 1.00 85.01 52 ARG B CA 1
ATOM 2199 C C . ARG B 1 22 ? 109.860 -19.472 180.203 1.00 95.25 52 ARG B C 1
ATOM 2200 O O . ARG B 1 22 ? 109.857 -20.555 180.786 1.00 95.49 52 ARG B O 1
ATOM 2208 N N . ASP B 1 23 ? 108.761 -18.926 179.694 1.00 101.57 53 ASP B N 1
ATOM 2209 C CA . ASP B 1 23 ? 107.466 -19.587 179.783 1.00 110.39 53 ASP B CA 1
ATOM 2210 C C . ASP B 1 23 ? 107.203 -20.430 178.539 1.00 116.73 53 ASP B C 1
ATOM 2211 O O . ASP B 1 23 ? 106.495 -20.003 177.624 1.00 113.97 53 ASP B O 1
ATOM 2216 N N . ASN B 1 24 ? 107.775 -21.633 178.520 1.00 124.27 54 ASN B N 1
ATOM 2217 C CA . ASN B 1 24 ? 107.688 -22.531 177.369 1.00 127.72 54 ASN B CA 1
ATOM 2218 C C . ASN B 1 24 ? 106.316 -23.173 177.180 1.00 126.95 54 ASN B C 1
ATOM 2219 O O . ASN B 1 24 ? 106.208 -24.255 176.600 1.00 133.57 54 ASN B O 1
ATOM 2224 N N . LEU B 1 25 ? 105.272 -22.510 177.664 1.00 117.99 55 LEU B N 1
ATOM 2225 C CA . LEU B 1 25 ? 103.924 -23.045 177.551 1.00 113.56 55 LEU B CA 1
ATOM 2226 C C . LEU B 1 25 ? 103.444 -23.012 176.101 1.00 112.48 55 LEU B C 1
ATOM 2227 O O . LEU B 1 25 ? 103.148 -21.946 175.553 1.00 104.18 55 LEU B O 1
ATOM 2232 N N . ARG B 1 26 ? 103.384 -24.190 175.486 1.00 117.41 56 ARG B N 1
ATOM 2233 C CA . ARG B 1 26 ? 102.915 -24.330 174.112 1.00 110.86 56 ARG B CA 1
ATOM 2234 C C . ARG B 1 26 ? 101.554 -25.016 174.082 1.00 105.47 56 ARG B C 1
ATOM 2235 O O . ARG B 1 26 ? 101.369 -26.068 174.692 1.00 107.98 56 ARG B O 1
ATOM 2237 N N . ALA B 1 27 ? 100.603 -24.411 173.377 1.00 101.00 57 ALA B N 1
ATOM 2238 C CA . ALA B 1 27 ? 99.266 -24.980 173.249 1.00 109.13 57 ALA B CA 1
ATOM 2239 C C . ALA B 1 27 ? 99.054 -25.571 171.856 1.00 117.41 57 ALA B C 1
ATOM 2240 O O . ALA B 1 27 ? 99.197 -24.875 170.852 1.00 118.82 57 ALA B O 1
ATOM 2242 N N . SER B 1 28 ? 98.707 -26.855 171.809 1.00 122.96 58 SER B N 1
ATOM 2243 C CA . SER B 1 28 ? 98.534 -27.583 170.550 1.00 125.84 58 SER B CA 1
ATOM 2244 C C . SER B 1 28 ? 97.450 -26.986 169.654 1.00 128.59 58 SER B C 1
ATOM 2245 O O . SER B 1 28 ? 97.547 -27.026 168.428 1.00 129.57 58 SER B O 1
ATOM 2248 N N . PHE B 1 29 ? 96.421 -26.432 170.285 1.00 128.13 59 PHE B N 1
ATOM 2249 C CA . PHE B 1 29 ? 95.212 -25.984 169.601 1.00 123.30 59 PHE B CA 1
ATOM 2250 C C . PHE B 1 29 ? 95.256 -24.517 169.179 1.00 116.09 59 PHE B C 1
ATOM 2251 O O . PHE B 1 29 ? 94.227 -23.945 168.818 1.00 117.15 59 PHE B O 1
ATOM 2259 N N . ALA B 1 30 ? 96.437 -23.908 169.232 1.00 108.97 60 ALA B N 1
ATOM 2260 C CA . ALA B 1 30 ? 96.568 -22.486 168.937 1.00 110.65 60 ALA B CA 1
ATOM 2261 C C . ALA B 1 30 ? 97.593 -22.209 167.841 1.00 120.79 60 ALA B C 1
ATOM 2262 O O . ALA B 1 30 ? 98.735 -22.667 167.917 1.00 119.36 60 ALA B O 1
ATOM 2264 N N . ASP B 1 31 ? 97.181 -21.447 166.830 1.00 131.03 61 ASP B N 1
ATOM 2265 C CA . ASP B 1 31 ? 98.084 -21.042 165.756 1.00 136.06 61 ASP B CA 1
ATOM 2266 C C . ASP B 1 31 ? 98.810 -19.749 166.133 1.00 129.28 61 ASP B C 1
ATOM 2267 O O . ASP B 1 31 ? 98.839 -18.787 165.363 1.00 127.06 61 ASP B O 1
ATOM 2272 N N . MET B 1 32 ? 99.394 -19.748 167.329 1.00 125.45 62 MET B N 1
ATOM 2273 C CA . MET B 1 32 ? 100.134 -18.602 167.850 1.00 121.59 62 MET B CA 1
ATOM 2274 C C . MET B 1 32 ? 101.194 -18.133 166.857 1.00 120.59 62 MET B C 1
ATOM 2275 O O . MET B 1 32 ? 101.821 -18.956 166.187 1.00 122.83 62 MET B O 1
ATOM 2280 N N . PRO B 1 33 ? 101.385 -16.807 166.750 1.00 116.35 63 PRO B N 1
ATOM 2281 C CA . PRO B 1 33 ? 102.363 -16.218 165.825 1.00 115.02 63 PRO B CA 1
ATOM 2282 C C . PRO B 1 33 ? 103.764 -16.817 165.975 1.00 111.37 63 PRO B C 1
ATOM 2283 O O . PRO B 1 33 ? 104.235 -17.075 167.084 1.00 112.79 63 PRO B O 1
ATOM 2287 N N . ASP B 1 34 ? 104.414 -17.044 164.841 1.00 103.93 64 ASP B N 1
ATOM 2288 C CA . ASP B 1 34 ? 105.709 -17.701 164.805 1.00 91.96 64 ASP B CA 1
ATOM 2289 C C . ASP B 1 34 ? 106.834 -16.683 164.998 1.00 84.63 64 ASP B C 1
ATOM 2290 O O . ASP B 1 34 ? 107.029 -15.802 164.163 1.00 85.37 64 ASP B O 1
ATOM 2295 N N . GLN B 1 35 ? 107.560 -16.803 166.107 1.00 82.30 65 GLN B N 1
ATOM 2296 C CA . GLN B 1 35 ? 108.642 -15.875 166.431 1.00 84.71 65 GLN B CA 1
ATOM 2297 C C . GLN B 1 35 ? 110.010 -16.411 166.007 1.00 79.55 65 GLN B C 1
ATOM 2298 O O . GLN B 1 35 ? 110.980 -16.319 166.760 1.00 80.87 65 GLN B O 1
ATOM 2304 N N . PHE B 1 36 ? 110.091 -16.966 164.802 1.00 79.04 66 PHE B N 1
ATOM 2305 C CA . PHE B 1 36 ? 111.357 -17.501 164.310 1.00 74.94 66 PHE B CA 1
ATOM 2306 C C . PHE B 1 36 ? 112.228 -16.414 163.701 1.00 87.05 66 PHE B C 1
ATOM 2307 O O . PHE B 1 36 ? 111.717 -15.472 163.094 1.00 81.42 66 PHE B O 1
ATOM 2315 N N . ALA B 1 37 ? 113.541 -16.556 163.886 1.00 93.90 67 ALA B N 1
ATOM 2316 C CA . ALA B 1 37 ? 114.555 -15.645 163.343 1.00 103.20 67 ALA B CA 1
ATOM 2317 C C . ALA B 1 37 ? 114.501 -14.247 163.960 1.00 108.83 67 ALA B C 1
ATOM 2318 O O . ALA B 1 37 ? 115.426 -13.453 163.782 1.00 108.97 67 ALA B O 1
ATOM 2320 N N . ILE B 1 38 ? 113.420 -13.949 164.678 1.00 109.62 68 ILE B N 1
ATOM 2321 C CA . ILE B 1 38 ? 113.306 -12.705 165.430 1.00 108.85 68 ILE B CA 1
ATOM 2322 C C . ILE B 1 38 ? 114.156 -12.815 166.686 1.00 111.11 68 ILE B C 1
ATOM 2323 O O . ILE B 1 38 ? 113.728 -13.402 167.681 1.00 116.40 68 ILE B O 1
ATOM 2328 N N . GLU B 1 39 ? 115.366 -12.268 166.629 1.00 106.39 69 GLU B N 1
ATOM 2329 C CA . GLU B 1 39 ? 116.295 -12.371 167.745 1.00 98.93 69 GLU B CA 1
ATOM 2330 C C . GLU B 1 39 ? 115.709 -11.766 169.007 1.00 106.36 69 GLU B C 1
ATOM 2331 O O . GLU B 1 39 ? 115.434 -10.567 169.074 1.00 107.22 69 GLU B O 1
ATOM 2337 N N . THR B 1 40 ? 115.500 -12.626 169.996 1.00 108.71 70 THR B N 1
ATOM 2338 C CA . THR B 1 40 ? 115.037 -12.202 171.302 1.00 95.00 70 THR B CA 1
ATOM 2339 C C . THR B 1 40 ? 116.053 -11.247 171.923 1.00 83.79 70 THR B C 1
ATOM 2340 O O . THR B 1 40 ? 117.228 -11.581 172.058 1.00 86.32 70 THR B O 1
ATOM 2344 N N . ARG B 1 41 ? 115.604 -10.048 172.271 1.00 76.64 71 ARG B N 1
ATOM 2345 C CA . ARG B 1 41 ? 116.447 -9.105 172.993 1.00 71.80 71 ARG B CA 1
ATOM 2346 C C . ARG B 1 41 ? 116.167 -9.224 174.484 1.00 72.49 71 ARG B C 1
ATOM 2347 O O . ARG B 1 41 ? 115.213 -9.889 174.890 1.00 71.15 71 ARG B O 1
ATOM 2349 N N . THR B 1 42 ? 116.990 -8.590 175.308 1.00 63.25 72 THR B N 1
ATOM 2350 C CA . THR B 1 42 ? 116.678 -8.537 176.727 1.00 72.32 72 THR B CA 1
ATOM 2351 C C . THR B 1 42 ? 115.552 -7.530 176.939 1.00 68.85 72 THR B C 1
ATOM 2352 O O . THR B 1 42 ? 115.276 -6.701 176.072 1.00 68.02 72 THR B O 1
ATOM 2356 N N . LEU B 1 43 ? 114.899 -7.602 178.088 1.00 66.70 73 LEU B N 1
ATOM 2357 C CA . LEU B 1 43 ? 113.818 -6.676 178.373 1.00 69.83 73 LEU B CA 1
ATOM 2358 C C . LEU B 1 43 ? 114.350 -5.250 178.409 1.00 65.90 73 LEU B C 1
ATOM 2359 O O . LEU B 1 43 ? 113.687 -4.319 177.960 1.00 61.77 73 LEU B O 1
ATOM 2364 N N . THR B 1 44 ? 115.561 -5.092 178.928 1.00 67.60 74 THR B N 1
ATOM 2365 C CA . THR B 1 44 ? 116.186 -3.777 179.022 1.00 74.38 74 THR B CA 1
ATOM 2366 C C . THR B 1 44 ? 116.507 -3.219 177.640 1.00 75.73 74 THR B C 1
ATOM 2367 O O . THR B 1 44 ? 116.419 -2.012 177.411 1.00 82.80 74 THR B O 1
ATOM 2371 N N . ASP B 1 45 ? 116.873 -4.106 176.721 1.00 71.77 75 ASP B N 1
ATOM 2372 C CA . ASP B 1 45 ? 117.168 -3.707 175.352 1.00 70.92 75 ASP B CA 1
ATOM 2373 C C . ASP B 1 45 ? 115.894 -3.276 174.660 1.00 62.17 75 ASP B C 1
ATOM 2374 O O . ASP B 1 45 ? 115.856 -2.239 174.002 1.00 64.92 75 ASP B O 1
ATOM 2379 N N . LEU B 1 46 ? 114.850 -4.086 174.823 1.00 59.39 76 LEU B N 1
ATOM 2380 C CA . LEU B 1 46 ? 113.533 -3.791 174.282 1.00 60.61 76 LEU B CA 1
ATOM 2381 C C . LEU B 1 46 ? 113.078 -2.380 174.653 1.00 55.40 76 LEU B C 1
ATOM 2382 O O . LEU B 1 46 ? 112.596 -1.630 173.805 1.00 55.03 76 LEU B O 1
ATOM 2387 N N . PHE B 1 47 ? 113.247 -2.023 175.920 1.00 60.65 77 PHE B N 1
ATOM 2388 C CA . PHE B 1 47 ? 112.925 -0.681 176.382 1.00 56.15 77 PHE B CA 1
ATOM 2389 C C . PHE B 1 47 ? 113.815 0.394 175.759 1.00 57.79 77 PHE B C 1
ATOM 2390 O O . PHE B 1 47 ? 113.356 1.493 175.473 1.00 62.02 77 PHE B O 1
ATOM 2398 N N . GLU B 1 48 ? 115.086 0.088 175.542 1.00 59.88 78 GLU B N 1
ATOM 2399 C CA . GLU B 1 48 ? 115.956 1.083 174.933 1.00 72.04 78 GLU B CA 1
ATOM 2400 C C . GLU B 1 48 ? 115.661 1.152 173.441 1.00 67.11 78 GLU B C 1
ATOM 2401 O O . GLU B 1 48 ? 115.829 2.194 172.811 1.00 68.48 78 GLU B O 1
ATOM 2407 N N . TRP B 1 49 ? 115.191 0.044 172.884 1.00 64.64 79 TRP B N 1
ATOM 2408 C CA . TRP B 1 49 ? 114.773 0.030 171.492 1.00 64.00 79 TRP B CA 1
ATOM 2409 C C . TRP B 1 49 ? 113.567 0.944 171.267 1.00 64.07 79 TRP B C 1
ATOM 2410 O O . TRP B 1 49 ? 113.497 1.661 170.269 1.00 71.09 79 TRP B O 1
ATOM 2421 N N . ILE B 1 50 ? 112.618 0.906 172.197 1.00 60.50 80 ILE B N 1
ATOM 2422 C CA . ILE B 1 50 ? 111.448 1.774 172.138 1.00 56.01 80 ILE B CA 1
ATOM 2423 C C . ILE B 1 50 ? 111.890 3.240 172.114 1.00 60.91 80 ILE B C 1
ATOM 2424 O O . ILE B 1 50 ? 111.391 4.043 171.320 1.00 64.57 80 ILE B O 1
ATOM 2429 N N . ARG B 1 51 ? 112.856 3.574 172.960 1.00 59.31 81 ARG B N 1
ATOM 2430 C CA . ARG B 1 51 ? 113.388 4.931 172.998 1.00 70.44 81 ARG B CA 1
ATOM 2431 C C . ARG B 1 51 ? 114.094 5.332 171.704 1.00 71.83 81 ARG B C 1
ATOM 2432 O O . ARG B 1 51 ? 113.798 6.381 171.138 1.00 66.08 81 ARG B O 1
ATOM 2440 N N . VAL B 1 52 ? 115.016 4.496 171.234 1.00 75.74 82 VAL B N 1
ATOM 2441 C CA . VAL B 1 52 ? 115.814 4.831 170.055 1.00 80.05 82 VAL B CA 1
ATOM 2442 C C . VAL B 1 52 ? 114.943 4.941 168.799 1.00 77.38 82 VAL B C 1
ATOM 2443 O O . VAL B 1 52 ? 115.204 5.760 167.917 1.00 79.42 82 VAL B O 1
ATOM 2447 N N . LYS B 1 53 ? 113.889 4.138 168.730 1.00 75.43 83 LYS B N 1
ATOM 2448 C CA . LYS B 1 53 ? 112.996 4.182 167.577 1.00 76.02 83 LYS B CA 1
ATOM 2449 C C . LYS B 1 53 ? 112.020 5.360 167.639 1.00 74.24 83 LYS B C 1
ATOM 2450 O O . LYS B 1 53 ? 111.357 5.676 166.655 1.00 72.25 83 LYS B O 1
ATOM 2456 N N . GLY B 1 54 ? 111.934 6.004 168.798 1.00 69.42 84 GLY B N 1
ATOM 2457 C CA . GLY B 1 54 ? 111.126 7.201 168.947 1.00 64.91 84 GLY B CA 1
ATOM 2458 C C . GLY B 1 54 ? 109.675 6.973 169.329 1.00 56.66 84 GLY B C 1
ATOM 2459 O O . GLY B 1 54 ? 108.852 7.876 169.201 1.00 55.24 84 GLY B O 1
ATOM 2460 N N . PHE B 1 55 ? 109.349 5.778 169.810 1.00 49.80 85 PHE B N 1
ATOM 2461 C CA . PHE B 1 55 ? 107.972 5.491 170.157 1.00 52.02 85 PHE B CA 1
ATOM 2462 C C . PHE B 1 55 ? 107.617 6.150 171.473 1.00 53.40 85 PHE B C 1
ATOM 2463 O O . PHE B 1 55 ? 108.481 6.379 172.312 1.00 54.75 85 PHE B O 1
ATOM 2471 N N . ASN B 1 56 ? 106.337 6.466 171.633 1.00 46.23 86 ASN B N 1
ATOM 2472 C CA . ASN B 1 56 ? 105.822 7.027 172.874 1.00 50.63 86 ASN B CA 1
ATOM 2473 C C . ASN B 1 56 ? 104.760 6.122 173.493 1.00 48.70 86 ASN B C 1
ATOM 2474 O O . ASN B 1 56 ? 103.636 6.056 173.007 1.00 47.96 86 ASN B O 1
ATOM 2479 N N . PRO B 1 57 ? 105.124 5.404 174.567 1.00 48.32 87 PRO B N 1
ATOM 2480 C CA . PRO B 1 57 ? 104.171 4.536 175.255 1.00 47.43 87 PRO B CA 1
ATOM 2481 C C . PRO B 1 57 ? 102.974 5.310 175.758 1.00 47.43 87 PRO B C 1
ATOM 2482 O O . PRO B 1 57 ? 103.140 6.348 176.371 1.00 42.95 87 PRO B O 1
ATOM 2486 N N . ILE B 1 58 ? 101.782 4.799 175.485 1.00 37.48 88 ILE B N 1
ATOM 2487 C CA . ILE B 1 58 ? 100.539 5.438 175.908 1.00 41.31 88 ILE B CA 1
ATOM 2488 C C . ILE B 1 58 ? 99.707 4.533 176.795 1.00 38.98 88 ILE B C 1
ATOM 2489 O O . ILE B 1 58 ? 99.968 3.334 176.896 1.00 45.49 88 ILE B O 1
ATOM 2494 N N . SER B 1 59 ? 98.693 5.113 177.423 1.00 39.77 89 SER B N 1
ATOM 2495 C CA . SER B 1 59 ? 97.786 4.366 178.293 1.00 38.77 89 SER B CA 1
ATOM 2496 C C . SER B 1 59 ? 96.490 4.066 177.567 1.00 42.72 89 SER B C 1
ATOM 2497 O O . SER B 1 59 ? 96.165 4.694 176.547 1.00 37.56 89 SER B O 1
ATOM 2500 N N . MET B 1 60 ? 95.748 3.105 178.097 1.00 38.56 90 MET B N 1
ATOM 2501 C CA . MET B 1 60 ? 94.424 2.792 177.588 1.00 41.55 90 MET B CA 1
ATOM 2502 C C . MET B 1 60 ? 93.530 4.021 177.674 1.00 41.79 90 MET B C 1
ATOM 2503 O O . MET B 1 60 ? 92.753 4.304 176.763 1.00 46.84 90 MET B O 1
ATOM 2508 N N . GLN B 1 61 ? 93.662 4.766 178.767 1.00 42.98 91 GLN B N 1
ATOM 2509 C CA . GLN B 1 61 ? 92.865 5.970 178.953 1.00 40.45 91 GLN B CA 1
ATOM 2510 C C . GLN B 1 61 ? 93.129 6.988 177.848 1.00 36.67 91 GLN B C 1
ATOM 2511 O O . GLN B 1 61 ? 92.213 7.673 177.412 1.00 42.00 91 GLN B O 1
ATOM 2517 N N . GLN B 1 62 ? 94.378 7.105 177.410 1.00 38.17 92 GLN B N 1
ATOM 2518 C CA . GLN B 1 62 ? 94.700 8.024 176.324 1.00 41.02 92 GLN B CA 1
ATOM 2519 C C . GLN B 1 62 ? 94.044 7.584 175.029 1.00 42.50 92 GLN B C 1
ATOM 2520 O O . GLN B 1 62 ? 93.620 8.412 174.233 1.00 42.30 92 GLN B O 1
ATOM 2526 N N . ILE B 1 63 ? 93.981 6.277 174.807 1.00 39.30 93 ILE B N 1
ATOM 2527 C CA . ILE B 1 63 ? 93.315 5.757 173.624 1.00 38.92 93 ILE B CA 1
ATOM 2528 C C . ILE B 1 63 ? 91.839 6.122 173.634 1.00 40.33 93 ILE B C 1
ATOM 2529 O O . ILE B 1 63 ? 91.325 6.687 172.677 1.00 46.44 93 ILE B O 1
ATOM 2534 N N . ILE B 1 64 ? 91.163 5.817 174.731 1.00 38.01 94 ILE B N 1
ATOM 2535 C CA . ILE B 1 64 ? 89.769 6.201 174.882 1.00 43.44 94 ILE B CA 1
ATOM 2536 C C . ILE B 1 64 ? 89.643 7.715 174.708 1.00 49.14 94 ILE B C 1
ATOM 2537 O O . ILE B 1 64 ? 88.795 8.185 173.948 1.00 52.60 94 ILE B O 1
ATOM 2542 N N . ASP B 1 65 ? 90.521 8.465 175.375 1.00 47.13 95 ASP B N 1
ATOM 2543 C CA . ASP B 1 65 ? 90.538 9.931 175.285 1.00 56.92 95 ASP B CA 1
ATOM 2544 C C . ASP B 1 65 ? 90.610 10.423 173.840 1.00 54.89 95 ASP B C 1
ATOM 2545 O O . ASP B 1 65 ? 89.924 11.369 173.462 1.00 56.81 95 ASP B O 1
ATOM 2550 N N . SER B 1 66 ? 91.446 9.788 173.030 1.00 55.14 96 SER B N 1
ATOM 2551 C CA . SER B 1 66 ? 91.588 10.207 171.643 1.00 53.44 96 SER B CA 1
ATOM 2552 C C . SER B 1 66 ? 90.309 9.935 170.848 1.00 54.26 96 SER B C 1
ATOM 2553 O O . SER B 1 66 ? 89.857 10.790 170.087 1.00 57.45 96 SER B O 1
ATOM 2556 N N . ARG B 1 67 ? 89.732 8.752 171.030 1.00 54.07 97 ARG B N 1
ATOM 2557 C CA . ARG B 1 67 ? 88.537 8.353 170.286 1.00 58.35 97 ARG B CA 1
ATOM 2558 C C . ARG B 1 67 ? 87.317 9.195 170.645 1.00 62.18 97 ARG B C 1
ATOM 2559 O O . ARG B 1 67 ? 86.387 9.329 169.853 1.00 67.83 97 ARG B O 1
ATOM 2567 N N . ALA B 1 68 ? 87.324 9.766 171.845 1.00 64.43 98 ALA B N 1
ATOM 2568 C CA . ALA B 1 68 ? 86.236 10.626 172.290 1.00 62.98 98 ALA B CA 1
ATOM 2569 C C . ALA B 1 68 ? 86.519 12.073 171.913 1.00 69.51 98 ALA B C 1
ATOM 2570 O O . ALA B 1 68 ? 85.747 12.974 172.236 1.00 80.09 98 ALA B O 1
ATOM 2572 N N . GLY B 1 69 ? 87.639 12.290 171.231 1.00 63.68 99 GLY B N 1
ATOM 2573 C CA . GLY B 1 69 ? 87.976 13.605 170.716 1.00 59.56 99 GLY B CA 1
ATOM 2574 C C . GLY B 1 69 ? 88.390 14.587 171.791 1.00 62.77 99 GLY B C 1
ATOM 2575 O O . GLY B 1 69 ? 88.368 15.804 171.581 1.00 72.23 99 GLY B O 1
ATOM 2576 N N . VAL B 1 70 ? 88.769 14.063 172.947 1.00 67.10 100 VAL B N 1
ATOM 2577 C CA . VAL B 1 70 ? 89.198 14.907 174.057 1.00 79.27 100 VAL B CA 1
ATOM 2578 C C . VAL B 1 70 ? 90.597 15.473 173.815 1.00 77.34 100 VAL B C 1
ATOM 2579 O O . VAL B 1 70 ? 90.823 16.679 173.909 1.00 82.89 100 VAL B O 1
ATOM 2583 N N . ARG B 1 71 ? 91.526 14.586 173.484 1.00 72.92 101 ARG B N 1
ATOM 2584 C CA . ARG B 1 71 ? 92.936 14.930 173.368 1.00 71.23 101 ARG B CA 1
ATOM 2585 C C . ARG B 1 71 ? 93.649 13.906 172.482 1.00 57.70 101 ARG B C 1
ATOM 2586 O O . ARG B 1 71 ? 93.488 12.708 172.678 1.00 55.05 101 ARG B O 1
ATOM 2594 N N . PRO B 1 72 ? 94.424 14.380 171.493 1.00 58.79 102 PRO B N 1
ATOM 2595 C CA . PRO B 1 72 ? 95.130 13.496 170.559 1.00 58.16 102 PRO B CA 1
ATOM 2596 C C . PRO B 1 72 ? 96.289 12.726 171.199 1.00 61.87 102 PRO B C 1
ATOM 2597 O O . PRO B 1 72 ? 96.784 13.084 172.268 1.00 48.76 102 PRO B O 1
ATOM 2601 N N . LEU B 1 73 ? 96.708 11.657 170.531 1.00 61.21 103 LEU B N 1
ATOM 2602 C CA . LEU B 1 73 ? 97.846 10.869 170.973 1.00 45.29 103 LEU B CA 1
ATOM 2603 C C . LEU B 1 73 ? 99.161 11.533 170.582 1.00 47.72 103 LEU B C 1
ATOM 2604 O O . LEU B 1 73 ? 99.212 12.279 169.612 1.00 49.67 103 LEU B O 1
ATOM 2609 N N . PRO B 1 74 ? 100.228 11.257 171.344 1.00 54.62 104 PRO B N 1
ATOM 2610 C CA . PRO B 1 74 ? 101.587 11.647 170.962 1.00 54.04 104 PRO B CA 1
ATOM 2611 C C . PRO B 1 74 ? 102.005 10.986 169.653 1.00 55.16 104 PRO B C 1
ATOM 2612 O O . PRO B 1 74 ? 101.375 10.012 169.238 1.00 58.25 104 PRO B O 1
ATOM 2616 N N . PRO B 1 75 ? 103.049 11.513 168.998 1.00 59.21 105 PRO B N 1
ATOM 2617 C CA . PRO B 1 75 ? 103.536 10.851 167.785 1.00 60.73 105 PRO B CA 1
ATOM 2618 C C . PRO B 1 75 ? 104.028 9.429 168.073 1.00 59.32 105 PRO B C 1
ATOM 2619 O O . PRO B 1 75 ? 104.397 9.128 169.208 1.00 52.57 105 PRO B O 1
ATOM 2623 N N . ARG B 1 76 ? 104.017 8.580 167.048 1.00 57.59 106 ARG B N 1
ATOM 2624 C CA . ARG B 1 76 ? 104.409 7.174 167.168 1.00 52.85 106 ARG B CA 1
ATOM 2625 C C . ARG B 1 76 ? 103.942 6.515 168.462 1.00 49.22 106 ARG B C 1
ATOM 2626 O O . ARG B 1 76 ? 104.751 5.994 169.224 1.00 46.90 106 ARG B O 1
ATOM 2634 N N . PRO B 1 77 ? 102.628 6.533 168.716 1.00 46.12 107 PRO B N 1
ATOM 2635 C CA . PRO B 1 77 ? 102.150 6.038 170.005 1.00 46.34 107 PRO B CA 1
ATOM 2636 C C . PRO B 1 77 ? 102.086 4.520 170.050 1.00 45.89 107 PRO B C 1
ATOM 2637 O O . PRO B 1 77 ? 101.741 3.868 169.061 1.00 43.71 107 PRO B O 1
ATOM 2641 N N . ILE B 1 78 ? 102.420 3.955 171.203 1.00 43.07 108 ILE B N 1
ATOM 2642 C CA . ILE B 1 78 ? 102.433 2.507 171.321 1.00 37.76 108 ILE B CA 1
ATOM 2643 C C . ILE B 1 78 ? 101.910 2.072 172.679 1.00 34.07 108 ILE B C 1
ATOM 2644 O O . ILE B 1 78 ? 102.180 2.706 173.693 1.00 40.79 108 ILE B O 1
ATOM 2649 N N . LEU B 1 79 ? 101.126 1.002 172.683 1.00 38.86 109 LEU B N 1
ATOM 2650 C CA . LEU B 1 79 ? 100.545 0.479 173.916 1.00 36.37 109 LEU B CA 1
ATOM 2651 C C . LEU B 1 79 ? 101.254 -0.814 174.302 1.00 37.02 109 LEU B C 1
ATOM 2652 O O . LEU B 1 79 ? 101.269 -1.771 173.528 1.00 39.76 109 LEU B O 1
ATOM 2657 N N . LEU B 1 80 ? 101.852 -0.843 175.487 1.00 35.88 110 LEU B N 1
ATOM 2658 C CA . LEU B 1 80 ? 102.619 -2.017 175.890 1.00 40.44 110 LEU B CA 1
ATOM 2659 C C . LEU B 1 80 ? 101.737 -2.925 176.717 1.00 35.14 110 LEU B C 1
ATOM 2660 O O . LEU B 1 80 ? 101.061 -2.457 177.625 1.00 35.99 110 LEU B O 1
ATOM 2665 N N . THR B 1 81 ? 101.727 -4.223 176.410 1.00 33.83 111 THR B N 1
ATOM 2666 C CA . THR B 1 81 ? 100.915 -5.127 177.221 1.00 34.76 111 THR B CA 1
ATOM 2667 C C . THR B 1 81 ? 101.722 -6.351 177.653 1.00 37.41 111 THR B C 1
ATOM 2668 O O . THR B 1 81 ? 102.631 -6.790 176.956 1.00 39.08 111 THR B O 1
ATOM 2672 N N . PHE B 1 82 ? 101.383 -6.864 178.826 1.00 41.49 112 PHE B N 1
ATOM 2673 C CA . PHE B 1 82 ? 102.053 -8.010 179.429 1.00 43.45 112 PHE B CA 1
ATOM 2674 C C . PHE B 1 82 ? 100.969 -8.911 179.993 1.00 45.57 112 PHE B C 1
ATOM 2675 O O . PHE B 1 82 ? 100.357 -8.575 181.007 1.00 50.00 112 PHE B O 1
ATOM 2683 N N . ASP B 1 83 ? 100.708 -10.034 179.344 1.00 40.80 113 ASP B N 1
ATOM 2684 C CA . ASP B 1 83 ? 99.615 -10.889 179.775 1.00 46.77 113 ASP B CA 1
ATOM 2685 C C . ASP B 1 83 ? 100.125 -12.092 180.570 1.00 45.35 113 ASP B C 1
ATOM 2686 O O . ASP B 1 83 ? 101.302 -12.428 180.482 1.00 49.68 113 ASP B O 1
ATOM 2691 N N . ASP B 1 84 ? 99.206 -12.682 181.340 1.00 37.86 114 ASP B N 1
ATOM 2692 C CA . ASP B 1 84 ? 99.299 -13.969 182.061 1.00 40.50 114 ASP B CA 1
ATOM 2693 C C . ASP B 1 84 ? 99.587 -13.814 183.573 1.00 38.23 114 ASP B C 1
ATOM 2694 O O . ASP B 1 84 ? 99.369 -14.744 184.338 1.00 40.82 114 ASP B O 1
ATOM 2699 N N . GLY B 1 85 ? 100.079 -12.660 183.999 1.00 39.30 115 GLY B N 1
ATOM 2700 C CA . GLY B 1 85 ? 100.182 -12.366 185.421 1.00 41.46 115 GLY B CA 1
ATOM 2701 C C . GLY B 1 85 ? 101.337 -13.019 186.177 1.00 42.83 115 GLY B C 1
ATOM 2702 O O . GLY B 1 85 ? 101.281 -13.168 187.393 1.00 36.27 115 GLY B O 1
ATOM 2703 N N . TYR B 1 86 ? 102.389 -13.402 185.464 1.00 39.56 116 TYR B N 1
ATOM 2704 C CA . TYR B 1 86 ? 103.564 -13.995 186.099 1.00 38.83 116 TYR B CA 1
ATOM 2705 C C . TYR B 1 86 ? 104.286 -13.028 187.029 1.00 42.00 116 TYR B C 1
ATOM 2706 O O . TYR B 1 86 ? 104.270 -11.817 186.817 1.00 41.17 116 TYR B O 1
ATOM 2715 N N . ALA B 1 87 ? 104.918 -13.584 188.054 1.00 45.52 117 ALA B N 1
ATOM 2716 C CA . ALA B 1 87 ? 105.604 -12.801 189.078 1.00 49.81 117 ALA B CA 1
ATOM 2717 C C . ALA B 1 87 ? 106.643 -11.858 188.480 1.00 50.13 117 ALA B C 1
ATOM 2718 O O . ALA B 1 87 ? 106.851 -10.758 188.991 1.00 45.63 117 ALA B O 1
ATOM 2720 N N . SER B 1 88 ? 107.277 -12.283 187.390 1.00 47.04 118 SER B N 1
ATOM 2721 C CA . SER B 1 88 ? 108.344 -11.497 186.774 1.00 56.19 118 SER B CA 1
ATOM 2722 C C . SER B 1 88 ? 107.832 -10.165 186.217 1.00 52.61 118 SER B C 1
ATOM 2723 O O . SER B 1 88 ? 108.613 -9.264 185.931 1.00 53.53 118 SER B O 1
ATOM 2726 N N . THR B 1 89 ? 106.520 -10.055 186.052 1.00 42.87 119 THR B N 1
ATOM 2727 C CA . THR B 1 89 ? 105.918 -8.797 185.641 1.00 46.62 119 THR B CA 1
ATOM 2728 C C . THR B 1 89 ? 106.069 -7.758 186.763 1.00 45.18 119 THR B C 1
ATOM 2729 O O . THR B 1 89 ? 106.251 -6.565 186.496 1.00 45.99 119 THR B O 1
ATOM 2733 N N . TYR B 1 90 ? 106.020 -8.209 188.016 1.00 37.57 120 TYR B N 1
ATOM 2734 C CA . TYR B 1 90 ? 106.150 -7.293 189.147 1.00 42.58 120 TYR B CA 1
ATOM 2735 C C . TYR B 1 90 ? 107.607 -7.041 189.504 1.00 49.65 120 TYR B C 1
ATOM 2736 O O . TYR B 1 90 ? 107.992 -5.913 189.793 1.00 49.43 120 TYR B O 1
ATOM 2745 N N . THR B 1 91 ? 108.420 -8.091 189.488 1.00 47.20 121 THR B N 1
ATOM 2746 C CA . THR B 1 91 ? 109.792 -7.965 189.960 1.00 49.11 121 THR B CA 1
ATOM 2747 C C . THR B 1 91 ? 110.744 -7.414 188.903 1.00 50.48 121 THR B C 1
ATOM 2748 O O . THR B 1 91 ? 111.731 -6.753 189.235 1.00 48.39 121 THR B O 1
ATOM 2752 N N . LYS B 1 92 ? 110.454 -7.686 187.634 1.00 49.77 122 LYS B N 1
ATOM 2753 C CA . LYS B 1 92 ? 111.371 -7.310 186.559 1.00 55.03 122 LYS B CA 1
ATOM 2754 C C . LYS B 1 92 ? 110.807 -6.194 185.687 1.00 59.34 122 LYS B C 1
ATOM 2755 O O . LYS B 1 92 ? 111.507 -5.232 185.384 1.00 61.40 122 LYS B O 1
ATOM 2761 N N . VAL B 1 93 ? 109.545 -6.328 185.281 1.00 49.71 123 VAL B N 1
ATOM 2762 C CA . VAL B 1 93 ? 108.966 -5.386 184.327 1.00 48.76 123 VAL B CA 1
ATOM 2763 C C . VAL B 1 93 ? 108.581 -4.086 185.005 1.00 45.60 123 VAL B C 1
ATOM 2764 O O . VAL B 1 93 ? 108.963 -3.008 184.551 1.00 49.01 123 VAL B O 1
ATOM 2768 N N . PHE B 1 94 ? 107.843 -4.195 186.105 1.00 45.07 124 PHE B N 1
ATOM 2769 C CA . PHE B 1 94 ? 107.325 -3.027 186.820 1.00 45.27 124 PHE B CA 1
ATOM 2770 C C . PHE B 1 94 ? 108.376 -1.973 187.222 1.00 46.36 124 PHE B C 1
ATOM 2771 O O . PHE B 1 94 ? 108.125 -0.784 187.040 1.00 47.65 124 PHE B O 1
ATOM 2779 N N . PRO B 1 95 ? 109.540 -2.389 187.773 1.00 50.78 125 PRO B N 1
ATOM 2780 C CA . PRO B 1 95 ? 110.560 -1.374 188.061 1.00 52.97 125 PRO B CA 1
ATOM 2781 C C . PRO B 1 95 ? 110.979 -0.538 186.847 1.00 55.84 125 PRO B C 1
ATOM 2782 O O . PRO B 1 95 ? 111.234 0.656 186.999 1.00 54.10 125 PRO B O 1
ATOM 2786 N N . LEU B 1 96 ? 111.043 -1.159 185.672 1.00 52.73 126 LEU B N 1
ATOM 2787 C CA . LEU B 1 96 ? 111.447 -0.469 184.454 1.00 49.88 126 LEU B CA 1
ATOM 2788 C C . LEU B 1 96 ? 110.364 0.488 183.963 1.00 47.37 126 LEU B C 1
ATOM 2789 O O . LEU B 1 96 ? 110.656 1.599 183.539 1.00 51.31 126 LEU B O 1
ATOM 2794 N N . LEU B 1 97 ? 109.115 0.035 183.997 1.00 46.62 127 LEU B N 1
ATOM 2795 C CA . LEU B 1 97 ? 107.981 0.886 183.666 1.00 47.61 127 LEU B CA 1
ATOM 2796 C C . LEU B 1 97 ? 108.005 2.148 184.510 1.00 43.67 127 LEU B C 1
ATOM 2797 O O . LEU B 1 97 ? 107.846 3.261 184.001 1.00 46.44 127 LEU B O 1
ATOM 2802 N N . ALA B 1 98 ? 108.220 1.960 185.806 1.00 49.78 128 ALA B N 1
ATOM 2803 C CA . ALA B 1 98 ? 108.314 3.070 186.751 1.00 53.69 128 ALA B CA 1
ATOM 2804 C C . ALA B 1 98 ? 109.507 3.979 186.462 1.00 56.42 128 ALA B C 1
ATOM 2805 O O . ALA B 1 98 ? 109.419 5.201 186.617 1.00 53.63 128 ALA B O 1
ATOM 2807 N N . ALA B 1 99 ? 110.624 3.385 186.048 1.00 56.24 129 ALA B N 1
ATOM 2808 C CA . ALA B 1 99 ? 111.828 4.163 185.782 1.00 62.01 129 ALA B CA 1
ATOM 2809 C C . ALA B 1 99 ? 111.712 4.957 184.478 1.00 63.88 129 ALA B C 1
ATOM 2810 O O . ALA B 1 99 ? 112.147 6.100 184.407 1.00 64.09 129 ALA B O 1
ATOM 2812 N N . PHE B 1 100 ? 111.133 4.345 183.449 1.00 62.07 130 PHE B N 1
ATOM 2813 C CA . PHE B 1 100 ? 110.935 5.017 182.163 1.00 66.26 130 PHE B CA 1
ATOM 2814 C C . PHE B 1 100 ? 109.642 5.842 182.142 1.00 63.60 130 PHE B C 1
ATOM 2815 O O . PHE B 1 100 ? 109.396 6.575 181.189 1.00 65.84 130 PHE B O 1
ATOM 2823 N N . ASN B 1 101 ? 108.829 5.718 183.192 1.00 58.60 131 ASN B N 1
ATOM 2824 C CA . ASN B 1 101 ? 107.518 6.373 183.268 1.00 54.98 131 ASN B CA 1
ATOM 2825 C C . ASN B 1 101 ? 106.611 5.970 182.100 1.00 55.00 131 ASN B C 1
ATOM 2826 O O . ASN B 1 101 ? 105.932 6.805 181.503 1.00 59.64 131 ASN B O 1
ATOM 2831 N N . TYR B 1 102 ? 106.624 4.681 181.773 1.00 47.38 132 TYR B N 1
ATOM 2832 C CA . TYR B 1 102 ? 105.810 4.127 180.693 1.00 40.08 132 TYR B CA 1
ATOM 2833 C C . TYR B 1 102 ? 104.570 3.436 181.255 1.00 44.14 132 TYR B C 1
ATOM 2834 O O . TYR B 1 102 ? 104.675 2.606 182.165 1.00 46.13 132 TYR B O 1
ATOM 2843 N N . PRO B 1 103 ? 103.392 3.765 180.714 1.00 45.36 133 PRO B N 1
ATOM 2844 C CA . PRO B 1 103 ? 102.190 3.007 181.060 1.00 42.06 133 PRO B CA 1
ATOM 2845 C C . PRO B 1 103 ? 102.226 1.628 180.427 1.00 40.76 133 PRO B C 1
ATOM 2846 O O . PRO B 1 103 ? 103.050 1.365 179.539 1.00 41.21 133 PRO B O 1
ATOM 2850 N N . ALA B 1 104 ? 101.343 0.754 180.885 1.00 38.66 134 ALA B N 1
ATOM 2851 C CA . ALA B 1 104 ? 101.203 -0.565 180.293 1.00 38.95 134 ALA B CA 1
ATOM 2852 C C . ALA B 1 104 ? 99.879 -1.184 180.696 1.00 41.12 134 ALA B C 1
ATOM 2853 O O . ALA B 1 104 ? 99.187 -0.692 181.583 1.00 40.38 134 ALA B O 1
ATOM 2855 N N . VAL B 1 105 ? 99.539 -2.269 180.013 1.00 37.38 135 VAL B N 1
ATOM 2856 C CA . VAL B 1 105 ? 98.358 -3.031 180.318 1.00 37.57 135 VAL B CA 1
ATOM 2857 C C . VAL B 1 105 ? 98.829 -4.379 180.844 1.00 38.16 135 VAL B C 1
ATOM 2858 O O . VAL B 1 105 ? 99.726 -4.995 180.272 1.00 39.67 135 VAL B O 1
ATOM 2862 N N . VAL B 1 106 ? 98.238 -4.822 181.939 1.00 38.47 136 VAL B N 1
ATOM 2863 C CA . VAL B 1 106 ? 98.552 -6.145 182.476 1.00 38.81 136 VAL B CA 1
ATOM 2864 C C . VAL B 1 106 ? 97.268 -6.947 182.566 1.00 35.19 136 VAL B C 1
ATOM 2865 O O . VAL B 1 106 ? 96.327 -6.538 183.244 1.00 35.64 136 VAL B O 1
ATOM 2869 N N . ALA B 1 107 ? 97.222 -8.083 181.887 1.00 37.94 137 ALA B N 1
ATOM 2870 C CA . ALA B 1 107 ? 95.981 -8.839 181.808 1.00 36.39 137 ALA B CA 1
ATOM 2871 C C . ALA B 1 107 ? 96.118 -10.121 182.620 1.00 40.35 137 ALA B C 1
ATOM 2872 O O . ALA B 1 107 ? 97.067 -10.885 182.444 1.00 42.28 137 ALA B O 1
ATOM 2874 N N . VAL B 1 108 ? 95.159 -10.344 183.505 1.00 31.46 138 VAL B N 1
ATOM 2875 C CA . VAL B 1 108 ? 95.271 -11.384 184.521 1.00 32.07 138 VAL B CA 1
ATOM 2876 C C . VAL B 1 108 ? 94.318 -12.534 184.204 1.00 32.16 138 VAL B C 1
ATOM 2877 O O . VAL B 1 108 ? 93.140 -12.299 183.905 1.00 28.54 138 VAL B O 1
ATOM 2881 N N . VAL B 1 109 ? 94.833 -13.760 184.209 1.00 33.16 139 VAL B N 1
ATOM 2882 C CA . VAL B 1 109 ? 93.977 -14.944 184.218 1.00 30.91 139 VAL B CA 1
ATOM 2883 C C . VAL B 1 109 ? 93.539 -15.189 185.649 1.00 32.61 139 VAL B C 1
ATOM 2884 O O . VAL B 1 109 ? 94.355 -15.620 186.486 1.00 30.86 139 VAL B O 1
ATOM 2888 N N . THR B 1 110 ? 92.278 -14.911 185.964 1.00 28.72 140 THR B N 1
ATOM 2889 C CA . THR B 1 110 ? 91.948 -14.840 187.379 1.00 33.28 140 THR B CA 1
ATOM 2890 C C . THR B 1 110 ? 91.844 -16.204 188.079 1.00 32.09 140 THR B C 1
ATOM 2891 O O . THR B 1 110 ? 91.987 -16.250 189.299 1.00 34.15 140 THR B O 1
ATOM 2895 N N . SER B 1 111 ? 91.636 -17.310 187.361 1.00 28.15 141 SER B N 1
ATOM 2896 C CA . SER B 1 111 ? 91.648 -18.594 188.045 1.00 31.55 141 SER B CA 1
ATOM 2897 C C . SER B 1 111 ? 93.087 -19.026 188.388 1.00 37.52 141 SER B C 1
ATOM 2898 O O . SER B 1 111 ? 93.295 -19.926 189.208 1.00 36.14 141 SER B O 1
ATOM 2901 N N . TRP B 1 112 ? 94.078 -18.396 187.765 1.00 31.83 142 TRP B N 1
ATOM 2902 C CA . TRP B 1 112 ? 95.479 -18.632 188.134 1.00 32.44 142 TRP B CA 1
ATOM 2903 C C . TRP B 1 112 ? 95.849 -17.754 189.322 1.00 30.46 142 TRP B C 1
ATOM 2904 O O . TRP B 1 112 ? 96.294 -18.235 190.367 1.00 32.26 142 TRP B O 1
ATOM 2915 N N . THR B 1 113 ? 95.663 -16.451 189.160 1.00 28.93 143 THR B N 1
ATOM 2916 C CA . THR B 1 113 ? 95.995 -15.496 190.217 1.00 33.21 143 THR B CA 1
ATOM 2917 C C . THR B 1 113 ? 95.225 -15.743 191.501 1.00 34.98 143 THR B C 1
ATOM 2918 O O . THR B 1 113 ? 95.767 -15.566 192.600 1.00 35.42 143 THR B O 1
ATOM 2922 N N . ASP B 1 114 ? 93.965 -16.149 191.360 1.00 33.35 144 ASP B N 1
ATOM 2923 C CA . ASP B 1 114 ? 93.108 -16.395 192.514 1.00 34.71 144 ASP B CA 1
ATOM 2924 C C . ASP B 1 114 ? 93.053 -17.865 192.960 1.00 42.47 144 ASP B C 1
ATOM 2925 O O . ASP B 1 114 ? 92.136 -18.261 193.671 1.00 39.28 144 ASP B O 1
ATOM 2930 N N . ALA B 1 115 ? 94.005 -18.673 192.516 1.00 35.98 145 ALA B N 1
ATOM 2931 C CA . ALA B 1 115 ? 94.025 -20.094 192.883 1.00 35.09 145 ALA B CA 1
ATOM 2932 C C . ALA B 1 115 ? 94.128 -20.251 194.395 1.00 35.87 145 ALA B C 1
ATOM 2933 O O . ALA B 1 115 ? 94.840 -19.493 195.041 1.00 35.34 145 ALA B O 1
ATOM 2935 N N . PRO B 1 116 ? 93.417 -21.239 194.963 1.00 36.84 146 PRO B N 1
ATOM 2936 C CA . PRO B 1 116 ? 93.425 -21.473 196.416 1.00 35.58 146 PRO B CA 1
ATOM 2937 C C . PRO B 1 116 ? 94.847 -21.604 196.948 1.00 39.95 146 PRO B C 1
ATOM 2938 O O . PRO B 1 116 ? 95.707 -22.192 196.291 1.00 45.73 146 PRO B O 1
ATOM 2942 N N . ALA B 1 117 ? 95.096 -21.025 198.114 1.00 39.22 147 ALA B N 1
ATOM 2943 C CA . ALA B 1 117 ? 96.425 -21.039 198.710 1.00 45.51 147 ALA B CA 1
ATOM 2944 C C . ALA B 1 117 ? 96.925 -22.454 198.955 1.00 46.95 147 ALA B C 1
ATOM 2945 O O . ALA B 1 117 ? 96.152 -23.349 199.329 1.00 51.46 147 ALA B O 1
ATOM 2947 N N . GLY B 1 118 ? 98.228 -22.641 198.762 1.00 51.18 148 GLY B N 1
ATOM 2948 C CA . GLY B 1 118 ? 98.878 -23.904 199.057 1.00 61.09 148 GLY B CA 1
ATOM 2949 C C . GLY B 1 118 ? 98.718 -24.939 197.963 1.00 68.59 148 GLY B C 1
ATOM 2950 O O . GLY B 1 118 ? 99.303 -26.020 198.032 1.00 76.44 148 GLY B O 1
ATOM 2951 N N . THR B 1 119 ? 97.916 -24.613 196.955 1.00 68.59 149 THR B N 1
ATOM 2952 C CA . THR B 1 119 ? 97.704 -25.518 195.834 1.00 67.67 149 THR B CA 1
ATOM 2953 C C . THR B 1 119 ? 98.605 -25.138 194.680 1.00 66.66 149 THR B C 1
ATOM 2954 O O . THR B 1 119 ? 98.987 -23.981 194.533 1.00 64.93 149 THR B O 1
ATOM 2958 N N . LYS B 1 120 ? 98.943 -26.113 193.852 1.00 65.85 150 LYS B N 1
ATOM 2959 C CA . LYS B 1 120 ? 99.640 -25.792 192.629 1.00 60.75 150 LYS B CA 1
ATOM 2960 C C . LYS B 1 120 ? 98.599 -25.482 191.564 1.00 61.14 150 LYS B C 1
ATOM 2961 O O . LYS B 1 120 ? 97.432 -25.849 191.685 1.00 68.92 150 LYS B O 1
ATOM 2967 N N . ILE B 1 121 ? 99.028 -24.770 190.537 1.00 52.67 151 ILE B N 1
ATOM 2968 C CA . ILE B 1 121 ? 98.137 -24.287 189.510 1.00 55.64 151 ILE B CA 1
ATOM 2969 C C . ILE B 1 121 ? 98.301 -25.077 188.223 1.00 57.79 151 ILE B C 1
ATOM 2970 O O . ILE B 1 121 ? 99.379 -25.101 187.641 1.00 54.36 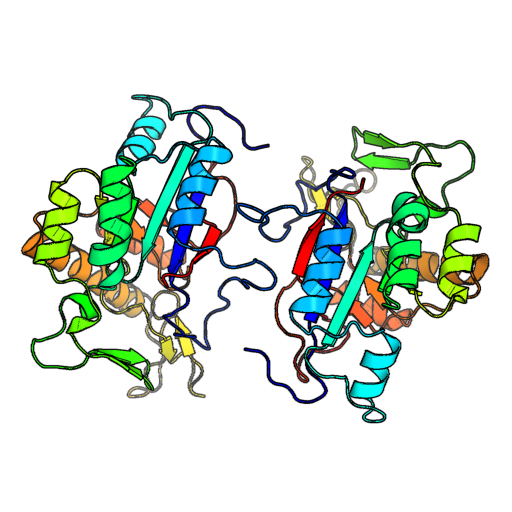151 ILE B O 1
ATOM 2975 N N . ARG B 1 122 ? 97.231 -25.722 187.779 1.00 66.66 152 ARG B N 1
ATOM 2976 C CA . ARG B 1 122 ? 97.286 -26.513 186.558 1.00 73.70 152 ARG B CA 1
ATOM 2977 C C . ARG B 1 122 ? 97.060 -25.617 185.345 1.00 75.20 152 ARG B C 1
ATOM 2978 O O . ARG B 1 122 ? 95.984 -25.048 185.171 1.00 78.74 152 ARG B O 1
ATOM 2986 N N . LEU B 1 123 ? 98.094 -25.485 184.521 1.00 72.31 153 LEU B N 1
ATOM 2987 C CA . LEU B 1 123 ? 98.051 -24.614 183.351 1.00 68.32 153 LEU B CA 1
ATOM 2988 C C . LEU B 1 123 ? 97.596 -25.373 182.112 1.00 71.58 153 LEU B C 1
ATOM 2989 O O . LEU B 1 123 ? 97.046 -24.791 181.178 1.00 80.47 153 LEU B O 1
ATOM 2994 N N . SER B 1 124 ? 97.851 -26.677 182.116 1.00 67.96 154 SER B N 1
ATOM 2995 C CA . SER B 1 124 ? 97.485 -27.568 181.026 1.00 71.17 154 SER B CA 1
ATOM 2996 C C . SER B 1 124 ? 97.290 -28.959 181.635 1.00 75.65 154 SER B C 1
ATOM 2997 O O . SER B 1 124 ? 97.645 -29.166 182.792 1.00 74.60 154 SER B O 1
ATOM 3000 N N . PRO B 1 125 ? 96.720 -29.916 180.876 1.00 81.42 155 PRO B N 1
ATOM 3001 C CA . PRO B 1 125 ? 96.602 -31.272 181.434 1.00 88.06 155 PRO B CA 1
ATOM 3002 C C . PRO B 1 125 ? 97.944 -31.864 181.865 1.00 85.72 155 PRO B C 1
ATOM 3003 O O . PRO B 1 125 ? 97.978 -32.743 182.727 1.00 82.58 155 PRO B O 1
ATOM 3007 N N . LYS B 1 126 ? 99.031 -31.369 181.277 1.00 87.72 156 LYS B N 1
ATOM 3008 C CA . LYS B 1 126 ? 100.370 -31.870 181.573 1.00 92.21 156 LYS B CA 1
ATOM 3009 C C . LYS B 1 126 ? 101.106 -31.071 182.653 1.00 89.70 156 LYS B C 1
ATOM 3010 O O . LYS B 1 126 ? 101.951 -31.615 183.363 1.00 94.22 156 LYS B O 1
ATOM 3016 N N . ILE B 1 127 ? 100.778 -29.789 182.786 1.00 78.64 157 ILE B N 1
ATOM 3017 C CA . ILE B 1 127 ? 101.644 -28.863 183.512 1.00 71.00 157 ILE B CA 1
ATOM 3018 C C . ILE B 1 127 ? 101.001 -28.122 184.688 1.00 65.94 157 ILE B C 1
ATOM 3019 O O . ILE B 1 127 ? 99.970 -27.467 184.532 1.00 59.62 157 ILE B O 1
ATOM 3024 N N . GLU B 1 128 ? 101.624 -28.222 185.862 1.00 63.99 158 GLU B N 1
ATOM 3025 C CA . GLU B 1 128 ? 101.248 -27.377 186.991 1.00 64.14 158 GLU B CA 1
ATOM 3026 C C . GLU B 1 128 ? 102.460 -26.648 187.559 1.00 53.28 158 GLU B C 1
ATOM 3027 O O . GLU B 1 128 ? 103.588 -27.123 187.465 1.00 57.95 158 GLU B O 1
ATOM 3033 N N . VAL B 1 129 ? 102.226 -25.477 188.135 1.00 47.24 159 VAL B N 1
ATOM 3034 C CA . VAL B 1 129 ? 103.311 -24.660 188.670 1.00 52.08 159 VAL B CA 1
ATOM 3035 C C . VAL B 1 129 ? 102.979 -24.183 190.084 1.00 51.88 159 VAL B C 1
ATOM 3036 O O . VAL B 1 129 ? 101.809 -24.136 190.461 1.00 51.73 159 VAL B O 1
ATOM 3040 N N . PRO B 1 130 ? 104.008 -23.848 190.881 1.00 55.70 160 PRO B N 1
ATOM 3041 C CA . PRO B 1 130 ? 103.729 -23.375 192.241 1.00 52.02 160 PRO B CA 1
ATOM 3042 C C . PRO B 1 130 ? 102.967 -22.060 192.228 1.00 50.74 160 PRO B C 1
ATOM 3043 O O . PRO B 1 130 ? 103.121 -21.293 191.289 1.00 46.72 160 PRO B O 1
ATOM 3047 N N . HIS B 1 131 ? 102.153 -21.830 193.254 1.00 57.81 161 HIS B N 1
ATOM 3048 C CA . HIS B 1 131 ? 101.399 -20.593 193.412 1.00 58.27 161 HIS B CA 1
ATOM 3049 C C . HIS B 1 131 ? 102.287 -19.369 193.204 1.00 53.92 161 HIS B C 1
ATOM 3050 O O . HIS B 1 131 ? 101.893 -18.390 192.569 1.00 55.24 161 HIS B O 1
ATOM 3057 N N . ASP B 1 132 ? 103.506 -19.471 193.714 1.00 48.34 162 ASP B N 1
ATOM 3058 C CA . ASP B 1 132 ? 104.464 -18.374 193.725 1.00 53.76 162 ASP B CA 1
ATOM 3059 C C . ASP B 1 132 ? 104.936 -17.895 192.350 1.00 53.05 162 ASP B C 1
ATOM 3060 O O . ASP B 1 132 ? 105.566 -16.847 192.250 1.00 58.81 162 ASP B O 1
ATOM 3065 N N . PHE B 1 133 ? 104.640 -18.647 191.292 1.00 49.24 163 PHE B N 1
ATOM 3066 C CA . PHE B 1 133 ? 104.988 -18.207 189.936 1.00 47.55 163 PHE B CA 1
ATOM 3067 C C . PHE B 1 133 ? 104.202 -16.976 189.495 1.00 43.92 163 PHE B C 1
ATOM 3068 O O . PHE B 1 133 ? 104.587 -16.279 188.553 1.00 41.67 163 PHE B O 1
ATOM 3076 N N . PHE B 1 134 ? 103.078 -16.733 190.159 1.00 42.80 164 PHE B N 1
ATOM 3077 C CA . PHE B 1 134 ? 102.202 -15.639 189.774 1.00 39.33 164 PHE B CA 1
ATOM 3078 C C . PHE B 1 134 ? 102.275 -14.493 190.759 1.00 37.21 164 PHE B C 1
ATOM 3079 O O . PHE B 1 134 ? 102.441 -14.710 191.961 1.00 42.36 164 PHE B O 1
ATOM 3087 N N . MET B 1 135 ? 102.144 -13.274 190.234 1.00 39.06 165 MET B N 1
ATOM 3088 C CA . MET B 1 135 ? 101.929 -12.085 191.053 1.00 40.65 165 MET B CA 1
ATOM 3089 C C . MET B 1 135 ? 100.790 -12.271 192.052 1.00 38.69 165 MET B C 1
ATOM 3090 O O . MET B 1 135 ? 99.779 -12.883 191.732 1.00 42.41 165 MET B O 1
ATOM 3095 N N . THR B 1 136 ? 100.955 -11.732 193.255 1.00 41.64 166 THR B N 1
ATOM 3096 C CA . THR B 1 136 ? 99.877 -11.734 194.226 1.00 36.37 166 THR B CA 1
ATOM 3097 C C . THR B 1 136 ? 98.881 -10.610 193.927 1.00 41.62 166 THR B C 1
ATOM 3098 O O . THR B 1 136 ? 99.178 -9.679 193.168 1.00 33.71 166 THR B O 1
ATOM 3102 N N . TRP B 1 137 ? 97.693 -10.693 194.513 1.00 45.29 167 TRP B N 1
ATOM 3103 C CA . TRP B 1 137 ? 96.734 -9.616 194.346 1.00 38.63 167 TRP B CA 1
ATOM 3104 C C . TRP B 1 137 ? 97.289 -8.295 194.899 1.00 37.25 167 TRP B C 1
ATOM 3105 O O . TRP B 1 137 ? 96.965 -7.220 194.389 1.00 38.91 167 TRP B O 1
ATOM 3116 N N . ALA B 1 138 ? 98.108 -8.371 195.947 1.00 37.33 168 ALA B N 1
ATOM 3117 C CA . ALA B 1 138 ? 98.647 -7.162 196.570 1.00 42.97 168 ALA B CA 1
ATOM 3118 C C . ALA B 1 138 ? 99.614 -6.472 195.607 1.00 40.09 168 ALA B C 1
ATOM 3119 O O . ALA B 1 138 ? 99.679 -5.250 195.552 1.00 43.29 168 ALA B O 1
ATOM 3121 N N . GLN B 1 139 ? 100.341 -7.260 194.829 1.00 44.23 169 GLN B N 1
ATOM 3122 C CA . GLN B 1 139 ? 101.275 -6.704 193.853 1.00 40.69 169 GLN B CA 1
ATOM 3123 C C . GLN B 1 139 ? 100.553 -6.079 192.662 1.00 40.40 169 GLN B C 1
ATOM 3124 O O . GLN B 1 139 ? 100.948 -5.023 192.163 1.00 40.49 169 GLN B O 1
ATOM 3130 N N . LEU B 1 140 ? 99.475 -6.720 192.229 1.00 36.15 170 LEU B N 1
ATOM 3131 C CA . LEU B 1 140 ? 98.649 -6.193 191.155 1.00 37.16 170 LEU B CA 1
ATOM 3132 C C . LEU B 1 140 ? 98.015 -4.868 191.582 1.00 38.54 170 LEU B C 1
ATOM 3133 O O . LEU B 1 140 ? 97.910 -3.919 190.789 1.00 36.24 170 LEU B O 1
ATOM 3138 N N . ARG B 1 141 ? 97.595 -4.806 192.841 1.00 34.06 171 ARG B N 1
ATOM 3139 C CA . ARG B 1 141 ? 96.962 -3.604 193.361 1.00 39.92 171 ARG B CA 1
ATOM 3140 C C . ARG B 1 141 ? 97.969 -2.454 193.411 1.00 47.21 171 ARG B C 1
ATOM 3141 O O . ARG B 1 141 ? 97.631 -1.316 193.088 1.00 45.87 171 ARG B O 1
ATOM 3149 N N . GLU B 1 142 ? 99.202 -2.760 193.814 1.00 44.58 172 GLU B N 1
ATOM 3150 C CA . GLU B 1 142 ? 100.261 -1.757 193.857 1.00 44.03 172 GLU B CA 1
ATOM 3151 C C . GLU B 1 142 ? 100.501 -1.142 192.477 1.00 44.04 172 GLU B C 1
ATOM 3152 O O . GLU B 1 142 ? 100.582 0.091 192.338 1.00 44.14 172 GLU B O 1
ATOM 3158 N N . MET B 1 143 ? 100.601 -1.997 191.462 1.00 42.12 173 MET B N 1
ATOM 3159 C CA . MET B 1 143 ? 100.832 -1.549 190.092 1.00 41.20 173 MET B CA 1
ATOM 3160 C C . MET B 1 143 ? 99.711 -0.658 189.587 1.00 43.29 173 MET B C 1
ATOM 3161 O O . MET B 1 143 ? 99.960 0.359 188.936 1.00 43.99 173 MET B O 1
ATOM 3166 N N . ALA B 1 144 ? 98.476 -1.046 189.884 1.00 40.71 174 ALA B N 1
ATOM 3167 C CA . ALA B 1 144 ? 97.325 -0.231 189.510 1.00 43.93 174 ALA B CA 1
ATOM 3168 C C . ALA B 1 144 ? 97.362 1.126 190.225 1.00 47.73 174 ALA B C 1
ATOM 3169 O O . ALA B 1 144 ? 97.121 2.175 189.623 1.00 44.54 174 ALA B O 1
ATOM 3171 N N . GLN B 1 145 ? 97.674 1.104 191.513 1.00 45.98 175 GLN B N 1
ATOM 3172 C CA . GLN B 1 145 ? 97.655 2.329 192.286 1.00 53.21 175 GLN B CA 1
ATOM 3173 C C . GLN B 1 145 ? 98.781 3.273 191.903 1.00 53.92 175 GLN B C 1
ATOM 3174 O O . GLN B 1 145 ? 98.704 4.467 192.182 1.00 49.43 175 GLN B O 1
ATOM 3180 N N . SER B 1 146 ? 99.812 2.745 191.251 1.00 51.32 176 SER B N 1
ATOM 3181 C CA . SER B 1 146 ? 100.891 3.586 190.748 1.00 56.98 176 SER B CA 1
ATOM 3182 C C . SER B 1 146 ? 100.375 4.522 189.663 1.00 53.98 176 SER B C 1
ATOM 3183 O O . SER B 1 146 ? 101.007 5.519 189.353 1.00 53.25 176 SER B O 1
ATOM 3186 N N . GLY B 1 147 ? 99.232 4.181 189.080 1.00 55.39 177 GLY B N 1
ATOM 3187 C CA . GLY B 1 147 ? 98.672 4.945 187.981 1.00 56.80 177 GLY B CA 1
ATOM 3188 C C . GLY B 1 147 ? 99.281 4.598 186.634 1.00 53.06 177 GLY B C 1
ATOM 3189 O O . GLY B 1 147 ? 98.819 5.073 185.599 1.00 54.40 177 GLY B O 1
ATOM 3190 N N . LEU B 1 148 ? 100.322 3.772 186.642 1.00 45.30 178 LEU B N 1
ATOM 3191 C CA . LEU B 1 148 ? 101.001 3.397 185.403 1.00 47.69 178 LEU B CA 1
ATOM 3192 C C . LEU B 1 148 ? 100.369 2.194 184.712 1.00 47.55 178 LEU B C 1
ATOM 3193 O O . LEU B 1 148 ? 100.446 2.042 183.495 1.00 45.10 178 LEU B O 1
ATOM 3198 N N . VAL B 1 149 ? 99.763 1.316 185.493 1.00 41.81 179 VAL B N 1
ATOM 3199 C CA . VAL B 1 149 ? 99.296 0.061 184.927 1.00 39.37 179 VAL B CA 1
ATOM 3200 C C . VAL B 1 149 ? 97.773 -0.001 184.919 1.00 37.67 179 VAL B C 1
ATOM 3201 O O . VAL B 1 149 ? 97.121 0.329 185.902 1.00 44.66 179 VAL B O 1
ATOM 3205 N N . GLU B 1 150 ? 97.223 -0.380 183.771 1.00 37.88 180 GLU B N 1
ATOM 3206 C CA . GLU B 1 150 ? 95.805 -0.677 183.626 1.00 40.49 180 GLU B CA 1
ATOM 3207 C C . GLU B 1 150 ? 95.581 -2.193 183.700 1.00 38.77 180 GLU B C 1
ATOM 3208 O O . GLU B 1 150 ? 96.113 -2.926 182.874 1.00 37.21 180 GLU B O 1
ATOM 3214 N N . LEU B 1 151 ? 94.809 -2.667 184.677 1.00 33.45 181 LEU B N 1
ATOM 3215 C CA . LEU B 1 151 ? 94.513 -4.109 184.744 1.00 32.95 181 LEU B CA 1
ATOM 3216 C C . LEU B 1 151 ? 93.438 -4.444 183.715 1.00 35.92 181 LEU B C 1
ATOM 3217 O O . LEU B 1 151 ? 92.512 -3.667 183.518 1.00 36.87 181 LEU B O 1
ATOM 3222 N N . ALA B 1 152 ? 93.576 -5.603 183.074 1.00 32.17 182 ALA B N 1
ATOM 3223 C CA . ALA B 1 152 ? 92.595 -6.125 182.123 1.00 30.21 182 ALA B CA 1
ATOM 3224 C C . ALA B 1 152 ? 92.300 -7.588 182.457 1.00 36.20 182 ALA B C 1
ATOM 3225 O O . ALA B 1 152 ? 93.083 -8.238 183.158 1.00 34.66 182 ALA B O 1
ATOM 3227 N N . SER B 1 153 ? 91.174 -8.101 181.973 1.00 36.89 183 SER B N 1
ATOM 3228 C CA . SER B 1 153 ? 90.923 -9.534 182.071 1.00 38.45 183 SER B CA 1
ATOM 3229 C C . SER B 1 153 ? 91.670 -10.283 180.979 1.00 30.94 183 SER B C 1
ATOM 3230 O O . SER B 1 153 ? 91.778 -9.821 179.841 1.00 32.99 183 SER B O 1
ATOM 3233 N N . HIS B 1 154 ? 92.191 -11.447 181.341 1.00 31.22 184 HIS B N 1
ATOM 3234 C CA . HIS B 1 154 ? 92.712 -12.401 180.383 1.00 28.92 184 HIS B CA 1
ATOM 3235 C C . HIS B 1 154 ? 91.847 -13.649 180.557 1.00 35.11 184 HIS B C 1
ATOM 3236 O O . HIS B 1 154 ? 92.312 -14.757 180.321 1.00 37.78 184 HIS B O 1
ATOM 3243 N N . SER B 1 155 ? 90.589 -13.412 180.961 1.00 33.59 185 SER B N 1
ATOM 3244 C CA . SER B 1 155 ? 89.540 -14.411 181.281 1.00 34.01 185 SER B CA 1
ATOM 3245 C C . SER B 1 155 ? 89.720 -14.979 182.684 1.00 33.07 185 SER B C 1
ATOM 3246 O O . SER B 1 155 ? 90.762 -14.807 183.298 1.00 35.42 185 SER B O 1
ATOM 3249 N N . HIS B 1 156 ? 88.699 -15.661 183.184 1.00 33.58 186 HIS B N 1
ATOM 3250 C CA . HIS B 1 156 ? 88.847 -16.404 184.428 1.00 30.85 186 HIS B CA 1
ATOM 3251 C C . HIS B 1 156 ? 89.471 -17.774 184.159 1.00 31.99 186 HIS B C 1
ATOM 3252 O O . HIS B 1 156 ? 90.493 -18.093 184.712 1.00 36.25 186 HIS B O 1
ATOM 3259 N N . ASN B 1 157 ? 88.859 -18.561 183.285 1.00 32.29 187 ASN B N 1
ATOM 3260 C CA . ASN B 1 157 ? 89.350 -19.919 183.001 1.00 33.50 187 ASN B CA 1
ATOM 3261 C C . ASN B 1 157 ? 89.160 -20.298 181.533 1.00 37.30 187 ASN B C 1
ATOM 3262 O O . ASN B 1 157 ? 88.763 -21.436 181.206 1.00 37.23 187 ASN B O 1
ATOM 3267 N N . LEU B 1 158 ? 89.451 -19.353 180.636 1.00 31.91 188 LEU B N 1
ATOM 3268 C CA . LEU B 1 158 ? 89.372 -19.609 179.195 1.00 30.00 188 LEU B CA 1
ATOM 3269 C C . LEU B 1 158 ? 90.750 -19.671 178.560 1.00 33.72 188 LEU B C 1
ATOM 3270 O O . LEU B 1 158 ? 90.875 -19.746 177.331 1.00 39.39 188 LEU B O 1
ATOM 3275 N N . HIS B 1 159 ? 91.784 -19.696 179.386 1.00 31.85 189 HIS B N 1
ATOM 3276 C CA . HIS B 1 159 ? 93.149 -19.804 178.875 1.00 32.03 189 HIS B CA 1
ATOM 3277 C C . HIS B 1 159 ? 93.550 -21.273 178.809 1.00 38.87 189 HIS B C 1
ATOM 3278 O O . HIS B 1 159 ? 94.536 -21.677 179.412 1.00 40.18 189 HIS B O 1
ATOM 3285 N N . ARG B 1 160 ? 92.779 -22.064 178.069 1.00 40.74 190 ARG B N 1
ATOM 3286 C CA . ARG B 1 160 ? 92.958 -23.508 178.010 1.00 42.68 190 ARG B CA 1
ATOM 3287 C C . ARG B 1 160 ? 92.149 -24.036 176.833 1.00 48.38 190 ARG B C 1
ATOM 3288 O O . ARG B 1 160 ? 91.340 -23.312 176.263 1.00 41.64 190 ARG B O 1
ATOM 3296 N N . GLY B 1 161 ? 92.358 -25.296 176.470 1.00 39.25 191 GLY B N 1
ATOM 3297 C CA . GLY B 1 161 ? 91.536 -25.916 175.448 1.00 46.34 191 GLY B CA 1
ATOM 3298 C C . GLY B 1 161 ? 90.274 -26.547 176.011 1.00 52.39 191 GLY B C 1
ATOM 3299 O O . GLY B 1 161 ? 90.210 -26.875 177.201 1.00 47.39 191 GLY B O 1
ATOM 3300 N N . VAL B 1 162 ? 89.259 -26.683 175.161 1.00 45.55 192 VAL B N 1
ATOM 3301 C CA . VAL B 1 162 ? 88.102 -27.517 175.462 1.00 45.53 192 VAL B CA 1
ATOM 3302 C C . VAL B 1 162 ? 87.986 -28.587 174.385 1.00 48.55 192 VAL B C 1
ATOM 3303 O O . VAL B 1 162 ? 88.529 -28.440 173.288 1.00 48.60 192 VAL B O 1
ATOM 3307 N N . LEU B 1 163 ? 87.286 -29.670 174.708 1.00 44.77 193 LEU B N 1
ATOM 3308 C CA . LEU B 1 163 ? 86.981 -30.706 173.748 1.00 47.28 193 LEU B CA 1
ATOM 3309 C C . LEU B 1 163 ? 86.085 -30.176 172.630 1.00 43.65 193 LEU B C 1
ATOM 3310 O O . LEU B 1 163 ? 85.018 -29.623 172.883 1.00 42.21 193 LEU B O 1
ATOM 3315 N N . ALA B 1 164 ? 86.521 -30.368 171.394 1.00 48.90 194 ALA B N 1
ATOM 3316 C CA . ALA B 1 164 ? 85.829 -29.821 170.239 1.00 56.08 194 ALA B CA 1
ATOM 3317 C C . ALA B 1 164 ? 84.989 -30.856 169.509 1.00 59.08 194 ALA B C 1
ATOM 3318 O O . ALA B 1 164 ? 84.059 -30.502 168.787 1.00 62.55 194 ALA B O 1
ATOM 3320 N N . ASN B 1 165 ? 85.331 -32.129 169.682 1.00 49.91 195 ASN B N 1
ATOM 3321 C CA . ASN B 1 165 ? 84.619 -33.207 168.996 1.00 51.94 195 ASN B CA 1
ATOM 3322 C C . ASN B 1 165 ? 84.775 -34.532 169.758 1.00 50.99 195 ASN B C 1
ATOM 3323 O O . ASN B 1 165 ? 85.541 -34.599 170.720 1.00 57.44 195 ASN B O 1
ATOM 3328 N N . PRO B 1 166 ? 84.029 -35.575 169.357 1.00 48.53 196 PRO B N 1
ATOM 3329 C CA . PRO B 1 166 ? 84.150 -36.858 170.058 1.00 57.68 196 PRO B CA 1
ATOM 3330 C C . PRO B 1 166 ? 85.524 -37.506 169.974 1.00 62.10 196 PRO B C 1
ATOM 3331 O O . PRO B 1 166 ? 85.802 -38.373 170.802 1.00 64.09 196 PRO B O 1
ATOM 3335 N N . GLN B 1 167 ? 86.354 -37.127 169.003 1.00 54.21 197 GLN B N 1
ATOM 3336 C CA . GLN B 1 167 ? 87.641 -37.809 168.833 1.00 65.00 197 GLN B CA 1
ATOM 3337 C C . GLN B 1 167 ? 88.662 -37.296 169.827 1.00 64.29 197 GLN B C 1
ATOM 3338 O O . GLN B 1 167 ? 89.725 -37.890 169.990 1.00 73.38 197 GLN B O 1
ATOM 3344 N N . GLY B 1 168 ? 88.342 -36.188 170.484 1.00 54.60 198 GLY B N 1
ATOM 3345 C CA . GLY B 1 168 ? 89.207 -35.659 171.515 1.00 52.14 198 GLY B CA 1
ATOM 3346 C C . GLY B 1 168 ? 90.050 -34.465 171.105 1.00 59.88 198 GLY B C 1
ATOM 3347 O O . GLY B 1 168 ? 90.897 -34.015 171.876 1.00 65.12 198 GLY B O 1
ATOM 3348 N N . ASN B 1 169 ? 89.828 -33.936 169.907 1.00 51.84 199 ASN B N 1
ATOM 3349 C CA . ASN B 1 169 ? 90.570 -32.746 169.490 1.00 58.98 199 ASN B CA 1
ATOM 3350 C C . ASN B 1 169 ? 90.156 -31.489 170.276 1.00 57.29 199 ASN B C 1
ATOM 3351 O O . ASN B 1 169 ? 88.981 -31.301 170.603 1.00 59.14 199 ASN B O 1
ATOM 3356 N N . GLU B 1 170 ? 91.130 -30.640 170.592 1.00 52.22 200 GLU B N 1
ATOM 3357 C CA . GLU B 1 170 ? 90.876 -29.450 171.387 1.00 56.05 200 GLU B CA 1
ATOM 3358 C C . GLU B 1 170 ? 90.820 -28.162 170.560 1.00 51.64 200 GLU B C 1
ATOM 3359 O O . GLU B 1 170 ? 91.377 -28.080 169.469 1.00 53.13 200 GLU B O 1
ATOM 3365 N N . GLN B 1 171 ? 90.127 -27.166 171.105 1.00 44.91 201 GLN B N 1
ATOM 3366 C CA . GLN B 1 171 ? 90.017 -25.829 170.519 1.00 40.77 201 GLN B CA 1
ATOM 3367 C C . GLN B 1 171 ? 90.029 -24.875 171.701 1.00 38.06 201 GLN B C 1
ATOM 3368 O O . GLN B 1 171 ? 89.701 -25.295 172.807 1.00 40.94 201 GLN B O 1
ATOM 3374 N N . PRO B 1 172 ? 90.406 -23.603 171.480 1.00 40.20 202 PRO B N 1
ATOM 3375 C CA . PRO B 1 172 ? 90.368 -22.629 172.578 1.00 36.66 202 PRO B CA 1
ATOM 3376 C C . PRO B 1 172 ? 89.019 -22.568 173.259 1.00 37.05 202 PRO B C 1
ATOM 3377 O O . PRO B 1 172 ? 87.989 -22.594 172.581 1.00 38.78 202 PRO B O 1
ATOM 3381 N N . ALA B 1 173 ? 89.027 -22.433 174.580 1.00 35.46 203 ALA B N 1
ATOM 3382 C CA . ALA B 1 173 ? 87.798 -22.499 175.347 1.00 34.38 203 ALA B CA 1
ATOM 3383 C C . ALA B 1 173 ? 86.795 -21.415 174.973 1.00 35.79 203 ALA B C 1
ATOM 3384 O O . ALA B 1 173 ? 85.587 -21.629 175.085 1.00 40.58 203 ALA B O 1
ATOM 3386 N N . ALA B 1 174 ? 87.277 -20.238 174.576 1.00 38.21 204 ALA B N 1
ATOM 3387 C CA . ALA B 1 174 ? 86.354 -19.115 174.348 1.00 39.74 204 ALA B CA 1
ATOM 3388 C C . ALA B 1 174 ? 85.661 -19.166 172.998 1.00 39.74 204 ALA B C 1
ATOM 3389 O O . ALA B 1 174 ? 84.546 -18.675 172.858 1.00 46.56 204 ALA B O 1
ATOM 3391 N N . SER B 1 175 ? 86.310 -19.771 172.013 1.00 46.18 205 SER B N 1
ATOM 3392 C CA . SER B 1 175 ? 85.887 -19.640 170.615 1.00 53.12 205 SER B CA 1
ATOM 3393 C C . SER B 1 175 ? 85.014 -20.788 170.115 1.00 51.01 205 SER B C 1
ATOM 3394 O O . SER B 1 175 ? 84.563 -20.786 168.968 1.00 47.63 205 SER B O 1
ATOM 3397 N N . SER B 1 176 ? 84.784 -21.765 170.978 1.00 48.80 206 SER B N 1
ATOM 3398 C CA . SER B 1 176 ? 84.243 -23.040 170.539 1.00 55.23 206 SER B CA 1
ATOM 3399 C C . SER B 1 176 ? 83.048 -23.456 171.394 1.00 46.54 206 SER B C 1
ATOM 3400 O O . SER B 1 176 ? 83.092 -23.326 172.608 1.00 43.67 206 SER B O 1
ATOM 3403 N N . ARG B 1 177 ? 81.973 -23.923 170.764 1.00 47.64 207 ARG B N 1
ATOM 3404 C CA . ARG B 1 177 ? 80.952 -24.651 171.503 1.00 54.29 207 ARG B CA 1
ATOM 3405 C C . ARG B 1 177 ? 81.596 -25.980 171.870 1.00 49.64 207 ARG B C 1
ATOM 3406 O O . ARG B 1 177 ? 82.115 -26.668 171.000 1.00 52.89 207 ARG B O 1
ATOM 3414 N N . GLN B 1 178 ? 81.604 -26.348 173.142 1.00 37.87 208 GLN B N 1
ATOM 3415 C CA . GLN B 1 178 ? 82.353 -27.544 173.475 1.00 42.20 208 GLN B CA 1
ATOM 3416 C C . GLN B 1 178 ? 81.521 -28.814 173.313 1.00 43.84 208 GLN B C 1
ATOM 3417 O O . GLN B 1 178 ? 80.287 -28.813 173.440 1.00 41.00 208 GLN B O 1
ATOM 3423 N N . TYR B 1 179 ? 82.222 -29.899 173.012 1.00 43.15 209 TYR B N 1
ATOM 3424 C CA . TYR B 1 179 ? 81.611 -31.216 173.048 1.00 38.91 209 TYR B CA 1
ATOM 3425 C C . TYR B 1 179 ? 81.521 -31.641 174.512 1.00 47.48 209 TYR B C 1
ATOM 3426 O O . TYR B 1 179 ? 82.496 -31.529 175.258 1.00 39.03 209 TYR B O 1
ATOM 3435 N N . LEU B 1 180 ? 80.337 -32.082 174.923 1.00 39.49 210 LEU B N 1
ATOM 3436 C CA . LEU B 1 180 ? 80.079 -32.486 176.302 1.00 40.20 210 LEU B CA 1
ATOM 3437 C C . LEU B 1 180 ? 80.067 -34.013 176.412 1.00 47.27 210 LEU B C 1
ATOM 3438 O O . LEU B 1 180 ? 79.026 -34.625 176.228 1.00 43.05 210 LEU B O 1
ATOM 3443 N N . PRO B 1 181 ? 81.225 -34.625 176.715 1.00 41.69 211 PRO B N 1
ATOM 3444 C CA . PRO B 1 181 ? 81.346 -36.084 176.609 1.00 43.81 211 PRO B CA 1
ATOM 3445 C C . PRO B 1 181 ? 80.402 -36.840 177.536 1.00 45.11 211 PRO B C 1
ATOM 3446 O O . PRO B 1 181 ? 80.074 -37.966 177.218 1.00 47.15 211 PRO B O 1
ATOM 3450 N N . ALA B 1 182 ? 79.950 -36.234 178.632 1.00 46.94 212 ALA B N 1
ATOM 3451 C CA . ALA B 1 182 ? 79.071 -36.956 179.552 1.00 51.44 212 ALA B CA 1
ATOM 3452 C C . ALA B 1 182 ? 77.650 -37.076 179.002 1.00 46.91 212 ALA B C 1
ATOM 3453 O O . ALA B 1 182 ? 76.899 -37.953 179.415 1.00 48.83 212 ALA B O 1
ATOM 3455 N N . SER B 1 183 ? 77.283 -36.211 178.056 1.00 48.57 213 SER B N 1
ATOM 3456 C CA . SER B 1 183 ? 75.964 -36.322 177.422 1.00 48.63 213 SER B CA 1
ATOM 3457 C C . SER B 1 183 ? 76.024 -36.706 175.942 1.00 48.44 213 SER B C 1
ATOM 3458 O O . SER B 1 183 ? 75.004 -37.041 175.338 1.00 56.21 213 SER B O 1
ATOM 3461 N N . GLY B 1 184 ? 77.214 -36.679 175.353 1.00 47.66 214 GLY B N 1
ATOM 3462 C CA . GLY B 1 184 ? 77.355 -37.064 173.955 1.00 48.83 214 GLY B CA 1
ATOM 3463 C C . GLY B 1 184 ? 76.819 -36.026 172.978 1.00 48.25 214 GLY B C 1
ATOM 3464 O O . GLY B 1 184 ? 76.437 -36.352 171.864 1.00 53.19 214 GLY B O 1
ATOM 3465 N N . ARG B 1 185 ? 76.799 -34.766 173.402 1.00 46.21 215 ARG B N 1
ATOM 3466 C CA . ARG B 1 185 ? 76.256 -33.698 172.572 1.00 50.80 215 ARG B CA 1
ATOM 3467 C C . ARG B 1 185 ? 77.112 -32.438 172.699 1.00 43.35 215 ARG B C 1
ATOM 3468 O O . ARG B 1 185 ? 77.987 -32.361 173.555 1.00 44.32 215 ARG B O 1
ATOM 3476 N N . TYR B 1 186 ? 76.849 -31.456 171.843 1.00 42.96 216 TYR B N 1
ATOM 3477 C CA . TYR B 1 186 ? 77.527 -30.168 171.909 1.00 40.95 216 TYR B CA 1
ATOM 3478 C C . TYR B 1 186 ? 76.704 -29.175 172.721 1.00 39.97 216 TYR B C 1
ATOM 3479 O O . TYR B 1 186 ? 75.478 -29.252 172.733 1.00 41.97 216 TYR B O 1
ATOM 3488 N N . GLU B 1 187 ? 77.379 -28.248 173.398 1.00 38.06 217 GLU B N 1
ATOM 3489 C CA . GLU B 1 187 ? 76.716 -27.073 173.970 1.00 47.73 217 GLU B CA 1
ATOM 3490 C C . GLU B 1 187 ? 75.842 -26.390 172.937 1.00 38.02 217 GLU B C 1
ATOM 3491 O O . GLU B 1 187 ? 76.294 -26.167 171.820 1.00 44.83 217 GLU B O 1
ATOM 3497 N N . ASN B 1 188 ? 74.614 -26.027 173.296 1.00 42.52 218 ASN B N 1
ATOM 3498 C CA . ASN B 1 188 ? 73.835 -25.189 172.396 1.00 41.62 218 ASN B CA 1
ATOM 3499 C C . ASN B 1 188 ? 74.282 -23.745 172.554 1.00 38.71 218 ASN B C 1
ATOM 3500 O O . ASN B 1 188 ? 75.137 -23.451 173.385 1.00 37.70 218 ASN B O 1
ATOM 3505 N N . ASP B 1 189 ? 73.716 -22.846 171.757 1.00 41.76 219 ASP B N 1
ATOM 3506 C CA . ASP B 1 189 ? 74.232 -21.485 171.703 1.00 44.57 219 ASP B CA 1
ATOM 3507 C C . ASP B 1 189 ? 74.077 -20.736 173.026 1.00 39.19 219 ASP B C 1
ATOM 3508 O O . ASP B 1 189 ? 74.940 -19.940 173.384 1.00 41.36 219 ASP B O 1
ATOM 3513 N N . ALA B 1 190 ? 72.990 -21.001 173.746 1.00 44.86 220 ALA B N 1
ATOM 3514 C CA . ALA B 1 190 ? 72.723 -20.334 175.024 1.00 48.38 220 ALA B CA 1
ATOM 3515 C C . ALA B 1 190 ? 73.669 -20.807 176.125 1.00 45.45 220 ALA B C 1
ATOM 3516 O O . ALA B 1 190 ? 74.189 -20.001 176.902 1.00 38.01 220 ALA B O 1
ATOM 3518 N N . GLU B 1 191 ? 73.887 -22.116 176.202 1.00 42.26 221 GLU B N 1
ATOM 3519 C CA . GLU B 1 191 ? 74.852 -22.671 177.154 1.00 41.69 221 GLU B CA 1
ATOM 3520 C C . GLU B 1 191 ? 76.262 -22.133 176.897 1.00 34.72 221 GLU B C 1
ATOM 3521 O O . GLU B 1 191 ? 77.008 -21.818 177.826 1.00 37.92 221 GLU B O 1
ATOM 3527 N N . TYR B 1 192 ? 76.631 -22.060 175.626 1.00 34.97 222 TYR B N 1
ATOM 3528 C CA . TYR B 1 192 ? 77.940 -21.546 175.234 1.00 31.54 222 TYR B CA 1
ATOM 3529 C C . TYR B 1 192 ? 78.082 -20.095 175.677 1.00 34.95 222 TYR B C 1
ATOM 3530 O O . TYR B 1 192 ? 79.042 -19.735 176.350 1.00 33.77 222 TYR B O 1
ATOM 3539 N N . ARG B 1 193 ? 77.106 -19.277 175.310 1.00 36.81 223 ARG B N 1
ATOM 3540 C CA . ARG B 1 193 ? 77.130 -17.870 175.672 1.00 38.58 223 ARG B CA 1
ATOM 3541 C C . ARG B 1 193 ? 77.132 -17.699 177.207 1.00 37.34 223 ARG B C 1
ATOM 3542 O O . ARG B 1 193 ? 77.892 -16.895 177.732 1.00 35.13 223 ARG B O 1
ATOM 3550 N N . ALA B 1 194 ? 76.346 -18.499 177.922 1.00 35.82 224 ALA B N 1
ATOM 3551 C CA . ALA B 1 194 ? 76.309 -18.430 179.383 1.00 34.90 224 ALA B CA 1
ATOM 3552 C C . ALA B 1 194 ? 77.657 -18.775 180.019 1.00 34.82 224 ALA B C 1
ATOM 3553 O O . ALA B 1 194 ? 78.048 -18.168 181.024 1.00 39.05 224 ALA B O 1
ATOM 3555 N N . ARG B 1 195 ? 78.354 -19.761 179.456 1.00 34.69 225 ARG B N 1
ATOM 3556 C CA . ARG B 1 195 ? 79.666 -20.160 179.961 1.00 38.47 225 ARG B CA 1
ATOM 3557 C C . ARG B 1 195 ? 80.683 -19.032 179.804 1.00 32.08 225 ARG B C 1
ATOM 3558 O O . ARG B 1 195 ? 81.425 -18.741 180.743 1.00 34.40 225 ARG B O 1
ATOM 3566 N N . VAL B 1 196 ? 80.714 -18.393 178.634 1.00 34.24 226 VAL B N 1
ATOM 3567 C CA . VAL B 1 196 ? 81.661 -17.304 178.427 1.00 34.46 226 VAL B CA 1
ATOM 3568 C C . VAL B 1 196 ? 81.281 -16.108 179.296 1.00 32.54 226 VAL B C 1
ATOM 3569 O O . VAL B 1 196 ? 82.146 -15.454 179.875 1.00 33.34 226 VAL B O 1
ATOM 3573 N N . ARG B 1 197 ? 79.981 -15.839 179.399 1.00 32.28 227 ARG B N 1
ATOM 3574 C CA . ARG B 1 197 ? 79.505 -14.695 180.169 1.00 33.61 227 ARG B CA 1
ATOM 3575 C C . ARG B 1 197 ? 79.859 -14.811 181.652 1.00 38.03 227 ARG B C 1
ATOM 3576 O O . ARG B 1 197 ? 80.385 -13.871 182.251 1.00 38.08 227 ARG B O 1
ATOM 3584 N N . GLN B 1 198 ? 79.565 -15.967 182.237 1.00 34.38 228 GLN B N 1
ATOM 3585 C CA . GLN B 1 198 ? 79.914 -16.216 183.617 1.00 37.74 228 GLN B CA 1
ATOM 3586 C C . GLN B 1 198 ? 81.424 -16.100 183.818 1.00 34.98 228 GLN B C 1
ATOM 3587 O O . GLN B 1 198 ? 81.878 -15.500 184.803 1.00 36.98 228 GLN B O 1
ATOM 3593 N N . ASP B 1 199 ? 82.202 -16.640 182.884 1.00 32.46 229 ASP B N 1
ATOM 3594 C CA . ASP B 1 199 ? 83.661 -16.538 182.995 1.00 37.52 229 ASP B CA 1
ATOM 3595 C C . ASP B 1 199 ? 84.132 -15.073 183.038 1.00 39.99 229 ASP B C 1
ATOM 3596 O O . ASP B 1 199 ? 84.894 -14.691 183.931 1.00 33.09 229 ASP B O 1
ATOM 3601 N N . LEU B 1 200 ? 83.680 -14.250 182.094 1.00 33.02 230 LEU B N 1
ATOM 3602 C CA . LEU B 1 200 ? 84.100 -12.849 182.095 1.00 29.51 230 LEU B CA 1
ATOM 3603 C C . LEU B 1 200 ? 83.629 -12.094 183.333 1.00 33.91 230 LEU B C 1
ATOM 3604 O O . LEU B 1 200 ? 84.396 -11.297 183.885 1.00 29.68 230 LEU B O 1
ATOM 3609 N N . LYS B 1 201 ? 82.373 -12.300 183.737 1.00 28.56 231 LYS B N 1
ATOM 3610 C CA . LYS B 1 201 ? 81.843 -11.676 184.946 1.00 36.26 231 LYS B CA 1
ATOM 3611 C C . LYS B 1 201 ? 82.676 -12.037 186.174 1.00 36.60 231 LYS B C 1
ATOM 3612 O O . LYS B 1 201 ? 82.957 -11.196 187.028 1.00 31.91 231 LYS B O 1
ATOM 3618 N N . THR B 1 202 ? 83.022 -13.311 186.284 1.00 32.84 232 THR B N 1
ATOM 3619 C CA . THR B 1 202 ? 83.827 -13.762 187.410 1.00 37.21 232 THR B CA 1
ATOM 3620 C C . THR B 1 202 ? 85.197 -13.094 187.416 1.00 33.36 232 THR B C 1
ATOM 3621 O O . THR B 1 202 ? 85.633 -12.621 188.467 1.00 32.44 232 THR B O 1
ATOM 3625 N N . SER B 1 203 ? 85.875 -13.035 186.263 1.00 28.58 233 SER B N 1
ATOM 3626 C CA . SER B 1 203 ? 87.183 -12.383 186.248 1.00 30.42 233 SER B CA 1
ATOM 3627 C C . SER B 1 203 ? 87.029 -10.902 186.645 1.00 33.37 233 SER B C 1
ATOM 3628 O O . SER B 1 203 ? 87.831 -10.367 187.414 1.00 31.42 233 SER B O 1
ATOM 3631 N N . ALA B 1 204 ? 85.974 -10.254 186.170 1.00 29.15 234 ALA B N 1
ATOM 3632 C CA . ALA B 1 204 ? 85.794 -8.825 186.503 1.00 29.14 234 ALA B CA 1
ATOM 3633 C C . ALA B 1 204 ? 85.503 -8.623 187.991 1.00 36.34 234 ALA B C 1
ATOM 3634 O O . ALA B 1 204 ? 86.006 -7.677 188.621 1.00 34.34 234 ALA B O 1
ATOM 3636 N N . HIS B 1 205 ? 84.652 -9.485 188.542 1.00 35.04 235 HIS B N 1
ATOM 3637 C CA . HIS B 1 205 ? 84.337 -9.402 189.958 1.00 33.88 235 HIS B CA 1
ATOM 3638 C C . HIS B 1 205 ? 85.562 -9.641 190.847 1.00 36.40 235 HIS B C 1
ATOM 3639 O O . HIS B 1 205 ? 85.758 -8.963 191.865 1.00 30.16 235 HIS B O 1
ATOM 3646 N N . LEU B 1 206 ? 86.369 -10.624 190.487 1.00 28.83 236 LEU B N 1
ATOM 3647 C CA . LEU B 1 206 ? 87.553 -10.923 191.287 1.00 34.80 236 LEU B CA 1
ATOM 3648 C C . LEU B 1 206 ? 88.598 -9.812 191.226 1.00 31.35 236 LEU B C 1
ATOM 3649 O O . LEU B 1 206 ? 89.281 -9.553 192.209 1.00 30.61 236 LEU B O 1
ATOM 3654 N N . ILE B 1 207 ? 88.758 -9.176 190.071 1.00 27.17 237 ILE B N 1
ATOM 3655 C CA . ILE B 1 207 ? 89.742 -8.095 189.994 1.00 31.41 237 ILE B CA 1
ATOM 3656 C C . ILE B 1 207 ? 89.271 -6.879 190.814 1.00 35.76 237 ILE B C 1
ATOM 3657 O O . ILE B 1 207 ? 90.053 -6.258 191.551 1.00 36.61 237 ILE B O 1
ATOM 3662 N N . ARG B 1 208 ? 87.985 -6.556 190.724 1.00 29.81 238 ARG B N 1
ATOM 3663 C CA . ARG B 1 208 ? 87.433 -5.470 191.520 1.00 32.92 238 ARG B CA 1
ATOM 3664 C C . ARG B 1 208 ? 87.531 -5.715 193.029 1.00 35.05 238 ARG B C 1
ATOM 3665 O O . ARG B 1 208 ? 87.922 -4.821 193.795 1.00 30.25 238 ARG B O 1
ATOM 3673 N N . HIS B 1 209 ? 87.158 -6.922 193.456 1.00 29.65 239 HIS B N 1
ATOM 3674 C CA . HIS B 1 209 ? 87.157 -7.254 194.885 1.00 33.66 239 HIS B CA 1
ATOM 3675 C C . HIS B 1 209 ? 88.544 -7.123 195.494 1.00 32.06 239 HIS B C 1
ATOM 3676 O O . HIS B 1 209 ? 88.697 -6.642 196.615 1.00 32.61 239 HIS B O 1
ATOM 3683 N N . HIS B 1 210 ? 89.552 -7.543 194.745 1.00 30.74 240 HIS B N 1
ATOM 3684 C CA . HIS B 1 210 ? 90.908 -7.630 195.282 1.00 34.32 240 HIS B CA 1
ATOM 3685 C C . HIS B 1 210 ? 91.808 -6.423 195.030 1.00 36.17 240 HIS B C 1
ATOM 3686 O O . HIS B 1 210 ? 92.818 -6.274 195.707 1.00 40.07 240 HIS B O 1
ATOM 3693 N N . THR B 1 211 ? 91.480 -5.601 194.040 1.00 35.90 241 THR B N 1
ATOM 3694 C CA . THR B 1 211 ? 92.348 -4.469 193.697 1.00 34.70 241 THR B CA 1
ATOM 3695 C C . THR B 1 211 ? 91.620 -3.131 193.665 1.00 38.07 241 THR B C 1
ATOM 3696 O O . THR B 1 211 ? 92.269 -2.101 193.560 1.00 38.78 241 THR B O 1
ATOM 3700 N N . GLY B 1 212 ? 90.287 -3.147 193.691 1.00 34.92 242 GLY B N 1
ATOM 3701 C CA . GLY B 1 212 ? 89.505 -1.913 193.567 1.00 39.09 242 GLY B CA 1
ATOM 3702 C C . GLY B 1 212 ? 89.292 -1.417 192.141 1.00 36.06 242 GLY B C 1
ATOM 3703 O O . GLY B 1 212 ? 88.681 -0.361 191.914 1.00 35.74 242 GLY B O 1
ATOM 3704 N N . VAL B 1 213 ? 89.819 -2.168 191.177 1.00 34.88 243 VAL B N 1
ATOM 3705 C CA . VAL B 1 213 ? 89.764 -1.784 189.771 1.00 35.24 243 VAL B CA 1
ATOM 3706 C C . VAL B 1 213 ? 88.546 -2.389 189.082 1.00 35.34 243 VAL B C 1
ATOM 3707 O O . VAL B 1 213 ? 88.307 -3.607 189.152 1.00 33.39 243 VAL B O 1
ATOM 3711 N N . THR B 1 214 ? 87.757 -1.531 188.452 1.00 37.24 244 THR B N 1
ATOM 3712 C CA . THR B 1 214 ? 86.695 -1.984 187.556 1.00 37.00 244 THR B CA 1
ATOM 3713 C C . THR B 1 214 ? 87.255 -2.043 186.134 1.00 36.19 244 THR B C 1
ATOM 3714 O O . THR B 1 214 ? 87.499 -1.013 185.506 1.00 36.23 244 THR B O 1
ATOM 3718 N N . ILE B 1 215 ? 87.439 -3.246 185.614 1.00 35.19 245 ILE B N 1
ATOM 3719 C CA . ILE B 1 215 ? 88.082 -3.371 184.320 1.00 33.63 245 ILE B CA 1
ATOM 3720 C C . ILE B 1 215 ? 87.130 -2.975 183.184 1.00 32.95 245 ILE B C 1
ATOM 3721 O O . ILE B 1 215 ? 85.906 -2.987 183.342 1.00 34.81 245 ILE B O 1
ATOM 3726 N N . ARG B 1 216 ? 87.701 -2.616 182.040 1.00 34.24 246 ARG B N 1
ATOM 3727 C CA . ARG B 1 216 ? 86.885 -2.314 180.869 1.00 38.66 246 ARG B CA 1
ATOM 3728 C C . ARG B 1 216 ? 87.398 -3.019 179.614 1.00 38.46 246 ARG B C 1
ATOM 3729 O O . ARG B 1 216 ? 86.930 -2.755 178.515 1.00 36.02 246 ARG B O 1
ATOM 3737 N N . SER B 1 217 ? 88.365 -3.916 179.768 1.00 34.96 247 SER B N 1
ATOM 3738 C CA . SER B 1 217 ? 88.953 -4.543 178.585 1.00 33.78 247 SER B CA 1
ATOM 3739 C C . SER B 1 217 ? 89.197 -6.039 178.803 1.00 33.58 247 SER B C 1
ATOM 3740 O O . SER B 1 217 ? 89.359 -6.475 179.931 1.00 31.78 247 SER B O 1
ATOM 3743 N N . ILE B 1 218 ? 89.204 -6.796 177.705 1.00 34.59 248 ILE B N 1
ATOM 3744 C CA . ILE B 1 218 ? 89.496 -8.234 177.698 1.00 36.88 248 ILE B CA 1
ATOM 3745 C C . ILE B 1 218 ? 90.615 -8.495 176.696 1.00 33.09 248 ILE B C 1
ATOM 3746 O O . ILE B 1 218 ? 90.572 -8.021 175.547 1.00 35.52 248 ILE B O 1
ATOM 3751 N N . VAL B 1 219 ? 91.652 -9.195 177.141 1.00 26.17 249 VAL B N 1
ATOM 3752 C CA . VAL B 1 219 ? 92.667 -9.714 176.252 1.00 35.45 249 VAL B CA 1
ATOM 3753 C C . VAL B 1 219 ? 92.324 -11.172 176.015 1.00 29.81 249 VAL B C 1
ATOM 3754 O O . VAL B 1 219 ? 92.375 -11.966 176.950 1.00 31.04 249 VAL B O 1
ATOM 3758 N N . TRP B 1 220 ? 91.932 -11.526 174.791 1.00 30.88 250 TRP B N 1
ATOM 3759 C CA . TRP B 1 220 ? 91.426 -12.874 174.538 1.00 32.87 250 TRP B CA 1
ATOM 3760 C C . TRP B 1 220 ? 92.562 -13.878 174.510 1.00 29.49 250 TRP B C 1
ATOM 3761 O O . TRP B 1 220 ? 93.516 -13.707 173.769 1.00 30.60 250 TRP B O 1
ATOM 3772 N N . PRO B 1 221 ? 92.467 -14.929 175.344 1.00 31.16 251 PRO B N 1
ATOM 3773 C CA . PRO B 1 221 ? 93.488 -15.970 175.254 1.00 32.01 251 PRO B CA 1
ATOM 3774 C C . PRO B 1 221 ? 93.588 -16.512 173.838 1.00 36.65 251 PRO B C 1
ATOM 3775 O O . PRO B 1 221 ? 92.562 -16.705 173.172 1.00 37.72 251 PRO B O 1
ATOM 3779 N N . TYR B 1 222 ? 94.822 -16.703 173.382 1.00 33.26 252 TYR B N 1
ATOM 3780 C CA . TYR B 1 222 ? 95.111 -17.227 172.050 1.00 39.43 252 TYR B CA 1
ATOM 3781 C C . TYR B 1 222 ? 94.565 -16.359 170.909 1.00 42.37 252 TYR B C 1
ATOM 3782 O O . TYR B 1 222 ? 94.567 -16.778 169.752 1.00 38.67 252 TYR B O 1
ATOM 3791 N N . GLY B 1 223 ? 94.105 -15.157 171.236 1.00 41.06 253 GLY B N 1
ATOM 3792 C CA . GLY B 1 223 ? 93.515 -14.272 170.252 1.00 45.48 253 GLY B CA 1
ATOM 3793 C C . GLY B 1 223 ? 92.178 -14.808 169.780 1.00 45.80 253 GLY B C 1
ATOM 3794 O O . GLY B 1 223 ? 91.636 -14.368 168.766 1.00 41.12 253 GLY B O 1
ATOM 3795 N N . ALA B 1 224 ? 91.637 -15.765 170.524 1.00 38.79 254 ALA B N 1
ATOM 3796 C CA . ALA B 1 224 ? 90.453 -16.487 170.069 1.00 41.62 254 ALA B CA 1
ATOM 3797 C C . ALA B 1 224 ? 89.177 -15.776 170.477 1.00 35.35 254 ALA B C 1
ATOM 3798 O O . ALA B 1 224 ? 88.860 -15.682 171.652 1.00 37.30 254 ALA B O 1
ATOM 3800 N N . HIS B 1 225 ? 88.429 -15.289 169.500 1.00 35.67 255 HIS B N 1
ATOM 3801 C CA . HIS B 1 225 ? 87.167 -14.636 169.813 1.00 34.20 255 HIS B CA 1
ATOM 3802 C C . HIS B 1 225 ? 86.299 -14.614 168.568 1.00 34.65 255 HIS B C 1
ATOM 3803 O O . HIS B 1 225 ? 86.779 -14.832 167.456 1.00 38.19 255 HIS B O 1
ATOM 3810 N N . ASN B 1 226 ? 85.018 -14.344 168.746 1.00 36.71 256 ASN B N 1
ATOM 3811 C CA . ASN B 1 226 ? 84.141 -14.256 167.591 1.00 34.56 256 ASN B CA 1
ATOM 3812 C C . ASN B 1 226 ? 82.988 -13.316 167.884 1.00 38.49 256 ASN B C 1
ATOM 3813 O O . ASN B 1 226 ? 82.986 -12.605 168.889 1.00 38.17 256 ASN B O 1
ATOM 3818 N N . ARG B 1 227 ? 81.996 -13.338 167.012 1.00 42.15 257 ARG B N 1
ATOM 3819 C CA . ARG B 1 227 ? 80.845 -12.442 167.126 1.00 43.66 257 ARG B CA 1
ATOM 3820 C C . ARG B 1 227 ? 80.082 -12.664 168.423 1.00 41.64 257 ARG B C 1
ATOM 3821 O O . ARG B 1 227 ? 79.623 -11.708 169.059 1.00 37.87 257 ARG B O 1
ATOM 3829 N N . ASP B 1 228 ? 79.949 -13.935 168.803 1.00 36.63 258 ASP B N 1
ATOM 3830 C CA . ASP B 1 228 ? 79.323 -14.310 170.072 1.00 41.54 258 ASP B CA 1
ATOM 3831 C C . ASP B 1 228 ? 80.107 -13.824 171.306 1.00 38.33 258 ASP B C 1
ATOM 3832 O O . ASP B 1 228 ? 79.521 -13.293 172.248 1.00 35.25 258 ASP B O 1
ATOM 3837 N N . THR B 1 229 ? 81.419 -14.037 171.335 1.00 36.18 259 THR B N 1
ATOM 3838 C CA . THR B 1 229 ? 82.164 -13.629 172.520 1.00 35.23 259 THR B CA 1
ATOM 3839 C C . THR B 1 229 ? 82.192 -12.103 172.654 1.00 32.05 259 THR B C 1
ATOM 3840 O O . THR B 1 229 ? 82.182 -11.579 173.772 1.00 34.71 259 THR B O 1
ATOM 3844 N N . ASP B 1 230 ? 82.235 -11.401 171.525 1.00 40.59 260 ASP B N 1
ATOM 3845 C CA . ASP B 1 230 ? 82.267 -9.941 171.547 1.00 42.09 260 ASP B CA 1
ATOM 3846 C C . ASP B 1 230 ? 80.934 -9.404 172.027 1.00 38.45 260 ASP B C 1
ATOM 3847 O O . ASP B 1 230 ? 80.883 -8.452 172.788 1.00 37.17 260 ASP B O 1
ATOM 3852 N N . GLN B 1 231 ? 79.851 -10.028 171.589 1.00 36.43 261 GLN B N 1
ATOM 3853 C CA . GLN B 1 231 ? 78.531 -9.651 172.077 1.00 36.56 261 GLN B CA 1
ATOM 3854 C C . GLN B 1 231 ? 78.421 -9.874 173.605 1.00 38.96 261 GLN B C 1
ATOM 3855 O O . GLN B 1 231 ? 77.939 -9.014 174.341 1.00 39.62 261 GLN B O 1
ATOM 3861 N N . VAL B 1 232 ? 78.871 -11.026 174.078 1.00 36.54 262 VAL B N 1
ATOM 3862 C CA . VAL B 1 232 ? 78.825 -11.331 175.504 1.00 35.61 262 VAL B CA 1
ATOM 3863 C C . VAL B 1 232 ? 79.726 -10.390 176.333 1.00 37.34 262 VAL B C 1
ATOM 3864 O O . VAL B 1 232 ? 79.320 -9.897 177.380 1.00 43.78 262 VAL B O 1
ATOM 3868 N N . ALA B 1 233 ? 80.933 -10.118 175.847 1.00 39.59 263 ALA B N 1
ATOM 3869 C CA . ALA B 1 233 ? 81.815 -9.149 176.490 1.00 37.52 263 ALA B CA 1
ATOM 3870 C C . ALA B 1 233 ? 81.168 -7.758 176.615 1.00 40.75 263 ALA B C 1
ATOM 3871 O O . ALA B 1 233 ? 81.291 -7.094 177.648 1.00 41.44 263 ALA B O 1
ATOM 3873 N N . ALA B 1 234 ? 80.491 -7.314 175.562 1.00 41.64 264 ALA B N 1
ATOM 3874 C CA . ALA B 1 234 ? 79.797 -6.031 175.599 1.00 44.09 264 ALA B CA 1
ATOM 3875 C C . ALA B 1 234 ? 78.752 -6.034 176.720 1.00 50.56 264 ALA B C 1
ATOM 3876 O O . ALA B 1 234 ? 78.633 -5.069 177.472 1.00 49.28 264 ALA B O 1
ATOM 3878 N N . GLU B 1 235 ? 78.023 -7.142 176.843 1.00 47.26 265 GLU B N 1
ATOM 3879 C CA . GLU B 1 235 ? 77.034 -7.296 177.908 1.00 54.88 265 GLU B CA 1
ATOM 3880 C C . GLU B 1 235 ? 77.623 -7.083 179.293 1.00 52.89 265 GLU B C 1
ATOM 3881 O O . GLU B 1 235 ? 76.965 -6.527 180.166 1.00 55.38 265 GLU B O 1
ATOM 3887 N N . VAL B 1 236 ? 78.849 -7.540 179.515 1.00 44.19 266 VAL B N 1
ATOM 3888 C CA . VAL B 1 236 ? 79.405 -7.451 180.862 1.00 44.30 266 VAL B CA 1
ATOM 3889 C C . VAL B 1 236 ? 80.206 -6.172 181.073 1.00 44.51 266 VAL B C 1
ATOM 3890 O O . VAL B 1 236 ? 80.802 -5.987 182.132 1.00 43.67 266 VAL B O 1
ATOM 3894 N N . GLY B 1 237 ? 80.219 -5.290 180.076 1.00 48.62 267 GLY B N 1
ATOM 3895 C CA . GLY B 1 237 ? 80.896 -4.012 180.218 1.00 47.89 267 GLY B CA 1
ATOM 3896 C C . GLY B 1 237 ? 82.348 -3.990 179.761 1.00 45.10 267 GLY B C 1
ATOM 3897 O O . GLY B 1 237 ? 83.086 -3.056 180.046 1.00 49.00 267 GLY B O 1
ATOM 3898 N N . LEU B 1 238 ? 82.768 -5.014 179.034 1.00 36.22 268 LEU B N 1
ATOM 3899 C CA . LEU B 1 238 ? 84.128 -5.042 178.517 1.00 31.59 268 LEU B CA 1
ATOM 3900 C C . LEU B 1 238 ? 84.114 -4.689 177.038 1.00 39.92 268 LEU B C 1
ATOM 3901 O O . LEU B 1 238 ? 84.179 -5.576 176.191 1.00 45.87 268 LEU B O 1
ATOM 3906 N N . ASN B 1 239 ? 84.015 -3.398 176.743 1.00 36.77 269 ASN B N 1
ATOM 3907 C CA . ASN B 1 239 ? 83.879 -2.908 175.365 1.00 44.82 269 ASN B CA 1
ATOM 3908 C C . ASN B 1 239 ? 85.198 -2.663 174.660 1.00 45.52 269 ASN B C 1
ATOM 3909 O O . ASN B 1 239 ? 85.232 -2.181 173.531 1.00 50.90 269 ASN B O 1
ATOM 3914 N N . ILE B 1 240 ? 86.290 -2.979 175.333 1.00 41.21 270 ILE B N 1
ATOM 3915 C CA . ILE B 1 240 ? 87.592 -2.930 174.698 1.00 36.39 270 ILE B CA 1
ATOM 3916 C C . ILE B 1 240 ? 88.124 -4.373 174.595 1.00 34.02 270 ILE B C 1
ATOM 3917 O O . ILE B 1 240 ? 88.203 -5.077 175.596 1.00 35.73 270 ILE B O 1
ATOM 3922 N N . GLY B 1 241 ? 88.441 -4.824 173.388 1.00 31.97 271 GLY B N 1
ATOM 3923 C CA . GLY B 1 241 ? 88.971 -6.173 173.229 1.00 32.71 271 GLY B CA 1
ATOM 3924 C C . GLY B 1 241 ? 90.285 -6.166 172.462 1.00 39.12 271 GLY B C 1
ATOM 3925 O O . GLY B 1 241 ? 90.439 -5.420 171.514 1.00 41.83 271 GLY B O 1
ATOM 3926 N N . LEU B 1 242 ? 91.236 -6.990 172.887 1.00 34.85 272 LEU B N 1
ATOM 3927 C CA . LEU B 1 242 ? 92.540 -7.082 172.238 1.00 36.20 272 LEU B CA 1
ATOM 3928 C C . LEU B 1 242 ? 92.696 -8.468 171.633 1.00 33.38 272 LEU B C 1
ATOM 3929 O O . LEU B 1 242 ? 92.523 -9.473 172.326 1.00 35.20 272 LEU B O 1
ATOM 3934 N N . THR B 1 243 ? 93.020 -8.505 170.347 1.00 36.73 273 THR B N 1
ATOM 3935 C CA . THR B 1 243 ? 93.111 -9.727 169.562 1.00 38.63 273 THR B CA 1
ATOM 3936 C C . THR B 1 243 ? 94.572 -10.055 169.300 1.00 42.64 273 THR B C 1
ATOM 3937 O O . THR B 1 243 ? 95.456 -9.403 169.845 1.00 42.59 273 THR B O 1
ATOM 3941 N N . LEU B 1 244 ? 94.824 -11.038 168.438 1.00 43.25 274 LEU B N 1
ATOM 3942 C CA . LEU B 1 244 ? 96.193 -11.309 167.990 1.00 47.87 274 LEU B CA 1
ATOM 3943 C C . LEU B 1 244 ? 96.373 -11.013 166.517 1.00 42.11 274 LEU B C 1
ATOM 3944 O O . LEU B 1 244 ? 97.339 -11.478 165.903 1.00 47.67 274 LEU B O 1
ATOM 3949 N N . GLN B 1 245 ? 95.464 -10.242 165.934 1.00 44.76 275 GLN B N 1
ATOM 3950 C CA . GLN B 1 245 ? 95.663 -9.828 164.538 1.00 47.33 275 GLN B CA 1
ATOM 3951 C C . GLN B 1 245 ? 96.676 -8.684 164.495 1.00 48.59 275 GLN B C 1
ATOM 3952 O O . GLN B 1 245 ? 96.486 -7.674 165.160 1.00 51.27 275 GLN B O 1
ATOM 3958 N N . PRO B 1 246 ? 97.767 -8.846 163.736 1.00 44.60 276 PRO B N 1
ATOM 3959 C CA . PRO B 1 246 ? 98.749 -7.771 163.554 1.00 51.20 276 PRO B CA 1
ATOM 3960 C C . PRO B 1 246 ? 98.172 -6.565 162.813 1.00 55.72 276 PRO B C 1
ATOM 3961 O O . PRO B 1 246 ? 97.140 -6.684 162.156 1.00 58.51 276 PRO B O 1
ATOM 3965 N N . GLY B 1 247 ? 98.837 -5.421 162.918 1.00 53.07 277 GLY B N 1
ATOM 3966 C CA . GLY B 1 247 ? 98.486 -4.268 162.114 1.00 52.02 277 GLY B CA 1
ATOM 3967 C C . GLY B 1 247 ? 98.316 -2.969 162.876 1.00 50.39 277 GLY B C 1
ATOM 3968 O O . GLY B 1 247 ? 98.221 -2.960 164.106 1.00 50.21 277 GLY B O 1
ATOM 3969 N N . PRO B 1 248 ? 98.259 -1.851 162.135 1.00 52.63 278 PRO B N 1
ATOM 3970 C CA . PRO B 1 248 ? 98.002 -0.537 162.721 1.00 48.29 278 PRO B CA 1
ATOM 3971 C C . PRO B 1 248 ? 96.556 -0.412 163.195 1.00 46.90 278 PRO B C 1
ATOM 3972 O O . PRO B 1 248 ? 95.635 -0.898 162.531 1.00 52.42 278 PRO B O 1
ATOM 3976 N N . ASN B 1 249 ? 96.364 0.214 164.348 1.00 41.59 279 ASN B N 1
ATOM 3977 C CA . ASN B 1 249 ? 95.023 0.505 164.827 1.00 40.27 279 ASN B CA 1
ATOM 3978 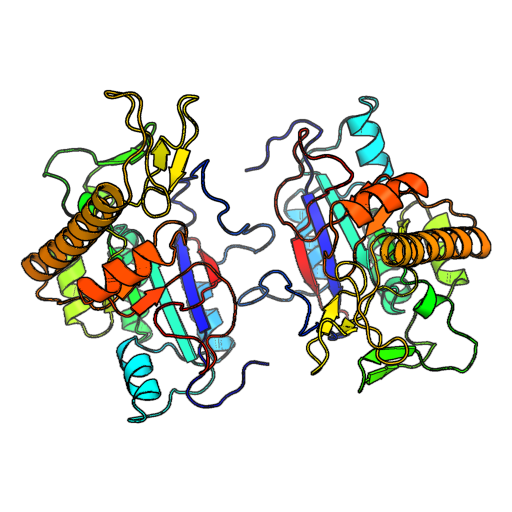C C . ASN B 1 249 ? 94.577 1.870 164.319 1.00 43.49 279 ASN B C 1
ATOM 3979 O O . ASN B 1 249 ? 94.708 2.888 164.996 1.00 52.80 279 ASN B O 1
ATOM 3984 N N . THR B 1 250 ? 94.082 1.865 163.091 1.00 51.10 280 THR B N 1
ATOM 3985 C CA . THR B 1 250 ? 93.608 3.058 162.418 1.00 53.32 280 THR B CA 1
ATOM 3986 C C . THR B 1 250 ? 92.221 3.425 162.943 1.00 50.52 280 THR B C 1
ATOM 3987 O O . THR B 1 250 ? 91.606 2.629 163.654 1.00 49.81 280 THR B O 1
ATOM 3991 N N . PRO B 1 251 ? 91.738 4.645 162.639 1.00 56.75 281 PRO B N 1
ATOM 3992 C CA . PRO B 1 251 ? 90.485 5.057 163.289 1.00 57.39 281 PRO B CA 1
ATOM 3993 C C . PRO B 1 251 ? 89.256 4.243 162.882 1.00 54.29 281 PRO B C 1
ATOM 3994 O O . PRO B 1 251 ? 88.256 4.275 163.596 1.00 61.11 281 PRO B O 1
ATOM 3998 N N . ASP B 1 252 ? 89.328 3.513 161.777 1.00 55.07 282 ASP B N 1
ATOM 3999 C CA . ASP B 1 252 ? 88.220 2.646 161.390 1.00 65.20 282 ASP B CA 1
ATOM 4000 C C . ASP B 1 252 ? 88.175 1.358 162.216 1.00 60.83 282 ASP B C 1
ATOM 4001 O O . ASP B 1 252 ? 87.169 0.646 162.212 1.00 60.97 282 ASP B O 1
ATOM 4006 N N . VAL B 1 253 ? 89.258 1.051 162.924 1.00 56.50 283 VAL B N 1
ATOM 4007 C CA . VAL B 1 253 ? 89.295 -0.164 163.735 1.00 46.63 283 VAL B CA 1
ATOM 4008 C C . VAL B 1 253 ? 88.595 0.040 165.077 1.00 49.51 283 VAL B C 1
ATOM 4009 O O . VAL B 1 253 ? 88.992 0.891 165.878 1.00 55.98 283 VAL B O 1
ATOM 4013 N N . ALA B 1 254 ? 87.549 -0.741 165.319 1.00 42.65 284 ALA B N 1
ATOM 4014 C CA . ALA B 1 254 ? 86.815 -0.661 166.581 1.00 46.54 284 ALA B CA 1
ATOM 4015 C C . ALA B 1 254 ? 87.691 -1.072 167.758 1.00 48.22 284 ALA B C 1
ATOM 4016 O O . ALA B 1 254 ? 88.535 -1.967 167.615 1.00 47.18 284 ALA B O 1
ATOM 4018 N N . LEU B 1 255 ? 87.471 -0.452 168.922 1.00 42.96 285 LEU B N 1
ATOM 4019 C CA . LEU B 1 255 ? 88.264 -0.775 170.111 1.00 38.82 285 LEU B CA 1
ATOM 4020 C C . LEU B 1 255 ? 87.974 -2.194 170.600 1.00 39.26 285 LEU B C 1
ATOM 4021 O O . LEU B 1 255 ? 88.710 -2.739 171.409 1.00 41.11 285 LEU B O 1
ATOM 4026 N N . THR B 1 256 ? 86.913 -2.805 170.084 1.00 44.17 286 THR B N 1
ATOM 4027 C CA . THR B 1 256 ? 86.613 -4.203 170.381 1.00 41.33 286 THR B CA 1
ATOM 4028 C C . THR B 1 256 ? 87.512 -5.163 169.587 1.00 44.28 286 THR B C 1
ATOM 4029 O O . THR B 1 256 ? 87.458 -6.380 169.775 1.00 39.78 286 THR B O 1
ATOM 4033 N N . GLN B 1 257 ? 88.315 -4.612 168.681 1.00 43.84 287 GLN B N 1
ATOM 4034 C CA . GLN B 1 257 ? 89.080 -5.413 167.722 1.00 48.13 287 GLN B CA 1
ATOM 4035 C C . GLN B 1 257 ? 90.526 -4.931 167.616 1.00 42.45 287 GLN B C 1
ATOM 4036 O O . GLN B 1 257 ? 91.110 -4.904 166.526 1.00 40.65 287 GLN B O 1
ATOM 4042 N N . ILE B 1 258 ? 91.105 -4.543 168.747 1.00 43.45 288 ILE B N 1
ATOM 4043 C CA . ILE B 1 258 ? 92.434 -3.944 168.727 1.00 37.58 288 ILE B CA 1
ATOM 4044 C C . ILE B 1 258 ? 93.479 -4.955 168.256 1.00 39.95 288 ILE B C 1
ATOM 4045 O O . ILE B 1 258 ? 93.488 -6.128 168.651 1.00 37.87 288 ILE B O 1
ATOM 4050 N N . ARG B 1 259 ? 94.332 -4.474 167.373 1.00 40.15 289 ARG B N 1
ATOM 4051 C CA . ARG B 1 259 ? 95.386 -5.263 166.776 1.00 41.95 289 ARG B CA 1
ATOM 4052 C C . ARG B 1 259 ? 96.684 -5.182 167.579 1.00 47.41 289 ARG B C 1
ATOM 4053 O O . ARG B 1 259 ? 97.045 -4.110 168.076 1.00 43.16 289 ARG B O 1
ATOM 4061 N N . ARG B 1 260 ? 97.393 -6.305 167.689 1.00 44.40 290 ARG B N 1
ATOM 4062 C CA . ARG B 1 260 ? 98.714 -6.279 168.323 1.00 47.99 290 ARG B CA 1
ATOM 4063 C C . ARG B 1 260 ? 99.735 -7.243 167.718 1.00 50.08 290 ARG B C 1
ATOM 4064 O O . ARG B 1 260 ? 99.377 -8.235 167.091 1.00 46.36 290 ARG B O 1
ATOM 4072 N N . SER B 1 261 ? 101.008 -6.915 167.921 1.00 47.20 291 SER B N 1
ATOM 4073 C CA . SER B 1 261 ? 102.130 -7.786 167.589 1.00 49.21 291 SER B CA 1
ATOM 4074 C C . SER B 1 261 ? 102.677 -8.432 168.865 1.00 53.29 291 SER B C 1
ATOM 4075 O O . SER B 1 261 ? 102.692 -7.811 169.924 1.00 56.29 291 SER B O 1
ATOM 4078 N N . LEU B 1 262 ? 103.132 -9.672 168.750 1.00 53.76 292 LEU B N 1
ATOM 4079 C CA . LEU B 1 262 ? 103.729 -10.381 169.872 1.00 58.66 292 LEU B CA 1
ATOM 4080 C C . LEU B 1 262 ? 105.245 -10.391 169.749 1.00 56.66 292 LEU B C 1
ATOM 4081 O O . LEU B 1 262 ? 105.786 -10.682 168.684 1.00 62.11 292 LEU B O 1
ATOM 4086 N N . VAL B 1 263 ? 105.940 -10.060 170.829 1.00 48.27 293 VAL B N 1
ATOM 4087 C CA . VAL B 1 263 ? 107.392 -10.150 170.815 1.00 52.36 293 VAL B CA 1
ATOM 4088 C C . VAL B 1 263 ? 107.904 -10.842 172.085 1.00 52.26 293 VAL B C 1
ATOM 4089 O O . VAL B 1 263 ? 107.362 -10.660 173.169 1.00 48.14 293 VAL B O 1
ATOM 4093 N N . ASP B 1 264 ? 108.932 -11.668 171.943 1.00 53.33 294 ASP B N 1
ATOM 4094 C CA . ASP B 1 264 ? 109.509 -12.336 173.101 1.00 56.22 294 ASP B CA 1
ATOM 4095 C C . ASP B 1 264 ? 110.710 -11.559 173.637 1.00 57.77 294 ASP B C 1
ATOM 4096 O O . ASP B 1 264 ? 111.409 -10.894 172.875 1.00 57.59 294 ASP B O 1
ATOM 4101 N N . TYR B 1 265 ? 110.931 -11.626 174.949 1.00 55.64 295 TYR B N 1
ATOM 4102 C CA . TYR B 1 265 ? 112.119 -11.028 175.561 1.00 59.95 295 TYR B CA 1
ATOM 4103 C C . TYR B 1 265 ? 112.793 -11.997 176.544 1.00 59.66 295 TYR B C 1
ATOM 4104 O O . TYR B 1 265 ? 112.180 -12.969 176.989 1.00 54.85 295 TYR B O 1
ATOM 4113 N N . GLU B 1 266 ? 114.054 -11.716 176.865 1.00 60.24 296 GLU B N 1
ATOM 4114 C CA . GLU B 1 266 ? 114.829 -12.499 177.829 1.00 66.89 296 GLU B CA 1
ATOM 4115 C C . GLU B 1 266 ? 115.153 -11.693 179.086 1.00 71.17 296 GLU B C 1
ATOM 4116 O O . GLU B 1 266 ? 115.401 -10.490 179.015 1.00 73.04 296 GLU B O 1
ATOM 4122 N N . VAL B 1 267 ? 115.157 -12.367 180.232 1.00 74.27 297 VAL B N 1
ATOM 4123 C CA . VAL B 1 267 ? 115.620 -11.770 181.484 1.00 79.05 297 VAL B CA 1
ATOM 4124 C C . VAL B 1 267 ? 116.700 -12.653 182.113 1.00 84.64 297 VAL B C 1
ATOM 4125 O O . VAL B 1 267 ? 116.405 -13.727 182.638 1.00 85.91 297 VAL B O 1
ATOM 4129 N N . ASN B 1 268 ? 117.947 -12.197 182.062 1.00 87.22 298 ASN B N 1
ATOM 4130 C CA . ASN B 1 268 ? 119.083 -13.030 182.457 1.00 91.69 298 ASN B CA 1
ATOM 4131 C C . ASN B 1 268 ? 119.585 -12.756 183.875 1.00 90.95 298 ASN B C 1
ATOM 4132 O O . ASN B 1 268 ? 119.833 -11.611 184.251 1.00 90.43 298 ASN B O 1
#